Protein AF-F9VTR6-F1 (afdb_monomer_lite)

pLDDT: mean 77.13, std 30.63, range [21.41, 98.81]

Structure (mmCIF, N/CA/C/O backbone):
data_AF-F9VTR6-F1
#
_entry.id   AF-F9VTR6-F1
#
loop_
_atom_site.group_PDB
_atom_site.id
_atom_site.type_symbol
_atom_site.label_atom_id
_atom_site.label_alt_id
_atom_site.label_comp_id
_atom_site.label_asym_id
_atom_site.label_entity_id
_atom_site.label_seq_id
_atom_site.pdbx_PDB_ins_code
_atom_site.Cartn_x
_atom_site.Cartn_y
_atom_site.Cartn_z
_atom_site.occupancy
_atom_site.B_iso_or_equiv
_atom_site.auth_seq_id
_atom_site.auth_comp_id
_atom_site.auth_asym_id
_atom_site.auth_atom_id
_atom_site.pdbx_PDB_model_num
ATOM 1 N N . MET A 1 1 ? 15.840 15.483 -24.619 1.00 44.66 1 MET A N 1
ATOM 2 C CA . MET A 1 1 ? 15.747 14.446 -25.665 1.00 44.66 1 MET A CA 1
ATOM 3 C C . MET A 1 1 ? 16.142 13.136 -25.019 1.00 44.66 1 MET A C 1
ATOM 5 O O . MET A 1 1 ? 17.187 13.094 -24.384 1.00 44.66 1 MET A O 1
ATOM 9 N N . THR A 1 2 ? 15.277 12.130 -25.061 1.00 65.06 2 THR A N 1
ATOM 10 C CA . THR A 1 2 ? 15.568 10.789 -24.543 1.00 65.06 2 THR A CA 1
ATOM 11 C C . THR A 1 2 ? 16.469 10.079 -25.543 1.00 65.06 2 THR A C 1
ATOM 13 O O . THR A 1 2 ? 16.002 9.697 -26.607 1.00 65.06 2 THR A O 1
ATOM 16 N N . GLY A 1 3 ? 17.763 9.971 -25.236 1.00 84.00 3 GLY A N 1
ATOM 17 C CA . GLY A 1 3 ? 18.695 9.191 -26.052 1.00 84.00 3 GLY A CA 1
ATOM 18 C C . GLY A 1 3 ? 18.324 7.706 -26.079 1.00 84.00 3 GLY A C 1
ATOM 19 O O . GLY A 1 3 ? 17.547 7.220 -25.252 1.00 84.00 3 GLY A O 1
ATOM 20 N N . SER A 1 4 ? 18.889 6.989 -27.037 1.00 94.12 4 SER A N 1
ATOM 21 C CA . SER A 1 4 ? 18.810 5.537 -27.146 1.00 94.12 4 SER A CA 1
ATOM 22 C C . SER A 1 4 ? 19.753 4.853 -26.146 1.00 94.12 4 SER A C 1
ATOM 24 O O . SER A 1 4 ? 20.857 5.322 -25.864 1.00 94.12 4 SER A O 1
ATOM 26 N N . LEU A 1 5 ? 19.316 3.727 -25.590 1.00 96.31 5 LEU A N 1
ATOM 27 C CA . LEU A 1 5 ? 20.055 2.905 -24.634 1.00 96.31 5 LEU A CA 1
ATOM 28 C C . LEU A 1 5 ? 19.975 1.445 -25.074 1.00 96.31 5 LEU A C 1
ATOM 30 O O . LEU A 1 5 ? 18.896 0.963 -25.395 1.00 96.31 5 LEU A O 1
ATOM 34 N N . ILE A 1 6 ? 21.085 0.718 -25.014 1.00 96.00 6 ILE A N 1
ATOM 35 C CA . ILE A 1 6 ? 21.086 -0.742 -25.120 1.00 96.00 6 ILE A CA 1
ATOM 36 C C . ILE A 1 6 ? 21.640 -1.370 -23.840 1.00 96.00 6 ILE A C 1
ATOM 38 O O . ILE A 1 6 ? 22.679 -0.947 -23.334 1.00 96.00 6 ILE A O 1
ATOM 42 N N . ILE A 1 7 ? 20.942 -2.375 -23.313 1.00 96.56 7 ILE A N 1
ATOM 43 C CA . ILE A 1 7 ? 21.410 -3.232 -22.215 1.00 96.56 7 ILE A CA 1
ATOM 44 C C . ILE A 1 7 ? 21.846 -4.557 -22.841 1.00 96.56 7 ILE A C 1
ATOM 46 O O . ILE A 1 7 ? 21.014 -5.218 -23.458 1.00 96.56 7 ILE A O 1
ATOM 50 N N . ARG A 1 8 ? 23.126 -4.927 -22.728 1.00 94.94 8 ARG A N 1
ATOM 51 C CA . ARG A 1 8 ? 23.724 -6.046 -23.473 1.00 94.94 8 ARG A CA 1
ATOM 52 C C . ARG A 1 8 ? 24.098 -7.234 -22.602 1.00 94.94 8 ARG A C 1
ATOM 54 O O . ARG A 1 8 ? 24.549 -7.064 -21.478 1.00 94.94 8 ARG A O 1
ATOM 61 N N . GLY A 1 9 ? 23.973 -8.438 -23.152 1.00 91.81 9 GLY A N 1
ATOM 62 C CA . GLY A 1 9 ? 24.576 -9.659 -22.618 1.00 91.81 9 GLY A CA 1
ATOM 63 C C . GLY A 1 9 ? 23.884 -10.279 -21.401 1.00 91.81 9 GLY A C 1
ATOM 64 O O . GLY A 1 9 ? 24.345 -11.323 -20.936 1.00 91.81 9 GLY A O 1
ATOM 65 N N . GLY A 1 10 ? 22.792 -9.688 -20.908 1.00 94.81 10 GLY A N 1
ATOM 66 C CA . GLY A 1 10 ? 22.086 -10.141 -19.709 1.00 94.81 10 GLY A CA 1
ATOM 67 C C . GLY A 1 10 ? 21.026 -11.219 -19.943 1.00 94.81 10 GLY A C 1
ATOM 68 O O . GLY A 1 10 ? 20.695 -11.599 -21.069 1.00 94.81 10 GLY A O 1
ATOM 69 N N . HIS A 1 11 ? 20.473 -11.710 -18.834 1.00 96.81 11 HIS A N 1
ATOM 70 C CA . HIS A 1 11 ? 19.328 -12.617 -18.817 1.00 96.81 11 HIS A CA 1
ATOM 71 C C . HIS A 1 11 ? 18.039 -11.825 -18.611 1.00 96.81 11 HIS A C 1
ATOM 73 O O . HIS A 1 11 ? 17.754 -11.387 -17.498 1.00 96.81 11 HIS A O 1
ATOM 79 N N . VAL A 1 12 ? 17.250 -11.657 -19.668 1.00 97.25 12 VAL A N 1
ATOM 80 C CA . VAL A 1 12 ? 15.913 -11.071 -19.577 1.00 97.25 12 VAL A CA 1
ATOM 81 C C . VAL A 1 12 ? 15.002 -12.045 -18.842 1.00 97.25 12 VAL A C 1
ATOM 83 O O . VAL A 1 12 ? 14.866 -13.203 -19.241 1.00 97.25 12 VAL A O 1
ATOM 86 N N . VAL A 1 13 ? 14.385 -11.565 -17.765 1.00 96.50 13 VAL A N 1
ATOM 87 C CA . VAL A 1 13 ? 13.432 -12.313 -16.946 1.00 96.50 13 VAL A CA 1
ATOM 88 C C . VAL A 1 13 ? 12.055 -11.698 -17.126 1.00 96.50 13 VAL A C 1
ATOM 90 O O . VAL A 1 13 ? 11.857 -10.498 -16.950 1.00 96.50 13 VAL A O 1
ATOM 93 N N . THR A 1 14 ? 11.085 -12.533 -17.465 1.00 93.19 14 THR A N 1
ATOM 94 C CA . THR A 1 14 ? 9.671 -12.163 -17.541 1.00 93.19 14 THR A CA 1
ATOM 95 C C . THR A 1 14 ? 8.870 -13.002 -16.550 1.00 93.19 14 THR A C 1
ATOM 97 O O . THR A 1 14 ? 9.406 -13.892 -15.898 1.00 93.19 14 THR A O 1
ATOM 100 N N . ALA A 1 15 ? 7.563 -12.757 -16.451 1.00 88.50 15 ALA A N 1
ATOM 101 C CA . ALA A 1 15 ? 6.688 -13.597 -15.634 1.00 88.50 15 ALA A CA 1
ATOM 102 C C . ALA A 1 15 ? 6.580 -15.054 -16.138 1.00 88.50 15 ALA A C 1
ATOM 104 O O . ALA A 1 15 ? 6.101 -15.905 -15.397 1.00 88.50 15 ALA A O 1
ATOM 105 N N . ALA A 1 16 ? 6.971 -15.332 -17.388 1.00 91.50 16 ALA A N 1
ATOM 106 C CA . ALA A 1 16 ? 6.853 -16.656 -18.000 1.00 91.50 16 ALA A CA 1
ATOM 107 C C . ALA A 1 16 ? 8.210 -17.348 -18.172 1.00 91.50 16 ALA A C 1
ATOM 109 O O . ALA A 1 16 ? 8.346 -18.522 -17.845 1.00 91.50 16 ALA A O 1
ATOM 110 N N . ASP A 1 17 ? 9.208 -16.610 -18.663 1.00 93.69 17 ASP A N 1
ATOM 111 C CA . ASP A 1 17 ? 10.461 -17.177 -19.157 1.00 93.69 17 ASP A CA 1
ATOM 112 C C . ASP A 1 17 ? 11.684 -16.348 -18.752 1.00 93.69 17 ASP A C 1
ATOM 114 O O . ASP A 1 17 ? 11.595 -15.129 -18.558 1.00 93.69 17 ASP A O 1
ATOM 118 N N . THR A 1 18 ? 12.837 -17.021 -18.738 1.00 96.94 18 THR A N 1
ATOM 119 C CA . THR A 1 18 ? 14.172 -16.424 -18.614 1.00 96.94 18 THR A CA 1
ATOM 120 C C . THR A 1 18 ? 15.015 -16.808 -19.824 1.00 96.94 18 THR A C 1
ATOM 122 O O . THR A 1 18 ? 15.192 -17.994 -20.105 1.00 96.94 18 THR A O 1
ATOM 125 N N . PHE A 1 19 ? 15.576 -15.827 -20.528 1.00 95.31 19 PHE A N 1
ATOM 126 C CA . PHE A 1 19 ? 16.393 -16.058 -21.723 1.00 95.31 19 PHE A CA 1
ATOM 127 C C . PHE A 1 19 ? 17.468 -14.982 -21.891 1.00 95.31 19 PHE A C 1
ATOM 129 O O . PHE A 1 19 ? 17.364 -13.887 -21.345 1.00 95.31 19 PHE A O 1
ATOM 136 N N . ARG A 1 20 ? 18.536 -15.295 -22.631 1.00 95.88 20 ARG A N 1
ATOM 137 C CA . ARG A 1 20 ? 19.601 -14.329 -22.930 1.00 95.88 20 ARG A CA 1
ATOM 138 C C . ARG A 1 20 ? 19.177 -13.449 -24.104 1.00 95.88 20 ARG A C 1
ATOM 140 O O . ARG A 1 20 ? 18.812 -13.982 -25.149 1.00 95.88 20 ARG A O 1
ATOM 147 N N . ALA A 1 21 ? 19.223 -12.135 -23.925 1.00 95.38 21 ALA A N 1
ATOM 148 C CA . ALA A 1 21 ? 18.929 -11.159 -24.969 1.00 95.38 21 ALA A CA 1
ATOM 149 C C . ALA A 1 21 ? 19.460 -9.775 -24.580 1.00 95.38 21 ALA A C 1
ATOM 151 O O . ALA A 1 21 ? 19.538 -9.442 -23.396 1.00 95.38 21 ALA A O 1
ATOM 152 N N . ASP A 1 22 ? 19.745 -8.960 -25.587 1.00 95.62 22 ASP A N 1
ATOM 153 C CA . ASP A 1 22 ? 19.950 -7.528 -25.444 1.00 95.62 22 ASP A CA 1
ATOM 154 C C . ASP A 1 22 ? 18.596 -6.808 -25.484 1.00 95.62 22 ASP A C 1
ATOM 156 O O . ASP A 1 22 ? 17.640 -7.253 -26.132 1.00 95.62 22 ASP A O 1
ATOM 160 N N . VAL A 1 23 ? 18.517 -5.673 -24.791 1.00 96.50 23 VAL A N 1
ATOM 161 C CA . VAL A 1 23 ? 17.319 -4.830 -24.714 1.00 96.50 23 VAL A CA 1
ATOM 162 C C . VAL A 1 23 ? 17.635 -3.463 -25.296 1.00 96.50 23 VAL A C 1
ATOM 164 O O . VAL A 1 23 ? 18.374 -2.689 -24.686 1.00 96.50 23 VAL A O 1
ATOM 167 N N . LEU A 1 24 ? 17.064 -3.157 -26.463 1.00 96.31 24 LEU A N 1
ATOM 168 C CA . LEU A 1 24 ? 17.188 -1.845 -27.094 1.00 96.31 24 LEU A CA 1
ATOM 169 C C . LEU A 1 24 ? 16.021 -0.951 -26.677 1.00 96.31 24 LEU A C 1
ATOM 171 O O . LEU A 1 24 ? 14.849 -1.295 -26.855 1.00 96.31 24 LEU A O 1
ATOM 175 N N . ILE A 1 25 ? 16.359 0.219 -26.151 1.00 96.31 25 ILE A N 1
ATOM 176 C CA . ILE A 1 25 ? 15.439 1.233 -25.655 1.00 96.31 25 ILE A CA 1
ATOM 177 C C . ILE A 1 25 ? 15.644 2.509 -26.471 1.00 96.31 25 ILE A C 1
ATOM 179 O O . ILE A 1 25 ? 16.756 3.024 -26.566 1.00 96.31 25 ILE A O 1
ATOM 183 N N . ALA A 1 26 ? 14.566 3.049 -27.028 1.00 95.25 26 ALA A N 1
ATOM 184 C CA . ALA A 1 26 ? 14.554 4.342 -27.702 1.00 95.25 26 ALA A CA 1
ATOM 185 C C . ALA A 1 26 ? 13.300 5.115 -27.291 1.00 95.25 26 ALA A C 1
ATOM 187 O O . ALA A 1 26 ? 12.227 4.531 -27.132 1.00 95.25 26 ALA A O 1
ATOM 188 N N . ASP A 1 27 ? 13.446 6.421 -27.064 1.00 92.50 27 ASP A N 1
ATOM 189 C CA . ASP A 1 27 ? 12.350 7.305 -26.647 1.00 92.50 27 ASP A CA 1
ATOM 190 C C . ASP A 1 27 ? 11.535 6.779 -25.452 1.00 92.50 27 ASP A C 1
ATOM 192 O O . ASP A 1 27 ? 10.302 6.831 -25.426 1.00 92.50 27 ASP A O 1
ATOM 196 N N . GLY A 1 28 ? 12.244 6.226 -24.461 1.00 92.25 28 GLY A N 1
ATOM 197 C CA . GLY A 1 28 ? 11.652 5.674 -23.238 1.00 92.25 28 GLY A CA 1
ATOM 198 C C . GLY A 1 28 ? 10.877 4.366 -23.434 1.00 92.25 28 GLY A C 1
ATOM 199 O O . GLY A 1 28 ? 10.137 3.961 -22.542 1.00 92.25 28 GLY A O 1
ATOM 200 N N . LYS A 1 29 ? 11.011 3.697 -24.584 1.00 95.69 29 LYS A N 1
ATOM 201 C CA . LYS A 1 29 ? 10.317 2.442 -24.897 1.00 95.69 29 LYS A CA 1
ATOM 202 C C . LYS A 1 29 ? 11.301 1.356 -25.284 1.00 95.69 29 LYS A C 1
ATOM 204 O O . LYS A 1 29 ? 12.267 1.622 -25.989 1.00 95.69 29 LYS A O 1
ATOM 209 N N . ILE A 1 30 ? 11.006 0.120 -24.893 1.00 95.81 30 ILE A N 1
ATOM 210 C CA . ILE A 1 30 ? 11.684 -1.056 -25.443 1.00 95.81 30 ILE A CA 1
ATOM 211 C C . ILE A 1 30 ? 11.241 -1.198 -26.903 1.00 95.81 30 ILE A C 1
ATOM 213 O O . ILE A 1 30 ? 10.051 -1.382 -27.170 1.00 95.81 30 ILE A O 1
ATOM 217 N N . VAL A 1 31 ? 12.183 -1.080 -27.837 1.00 95.69 31 VAL A N 1
ATOM 218 C CA . VAL A 1 31 ? 11.926 -1.152 -29.286 1.00 95.69 31 VAL A CA 1
ATOM 219 C C . VAL A 1 31 ? 12.394 -2.464 -29.907 1.00 95.69 31 VAL A C 1
ATOM 221 O O . VAL A 1 31 ? 11.875 -2.844 -30.954 1.00 95.69 31 VAL A O 1
ATOM 224 N N . ALA A 1 32 ? 13.314 -3.184 -29.258 1.00 94.06 32 ALA A N 1
ATOM 225 C CA . ALA A 1 32 ? 13.722 -4.520 -29.678 1.00 94.06 32 ALA A CA 1
ATOM 226 C C . ALA A 1 32 ? 14.247 -5.367 -28.504 1.00 94.06 32 ALA A C 1
ATOM 228 O O . ALA A 1 32 ? 14.769 -4.838 -27.520 1.00 94.06 32 ALA A O 1
ATOM 229 N N . LEU A 1 33 ? 14.097 -6.687 -28.640 1.00 94.38 33 LEU A N 1
ATOM 230 C CA . LEU A 1 33 ? 14.650 -7.722 -27.764 1.00 94.38 33 LEU A CA 1
ATOM 231 C C . LEU A 1 33 ? 15.281 -8.801 -28.644 1.00 94.38 33 LEU A C 1
ATOM 233 O O . LEU A 1 33 ? 14.614 -9.310 -29.546 1.00 94.38 33 LEU A O 1
ATOM 237 N N . GLY A 1 34 ? 16.541 -9.147 -28.406 1.00 91.50 34 GLY A N 1
ATOM 238 C CA . GLY A 1 34 ? 17.239 -10.142 -29.221 1.00 91.50 34 GLY A CA 1
ATOM 239 C C . GLY A 1 34 ? 18.750 -10.077 -29.072 1.00 91.50 34 GLY A C 1
ATOM 240 O O . GLY A 1 34 ? 19.266 -9.294 -28.289 1.00 91.50 34 GLY A O 1
ATOM 241 N N . THR A 1 35 ? 19.459 -10.918 -29.811 1.00 81.81 35 THR A N 1
ATOM 242 C CA . THR A 1 35 ? 20.924 -10.905 -29.890 1.00 81.81 35 THR A CA 1
ATOM 243 C C . THR A 1 35 ? 21.305 -10.380 -31.270 1.00 81.81 35 THR A C 1
ATOM 245 O O . THR A 1 35 ? 21.290 -11.145 -32.235 1.00 81.81 35 THR A O 1
ATOM 248 N N . ASP A 1 36 ? 21.540 -9.075 -31.384 1.00 72.06 36 ASP A N 1
ATOM 249 C CA . ASP A 1 36 ? 21.895 -8.428 -32.650 1.00 72.06 36 ASP A CA 1
ATOM 250 C C . ASP A 1 36 ? 23.171 -7.598 -32.478 1.00 72.06 36 ASP A C 1
ATOM 252 O O . ASP A 1 36 ? 23.190 -6.568 -31.798 1.00 72.06 36 ASP A O 1
ATOM 256 N N . ASP A 1 37 ? 24.238 -8.044 -33.138 1.00 69.00 37 ASP A N 1
ATOM 257 C CA . ASP A 1 37 ? 25.553 -7.405 -33.101 1.00 69.00 37 ASP A CA 1
ATOM 258 C C . ASP A 1 37 ? 25.583 -6.049 -33.840 1.00 69.00 37 ASP A C 1
ATOM 260 O O . ASP A 1 37 ? 26.553 -5.296 -33.725 1.00 69.00 37 ASP A O 1
ATOM 264 N N . GLY A 1 38 ? 24.530 -5.716 -34.597 1.00 82.75 38 GLY A N 1
ATOM 265 C CA . GLY A 1 38 ? 24.399 -4.488 -35.379 1.00 82.75 38 GLY A CA 1
ATOM 266 C C . GLY A 1 38 ? 23.689 -3.332 -34.669 1.00 82.75 38 GLY A C 1
ATOM 267 O O . GLY A 1 38 ? 23.724 -2.208 -35.176 1.00 82.75 38 GLY A O 1
ATOM 268 N N . TRP A 1 39 ? 23.047 -3.551 -33.514 1.00 90.81 39 TRP A N 1
ATOM 269 C CA . TRP A 1 39 ? 22.343 -2.472 -32.808 1.00 90.81 39 TRP A CA 1
ATOM 270 C C . TRP A 1 39 ? 23.311 -1.471 -32.185 1.00 90.81 39 TRP A C 1
ATOM 272 O O . TRP A 1 39 ? 24.175 -1.826 -31.381 1.00 90.81 39 TRP A O 1
ATOM 282 N N . THR A 1 40 ? 23.108 -0.191 -32.484 1.00 88.12 40 THR A N 1
ATOM 283 C CA . THR A 1 40 ? 23.831 0.924 -31.869 1.00 88.12 40 THR A CA 1
ATOM 284 C C . THR A 1 40 ? 22.878 1.787 -31.048 1.00 88.12 40 THR A C 1
ATOM 286 O O . THR A 1 40 ? 21.681 1.863 -31.323 1.00 88.12 40 THR A O 1
ATOM 289 N N . ALA A 1 41 ? 23.411 2.405 -29.998 1.00 94.06 41 ALA A N 1
ATOM 290 C CA . ALA A 1 41 ? 22.675 3.299 -29.118 1.00 94.06 41 ALA A CA 1
ATOM 291 C C . ALA A 1 41 ? 23.625 4.357 -28.543 1.00 94.06 41 ALA A C 1
ATOM 293 O O . ALA A 1 41 ? 24.836 4.135 -28.485 1.00 94.06 41 ALA A O 1
ATOM 294 N N . ASP A 1 42 ? 23.076 5.476 -28.075 1.00 95.88 42 ASP A N 1
ATOM 295 C CA . ASP A 1 42 ? 23.846 6.570 -27.467 1.00 95.88 42 ASP A CA 1
ATOM 296 C C . ASP A 1 42 ? 24.544 6.124 -26.173 1.00 95.88 42 ASP A C 1
ATOM 298 O O . ASP A 1 42 ? 25.606 6.633 -25.810 1.00 95.88 42 ASP A O 1
ATOM 302 N N . ARG A 1 43 ? 23.947 5.155 -25.470 1.00 96.38 43 ARG A N 1
ATOM 303 C CA . ARG A 1 43 ? 24.495 4.548 -24.258 1.00 96.38 43 ARG A CA 1
ATOM 304 C C . ARG A 1 43 ? 24.408 3.028 -24.321 1.00 96.38 43 ARG A C 1
ATOM 306 O O . ARG A 1 43 ? 23.387 2.471 -24.715 1.00 96.38 43 ARG A O 1
ATOM 313 N N . VAL A 1 44 ? 25.457 2.365 -23.845 1.00 95.38 44 VAL A N 1
ATOM 314 C CA . VAL A 1 44 ? 25.513 0.909 -23.662 1.00 95.38 44 VAL A CA 1
ATOM 315 C C . VAL A 1 44 ? 25.666 0.609 -22.173 1.00 95.38 44 VAL A C 1
ATOM 317 O O . VAL A 1 44 ? 26.492 1.226 -21.499 1.00 95.38 44 VAL A O 1
ATOM 320 N N . ILE A 1 45 ? 24.866 -0.319 -21.656 1.00 96.50 45 ILE A N 1
ATOM 321 C CA . ILE A 1 45 ? 25.031 -0.923 -20.332 1.00 96.50 45 ILE A CA 1
ATOM 322 C C . ILE A 1 45 ? 25.398 -2.388 -20.546 1.00 96.50 45 ILE A C 1
ATOM 324 O O . ILE A 1 45 ? 24.656 -3.117 -21.199 1.00 96.50 45 ILE A O 1
ATOM 328 N N . ASP A 1 46 ? 26.528 -2.810 -19.992 1.00 96.00 46 ASP A N 1
ATOM 329 C CA . ASP A 1 46 ? 26.909 -4.218 -19.939 1.00 96.00 46 ASP A CA 1
ATOM 330 C C . ASP A 1 46 ? 26.187 -4.903 -18.770 1.00 96.00 46 ASP A C 1
ATOM 332 O O . ASP A 1 46 ? 26.299 -4.475 -17.620 1.00 96.00 46 ASP A O 1
ATOM 336 N N . ALA A 1 47 ? 25.403 -5.928 -19.085 1.00 96.62 47 ALA A N 1
ATOM 337 C CA . ALA A 1 47 ? 24.648 -6.746 -18.147 1.00 96.62 47 ALA A CA 1
ATOM 338 C C . ALA A 1 47 ? 25.091 -8.218 -18.193 1.00 96.62 47 ALA A C 1
ATOM 340 O O . ALA A 1 47 ? 24.344 -9.090 -17.744 1.00 96.62 47 ALA A O 1
ATOM 341 N N . GLU A 1 48 ? 26.288 -8.525 -18.707 1.00 96.12 48 GLU A N 1
ATOM 342 C CA . GLU A 1 48 ? 26.838 -9.879 -18.645 1.00 96.12 48 GLU A CA 1
ATOM 343 C C . GLU A 1 48 ? 26.833 -10.403 -17.197 1.00 96.12 48 GLU A C 1
ATOM 345 O O . GLU A 1 48 ? 27.204 -9.708 -16.249 1.00 96.12 48 GLU A O 1
ATOM 350 N N . GLY A 1 49 ? 26.324 -11.624 -17.006 1.00 95.19 49 GLY A N 1
ATOM 351 C CA . GLY A 1 49 ? 26.168 -12.237 -15.682 1.00 95.19 49 GLY A CA 1
ATOM 352 C C . GLY A 1 49 ? 25.051 -11.649 -14.805 1.00 95.19 49 GLY A C 1
ATOM 353 O O . GLY A 1 49 ? 24.881 -12.106 -13.674 1.00 95.19 49 GLY A O 1
ATOM 354 N N . HIS A 1 50 ? 24.273 -10.682 -15.302 1.00 96.88 50 HIS A N 1
ATOM 355 C CA . HIS A 1 50 ? 23.175 -10.044 -14.573 1.00 96.88 50 HIS A CA 1
ATOM 356 C C . HIS A 1 50 ? 21.798 -10.432 -15.134 1.00 96.88 50 HIS A C 1
ATOM 358 O O . HIS A 1 50 ? 21.650 -10.845 -16.289 1.00 96.88 50 HIS A O 1
ATOM 364 N N . TYR A 1 51 ? 20.767 -10.268 -14.301 1.00 97.19 51 TYR A N 1
ATOM 365 C CA . TYR A 1 51 ? 19.368 -10.357 -14.718 1.00 97.19 51 TYR A CA 1
ATOM 366 C C . TYR A 1 51 ? 18.837 -8.980 -15.114 1.00 97.19 51 TYR A C 1
ATOM 368 O O . TYR A 1 51 ? 19.094 -7.987 -14.435 1.00 97.19 51 TYR A O 1
ATOM 376 N N . ILE A 1 52 ? 18.058 -8.942 -16.192 1.00 97.12 52 ILE A N 1
ATOM 377 C CA . ILE A 1 52 ? 17.332 -7.769 -16.669 1.00 97.12 52 ILE A CA 1
ATOM 378 C C . ILE A 1 52 ? 15.854 -8.016 -16.390 1.00 97.12 52 ILE A C 1
ATOM 380 O O . ILE A 1 52 ? 15.243 -8.922 -16.956 1.00 97.12 52 ILE A O 1
ATOM 384 N N . LEU A 1 53 ? 15.290 -7.212 -15.500 1.00 96.62 53 LEU A N 1
ATOM 385 C CA . LEU A 1 53 ? 13.938 -7.379 -14.985 1.00 96.62 53 LEU A CA 1
ATOM 386 C C . LEU A 1 53 ? 13.082 -6.165 -15.342 1.00 96.62 53 LEU A C 1
ATOM 388 O O . LEU A 1 53 ? 13.613 -5.051 -15.405 1.00 96.62 53 LEU A O 1
ATOM 392 N N . PRO A 1 54 ? 11.761 -6.336 -15.526 1.00 96.12 54 PRO A N 1
ATOM 393 C CA . PRO A 1 54 ? 10.835 -5.225 -15.396 1.00 96.12 54 PRO A CA 1
ATOM 394 C C . PRO A 1 54 ? 11.060 -4.550 -14.043 1.00 96.12 54 PRO A C 1
ATOM 396 O O . PRO A 1 54 ? 11.233 -5.233 -13.032 1.00 96.12 54 PRO A O 1
ATOM 399 N N . GLY A 1 55 ? 11.060 -3.220 -14.024 1.00 96.50 55 GLY A N 1
ATOM 400 C CA . GLY A 1 55 ? 11.114 -2.498 -12.762 1.00 96.50 55 GLY A CA 1
ATOM 401 C C . GLY A 1 55 ? 9.912 -2.849 -11.884 1.00 96.50 55 GLY A C 1
ATOM 402 O O . GLY A 1 55 ? 8.815 -3.112 -12.387 1.00 96.50 55 GLY A O 1
ATOM 403 N N . GLY A 1 56 ? 10.137 -2.895 -10.572 1.00 95.81 56 GLY A N 1
ATOM 404 C CA . GLY A 1 56 ? 9.086 -3.202 -9.606 1.00 95.81 56 GLY A CA 1
ATOM 405 C C . GLY A 1 56 ? 7.935 -2.197 -9.680 1.00 95.81 56 GLY A C 1
ATOM 406 O O . GLY A 1 56 ? 8.152 -1.014 -9.962 1.00 95.81 56 GLY A O 1
ATOM 407 N N . ILE A 1 57 ? 6.721 -2.677 -9.412 1.00 97.56 57 ILE A N 1
ATOM 408 C CA . ILE A 1 57 ? 5.540 -1.840 -9.198 1.00 97.56 57 ILE A CA 1
ATOM 409 C C . ILE A 1 57 ? 5.125 -2.029 -7.747 1.00 97.56 57 ILE A C 1
ATOM 411 O O . ILE A 1 57 ? 4.670 -3.109 -7.377 1.00 97.56 57 ILE A O 1
ATOM 415 N N . ASP A 1 58 ? 5.293 -0.990 -6.941 1.00 97.69 58 ASP A N 1
ATOM 416 C CA . ASP A 1 58 ? 4.837 -0.985 -5.559 1.00 97.69 58 ASP A CA 1
ATOM 417 C C . ASP A 1 58 ? 3.397 -0.482 -5.496 1.00 97.69 58 ASP A C 1
ATOM 419 O O . ASP A 1 58 ? 3.122 0.692 -5.738 1.00 97.69 58 ASP A O 1
ATOM 423 N N . THR A 1 59 ? 2.457 -1.378 -5.217 1.00 96.69 59 THR A N 1
ATOM 424 C CA . THR A 1 59 ? 1.025 -1.062 -5.195 1.00 96.69 59 THR A CA 1
ATOM 425 C C . THR A 1 59 ? 0.564 -0.389 -3.906 1.00 96.69 59 THR A C 1
ATOM 427 O O . THR A 1 59 ? -0.629 -0.137 -3.768 1.00 96.69 59 THR A O 1
ATOM 430 N N . HIS A 1 60 ? 1.463 -0.116 -2.952 1.00 98.25 60 HIS A N 1
ATOM 431 C CA . HIS A 1 60 ? 1.053 0.384 -1.647 1.00 98.25 60 HIS A CA 1
ATOM 432 C C . HIS A 1 60 ? 2.096 1.309 -1.013 1.00 98.25 60 HIS A C 1
ATOM 434 O O . HIS A 1 60 ? 2.942 0.871 -0.236 1.00 98.25 60 HIS A O 1
ATOM 440 N N . THR A 1 61 ? 2.007 2.610 -1.293 1.00 98.19 61 THR A N 1
ATOM 441 C CA . THR A 1 61 ? 2.849 3.635 -0.649 1.00 98.19 61 THR A CA 1
ATOM 442 C C . THR A 1 61 ? 2.019 4.732 0.007 1.00 98.19 61 THR A C 1
ATOM 444 O O . THR A 1 61 ? 0.866 4.948 -0.362 1.00 98.19 61 THR A O 1
ATOM 447 N N . HIS A 1 62 ? 2.621 5.444 0.964 1.00 97.69 62 HIS A N 1
ATOM 448 C CA . HIS A 1 62 ? 2.042 6.610 1.634 1.00 97.69 62 HIS A CA 1
ATOM 449 C C . HIS A 1 62 ? 3.093 7.715 1.803 1.00 97.69 62 HIS A C 1
ATOM 451 O O . HIS A 1 62 ? 3.535 8.017 2.914 1.00 97.69 62 HIS A O 1
ATOM 457 N N . PHE A 1 63 ? 3.518 8.344 0.711 1.00 97.50 63 PHE A N 1
ATOM 458 C CA . PHE A 1 63 ? 4.455 9.474 0.764 1.00 97.50 63 PHE A CA 1
ATOM 459 C C . PHE A 1 63 ? 3.756 10.754 1.212 1.00 97.50 63 PHE A C 1
ATOM 461 O O . PHE A 1 63 ? 2.653 11.035 0.741 1.00 97.50 63 PHE A O 1
ATOM 468 N N . GLU A 1 64 ? 4.391 11.526 2.102 1.00 95.19 64 GLU A N 1
ATOM 469 C CA . GLU A 1 64 ? 3.887 12.761 2.734 1.00 95.19 64 GLU A CA 1
ATOM 470 C C . GLU A 1 64 ? 2.414 12.665 3.199 1.00 95.19 64 GLU A C 1
ATOM 472 O O . GLU A 1 64 ? 1.657 13.640 3.200 1.00 95.19 64 GLU A O 1
ATOM 477 N N . HIS A 1 65 ? 1.978 11.464 3.585 1.00 94.75 65 HIS A N 1
ATOM 478 C CA . HIS A 1 65 ? 0.590 11.156 3.895 1.00 94.75 65 HIS A CA 1
ATOM 479 C C . HIS A 1 65 ? 0.274 11.572 5.329 1.00 94.75 65 HIS A C 1
ATOM 481 O O . HIS A 1 65 ? 0.909 11.127 6.285 1.00 94.75 65 HIS A O 1
ATOM 487 N N . HIS A 1 66 ? -0.722 12.438 5.491 1.00 93.19 66 HIS A N 1
ATOM 488 C CA . HIS A 1 66 ? -1.119 12.940 6.803 1.00 93.19 66 HIS A CA 1
ATOM 489 C C . HIS A 1 66 ? -1.911 11.894 7.600 1.00 93.19 66 HIS A C 1
ATOM 491 O O . HIS A 1 66 ? -2.608 11.061 7.028 1.00 93.19 66 HIS A O 1
ATOM 497 N N . ASN A 1 67 ? -1.898 11.971 8.933 1.00 89.12 67 ASN A N 1
ATOM 498 C CA . ASN A 1 67 ? -2.857 11.225 9.759 1.00 89.12 67 ASN A CA 1
ATOM 499 C C . ASN A 1 67 ? -4.261 11.861 9.689 1.00 89.12 67 ASN A C 1
ATOM 501 O O . ASN A 1 67 ? -4.440 12.942 9.129 1.00 89.12 67 ASN A O 1
ATOM 505 N N . LEU A 1 68 ? -5.295 11.209 10.242 1.00 82.88 68 LEU A N 1
ATOM 506 C CA . LEU A 1 68 ? -6.692 11.693 10.169 1.00 82.88 68 LEU A CA 1
ATOM 507 C C . LEU A 1 68 ? -6.876 13.135 10.667 1.00 82.88 68 LEU A C 1
ATOM 509 O O . LEU A 1 68 ? -7.637 13.898 10.084 1.00 82.88 68 LEU A O 1
ATOM 513 N N . LYS A 1 69 ? -6.154 13.517 11.722 1.00 83.62 69 LYS A N 1
ATOM 514 C CA . LYS A 1 69 ? -6.250 14.853 12.322 1.00 83.62 69 LYS A CA 1
ATOM 515 C C . LYS A 1 69 ? -5.400 15.908 11.601 1.00 83.62 69 LYS A C 1
ATOM 517 O O . LYS A 1 69 ? -5.456 17.072 11.977 1.00 83.62 69 LYS A O 1
ATOM 522 N N . GLY A 1 70 ? -4.580 15.516 10.624 1.00 84.31 70 GLY A N 1
ATOM 523 C CA . GLY A 1 70 ? -3.602 16.393 9.975 1.00 84.31 70 GLY A CA 1
ATOM 524 C C . GLY A 1 70 ? -2.441 16.827 10.879 1.00 84.31 70 GLY A C 1
ATOM 525 O O . GLY A 1 70 ? -1.664 17.690 10.488 1.00 84.31 70 GLY A O 1
ATOM 526 N N . THR A 1 71 ? -2.306 16.246 12.075 1.00 89.00 71 THR A N 1
ATOM 527 C CA . THR A 1 71 ? -1.323 16.655 13.093 1.00 89.00 71 THR A CA 1
ATOM 528 C C . THR A 1 71 ? 0.061 16.062 12.869 1.00 89.00 71 THR A C 1
ATOM 530 O O . THR A 1 71 ? 1.028 16.558 13.431 1.00 89.00 71 THR A O 1
ATOM 533 N N . THR A 1 72 ? 0.162 14.991 12.085 1.00 94.00 72 THR A N 1
ATOM 534 C CA . THR A 1 72 ? 1.431 14.413 11.629 1.00 94.00 72 THR A CA 1
ATOM 535 C C . THR A 1 72 ? 1.305 13.949 10.181 1.00 94.00 72 THR A C 1
ATOM 537 O O . THR A 1 72 ? 0.191 13.868 9.653 1.00 94.00 72 THR A O 1
ATOM 540 N N . ARG A 1 73 ? 2.440 13.642 9.553 1.00 95.50 73 ARG A N 1
ATOM 541 C CA . ARG A 1 73 ? 2.550 12.995 8.245 1.00 95.50 73 ARG A CA 1
ATOM 542 C C . ARG A 1 73 ? 3.732 12.032 8.215 1.00 95.50 73 ARG A C 1
ATOM 544 O O . ARG A 1 73 ? 4.646 12.172 9.031 1.00 95.50 73 ARG A O 1
ATOM 551 N N . THR A 1 74 ? 3.717 11.117 7.252 1.00 97.12 74 THR A N 1
ATOM 552 C CA . THR A 1 74 ? 4.885 10.288 6.943 1.00 97.12 74 THR A CA 1
ATOM 553 C C . THR A 1 74 ? 6.084 11.161 6.570 1.00 97.12 74 THR A C 1
ATOM 555 O O . THR A 1 74 ? 5.920 12.245 6.003 1.00 97.12 74 THR A O 1
ATOM 558 N N . ALA A 1 75 ? 7.280 10.723 6.955 1.00 97.12 75 ALA A N 1
ATOM 559 C CA . ALA A 1 75 ? 8.525 11.468 6.849 1.00 97.12 75 ALA A CA 1
ATOM 560 C C . ALA A 1 75 ? 8.986 11.600 5.394 1.00 97.12 75 ALA A C 1
ATOM 562 O O . ALA A 1 75 ? 9.276 12.717 4.959 1.00 97.12 75 ALA A O 1
ATOM 563 N N . ASP A 1 76 ? 8.990 10.493 4.643 1.00 97.06 76 ASP A N 1
ATOM 564 C CA . ASP A 1 76 ? 9.332 10.513 3.223 1.00 97.06 76 ASP A CA 1
ATOM 565 C C . ASP A 1 76 ? 8.272 11.244 2.404 1.00 97.06 76 ASP A C 1
ATOM 567 O O . ASP A 1 76 ? 7.081 10.941 2.485 1.00 97.06 76 ASP A O 1
ATOM 571 N N . ASP A 1 77 ? 8.723 12.196 1.591 1.00 96.81 77 ASP A N 1
ATOM 572 C CA . ASP A 1 77 ? 7.900 12.873 0.596 1.00 96.81 77 ASP A CA 1
ATOM 573 C C . ASP A 1 77 ? 7.978 12.152 -0.760 1.00 96.81 77 ASP A C 1
ATOM 575 O O . ASP A 1 77 ? 8.652 11.128 -0.920 1.00 96.81 77 ASP A O 1
ATOM 579 N N . PHE A 1 78 ? 7.287 12.681 -1.772 1.00 98.06 78 PHE A N 1
ATOM 580 C CA . PHE A 1 78 ? 7.327 12.088 -3.108 1.00 98.06 78 PHE A CA 1
ATOM 581 C C . PHE A 1 78 ? 8.728 12.045 -3.715 1.00 98.06 78 PHE A C 1
ATOM 583 O O . PHE A 1 78 ? 8.985 11.178 -4.543 1.00 98.06 78 PHE A O 1
ATOM 590 N N . LYS A 1 79 ? 9.645 12.936 -3.333 1.00 97.69 79 LYS A N 1
ATOM 591 C CA . LYS A 1 79 ? 11.014 12.958 -3.849 1.00 97.69 79 LYS A CA 1
ATOM 592 C C . LYS A 1 79 ? 11.883 11.918 -3.157 1.00 97.69 79 LYS A C 1
ATOM 594 O O . LYS A 1 79 ? 12.545 11.137 -3.841 1.00 97.69 79 LYS A O 1
ATOM 599 N N . THR A 1 80 ? 11.911 11.896 -1.828 1.00 96.88 80 THR A N 1
ATOM 600 C CA . THR A 1 80 ? 12.761 10.965 -1.073 1.00 96.88 80 THR A CA 1
ATOM 601 C C . THR A 1 80 ? 12.241 9.534 -1.174 1.00 96.88 80 THR A C 1
ATOM 603 O O . THR A 1 80 ? 13.030 8.623 -1.440 1.00 96.88 80 THR A O 1
ATOM 606 N N . GLY A 1 81 ? 10.922 9.340 -1.089 1.00 96.75 81 GLY A N 1
ATOM 607 C CA . GLY A 1 81 ? 10.271 8.036 -1.202 1.00 96.75 81 GLY A CA 1
ATOM 608 C C . GLY A 1 81 ? 10.426 7.399 -2.587 1.00 96.75 81 GLY A C 1
ATOM 609 O O . GLY A 1 81 ? 10.816 6.232 -2.707 1.00 96.75 81 GLY A O 1
ATOM 610 N N . SER A 1 82 ? 10.217 8.172 -3.658 1.00 97.62 82 SER A N 1
ATOM 611 C CA . SER A 1 82 ? 10.418 7.682 -5.031 1.00 97.62 82 SER A CA 1
ATOM 612 C C . SER A 1 82 ? 11.893 7.414 -5.352 1.00 97.62 82 SER A C 1
ATOM 614 O O . SER A 1 82 ? 12.205 6.421 -6.009 1.00 97.62 82 SER A O 1
ATOM 616 N N . ALA A 1 83 ? 12.821 8.233 -4.845 1.00 96.81 83 ALA A N 1
ATOM 617 C CA . ALA A 1 83 ? 14.255 7.987 -4.987 1.00 96.81 83 ALA A CA 1
ATOM 618 C C . ALA A 1 83 ? 14.692 6.708 -4.254 1.00 96.81 83 ALA A C 1
ATOM 620 O O . ALA A 1 83 ? 15.501 5.938 -4.778 1.00 96.81 83 ALA A O 1
ATOM 621 N N . ALA A 1 84 ? 14.147 6.454 -3.059 1.00 95.44 84 ALA A N 1
ATOM 622 C CA . ALA A 1 84 ? 14.366 5.211 -2.325 1.00 95.44 84 ALA A CA 1
ATOM 623 C C . ALA A 1 84 ? 13.834 3.996 -3.102 1.00 95.44 84 ALA A C 1
ATOM 625 O O . ALA A 1 84 ? 14.548 2.998 -3.210 1.00 95.44 84 ALA A O 1
ATOM 626 N N . SER A 1 85 ? 12.644 4.123 -3.696 1.00 95.56 85 SER A N 1
ATOM 627 C CA . SER A 1 85 ? 12.017 3.103 -4.549 1.00 95.56 85 SER A CA 1
ATOM 628 C C . SER A 1 85 ? 12.871 2.784 -5.779 1.00 95.56 85 SER A C 1
ATOM 630 O O . SER A 1 85 ? 13.202 1.624 -6.022 1.00 95.56 85 SER A O 1
ATOM 632 N N . ALA A 1 86 ? 13.338 3.811 -6.494 1.00 95.81 86 ALA A N 1
ATOM 633 C CA . ALA A 1 86 ? 14.218 3.661 -7.654 1.00 95.81 86 ALA A CA 1
ATOM 634 C C . ALA A 1 86 ? 15.549 2.986 -7.298 1.00 95.81 86 ALA A C 1
ATOM 636 O O . ALA A 1 86 ? 16.018 2.101 -8.014 1.00 95.81 86 ALA A O 1
ATOM 637 N N . ALA A 1 87 ? 16.154 3.373 -6.169 1.00 95.62 87 ALA A N 1
ATOM 638 C CA . ALA A 1 87 ? 17.377 2.744 -5.671 1.00 95.62 87 ALA A CA 1
ATOM 639 C C . ALA A 1 87 ? 17.157 1.271 -5.289 1.00 95.62 87 ALA A C 1
ATOM 641 O O . ALA A 1 87 ? 18.087 0.470 -5.370 1.00 95.62 87 ALA A O 1
ATOM 642 N N . GLY A 1 88 ? 15.931 0.928 -4.894 1.00 92.00 88 GLY A N 1
ATOM 643 C CA . GLY A 1 88 ? 15.449 -0.430 -4.705 1.00 92.00 88 GLY A CA 1
ATOM 644 C C . GLY A 1 88 ? 14.904 -1.074 -5.979 1.00 92.00 88 GLY A C 1
ATOM 645 O O . GLY A 1 88 ? 14.176 -2.034 -5.860 1.00 92.00 88 GLY A O 1
ATOM 646 N N . GLY A 1 89 ? 15.173 -0.593 -7.196 1.00 94.69 89 GLY A N 1
ATOM 647 C CA . GLY A 1 89 ? 14.719 -1.263 -8.427 1.00 94.69 89 GLY A CA 1
ATOM 648 C C . GLY A 1 89 ? 13.204 -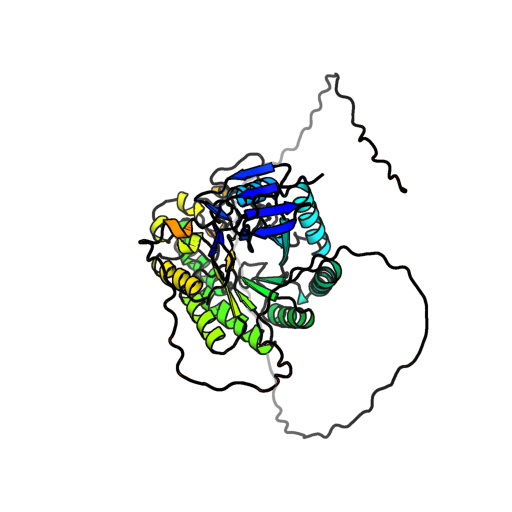1.230 -8.693 1.00 94.69 89 GLY A C 1
ATOM 649 O O . GLY A 1 89 ? 12.740 -1.861 -9.645 1.00 94.69 89 GLY A O 1
ATOM 650 N N . THR A 1 90 ? 12.436 -0.482 -7.900 1.00 96.94 90 THR A N 1
ATOM 651 C CA . THR A 1 90 ? 11.025 -0.170 -8.156 1.00 96.94 90 THR A CA 1
ATOM 652 C C . THR A 1 90 ? 10.935 1.069 -9.044 1.00 96.94 90 THR A C 1
ATOM 654 O O . THR A 1 90 ? 11.537 2.099 -8.752 1.00 96.94 90 THR A O 1
ATOM 657 N N . THR A 1 91 ? 10.192 0.980 -10.146 1.00 97.69 91 THR A N 1
ATOM 658 C CA . THR A 1 91 ? 10.077 2.051 -11.157 1.00 97.69 91 THR A CA 1
ATOM 659 C C . THR A 1 91 ? 8.677 2.639 -11.252 1.00 97.69 91 THR A C 1
ATOM 661 O O . THR A 1 91 ? 8.444 3.552 -12.043 1.00 97.69 91 THR A O 1
ATOM 664 N N . THR A 1 92 ? 7.728 2.113 -10.484 1.00 98.44 92 THR A N 1
ATOM 665 C CA . THR A 1 92 ? 6.389 2.683 -10.373 1.00 98.44 92 THR A CA 1
ATOM 666 C C . THR A 1 92 ? 5.855 2.467 -8.969 1.00 98.44 92 THR A C 1
ATOM 668 O O . THR A 1 92 ? 6.034 1.385 -8.415 1.00 98.44 92 THR A O 1
ATOM 671 N N . PHE A 1 93 ? 5.173 3.462 -8.412 1.00 97.88 93 PHE A N 1
ATOM 672 C CA . PHE A 1 93 ? 4.398 3.283 -7.185 1.00 97.88 93 PHE A CA 1
ATOM 673 C C . PHE A 1 93 ? 2.929 3.665 -7.380 1.00 97.88 93 PHE A C 1
ATOM 675 O O . PHE A 1 93 ? 2.582 4.432 -8.280 1.00 97.88 93 PHE A O 1
ATOM 682 N N . VAL A 1 94 ? 2.055 3.147 -6.525 1.00 98.12 94 VAL A N 1
ATOM 683 C CA . VAL A 1 94 ? 0.662 3.579 -6.425 1.00 98.12 94 VAL A CA 1
ATOM 684 C C . VAL A 1 94 ? 0.396 4.011 -4.990 1.00 98.12 94 VAL A C 1
ATOM 686 O O . VAL A 1 94 ? 0.541 3.230 -4.052 1.00 98.12 94 VAL A O 1
ATOM 689 N N . ASP A 1 95 ? 0.036 5.281 -4.830 1.00 98.19 95 ASP A N 1
ATOM 690 C CA . ASP A 1 95 ? -0.166 5.900 -3.520 1.00 98.19 95 ASP A CA 1
ATOM 691 C C . ASP A 1 95 ? -1.660 6.149 -3.246 1.00 98.19 95 ASP A C 1
ATOM 693 O O . ASP A 1 95 ? -2.501 5.999 -4.131 1.00 98.19 95 ASP A O 1
ATOM 697 N N . PHE A 1 96 ? -2.034 6.553 -2.036 1.00 97.94 96 PHE A N 1
ATOM 698 C CA . PHE A 1 96 ? -3.422 6.774 -1.639 1.00 97.94 96 PHE A CA 1
ATOM 699 C C . PHE A 1 96 ? -3.767 8.262 -1.536 1.00 97.94 96 PHE A C 1
ATOM 701 O O . PHE A 1 96 ? -3.087 9.068 -0.892 1.00 97.94 96 PHE A O 1
ATOM 708 N N . VAL A 1 97 ? -4.894 8.629 -2.145 1.00 97.31 97 VAL A N 1
ATOM 709 C CA . VAL A 1 97 ? -5.507 9.953 -2.028 1.00 97.31 97 VAL A CA 1
ATOM 710 C C . VAL A 1 97 ? -6.545 9.923 -0.925 1.00 97.31 97 VAL A C 1
ATOM 712 O O . VAL A 1 97 ? -7.460 9.102 -0.936 1.00 97.31 97 VAL A O 1
ATOM 715 N N . ARG A 1 98 ? -6.421 10.874 -0.002 1.00 92.25 98 ARG A N 1
ATOM 716 C CA . ARG A 1 98 ? -7.339 11.067 1.113 1.00 92.25 98 ARG A CA 1
ATOM 717 C C . ARG A 1 98 ? -7.615 12.551 1.298 1.00 92.25 98 ARG A C 1
ATOM 719 O O . ARG A 1 98 ? -6.667 13.341 1.322 1.00 92.25 98 ARG A O 1
ATOM 726 N N . GLY A 1 99 ? -8.889 12.896 1.470 1.00 90.81 99 GLY A N 1
ATOM 727 C CA . GLY A 1 99 ? -9.297 14.241 1.866 1.00 90.81 99 GLY A CA 1
ATOM 728 C C . GLY A 1 99 ? -8.825 14.571 3.279 1.00 90.81 99 GLY A C 1
ATOM 729 O O . GLY A 1 99 ? -8.962 13.760 4.199 1.00 90.81 99 GLY A O 1
ATOM 730 N N . LEU A 1 100 ? -8.240 15.752 3.453 1.00 88.56 100 LEU A N 1
ATOM 731 C CA . LEU A 1 100 ? -8.028 16.346 4.770 1.00 88.56 100 LEU A CA 1
ATOM 732 C C . LEU A 1 100 ? -9.355 16.886 5.338 1.00 88.56 100 LEU A C 1
ATOM 734 O O . LEU A 1 100 ? -10.321 17.057 4.593 1.00 88.56 100 LEU A O 1
ATOM 738 N N . PRO A 1 101 ? -9.444 17.174 6.652 1.00 85.31 101 PRO A N 1
ATOM 739 C CA . PRO A 1 101 ? -10.645 17.774 7.227 1.00 85.31 101 PRO A CA 1
ATOM 740 C C . PRO A 1 101 ? -11.086 19.041 6.473 1.00 85.31 101 PRO A C 1
ATOM 742 O O . PRO A 1 101 ? -10.345 20.019 6.410 1.00 85.31 101 PRO A O 1
ATOM 745 N N . GLY A 1 102 ? -12.301 19.015 5.915 1.00 87.44 102 GLY A N 1
ATOM 746 C CA . GLY A 1 102 ? -12.879 20.119 5.136 1.00 87.44 102 GLY A CA 1
ATOM 747 C C . GLY A 1 102 ? -12.442 20.195 3.666 1.00 87.44 102 GLY A C 1
ATOM 748 O O . GLY A 1 102 ? -12.861 21.116 2.972 1.00 87.44 102 GLY A O 1
ATOM 749 N N . GLU A 1 103 ? -11.626 19.256 3.188 1.00 93.00 103 GLU A N 1
ATOM 750 C CA . GLU A 1 103 ? -11.162 19.174 1.800 1.00 93.00 103 GLU A CA 1
ATOM 751 C C . GLU A 1 103 ? -12.037 18.205 0.989 1.00 93.00 103 GLU A C 1
ATOM 753 O O . GLU A 1 103 ? -12.379 17.121 1.466 1.00 93.00 103 GLU A O 1
ATOM 758 N N . SER A 1 104 ? -12.375 18.570 -0.251 1.00 95.88 104 SER A N 1
ATOM 759 C CA . SER A 1 104 ? -13.050 17.656 -1.180 1.00 95.88 104 SER A CA 1
ATOM 760 C C . SER A 1 104 ? -12.088 16.563 -1.679 1.00 95.88 104 SER A C 1
ATOM 762 O O . SER A 1 104 ? -10.868 16.743 -1.697 1.00 95.88 104 SER A O 1
ATOM 764 N N . LEU A 1 105 ? -12.606 15.417 -2.131 1.00 96.81 105 LEU A N 1
ATOM 765 C CA . LEU A 1 105 ? -11.778 14.362 -2.729 1.00 96.81 105 LEU A CA 1
ATOM 766 C C . LEU A 1 105 ? -11.127 14.818 -4.041 1.00 96.81 105 LEU A C 1
ATOM 768 O O . LEU A 1 105 ? -10.013 14.394 -4.348 1.00 96.81 105 LEU A O 1
ATOM 772 N N . ILE A 1 106 ? -11.796 15.694 -4.798 1.00 97.44 106 ILE A N 1
ATOM 773 C CA . ILE A 1 106 ? -11.257 16.275 -6.035 1.00 97.44 106 ILE A CA 1
ATOM 774 C C . ILE A 1 106 ? -10.050 17.168 -5.729 1.00 97.44 106 ILE A C 1
ATOM 776 O O . ILE A 1 106 ? -8.994 17.006 -6.346 1.00 97.44 106 ILE A O 1
ATOM 780 N N . ASP A 1 107 ? -10.172 18.061 -4.744 1.00 97.75 107 ASP A N 1
ATOM 781 C CA . ASP A 1 107 ? -9.065 18.931 -4.332 1.00 97.75 107 ASP A CA 1
ATOM 782 C C . ASP A 1 107 ? -7.899 18.105 -3.782 1.00 97.75 107 ASP A C 1
ATOM 784 O O . ASP A 1 107 ? -6.746 18.322 -4.166 1.00 97.75 107 ASP A O 1
ATOM 788 N N . ALA A 1 108 ? -8.198 17.085 -2.970 1.00 96.94 108 ALA A N 1
ATOM 789 C CA . ALA A 1 108 ? -7.195 16.165 -2.451 1.00 96.94 108 ALA A CA 1
ATOM 790 C C . ALA A 1 108 ? -6.448 15.428 -3.574 1.00 96.94 108 ALA A C 1
ATOM 792 O O . ALA A 1 108 ? -5.220 15.315 -3.526 1.00 96.94 108 ALA A O 1
ATOM 793 N N . PHE A 1 109 ? -7.158 14.956 -4.605 1.00 97.94 109 PHE A N 1
ATOM 794 C CA . PHE A 1 109 ? -6.551 14.324 -5.777 1.00 97.94 109 PHE A CA 1
ATOM 795 C C . PHE A 1 109 ? -5.615 15.288 -6.510 1.00 97.94 109 PHE A C 1
ATOM 797 O O . PHE A 1 109 ? -4.468 14.934 -6.787 1.00 97.94 109 PHE A O 1
ATOM 804 N N . HIS A 1 110 ? -6.061 16.518 -6.780 1.00 97.94 110 HIS A N 1
ATOM 805 C CA . HIS A 1 110 ? -5.235 17.518 -7.455 1.00 97.94 110 HIS A CA 1
ATOM 806 C C . HIS A 1 110 ? -4.003 17.908 -6.642 1.00 97.94 110 HIS A C 1
ATOM 808 O O . HIS A 1 110 ? -2.910 17.967 -7.206 1.00 97.94 110 HIS A O 1
ATOM 814 N N . ARG A 1 111 ? -4.144 18.102 -5.326 1.00 96.88 111 ARG A N 1
ATOM 815 C CA . ARG A 1 111 ? -3.025 18.393 -4.421 1.00 96.88 111 ARG A CA 1
ATOM 816 C C . ARG A 1 111 ? -1.983 17.278 -4.448 1.00 96.88 111 ARG A C 1
ATOM 818 O O . ARG A 1 111 ? -0.804 17.547 -4.668 1.00 96.88 111 ARG A O 1
ATOM 825 N N . ARG A 1 112 ? -2.414 16.026 -4.259 1.00 97.44 112 ARG A N 1
ATOM 826 C CA . ARG A 1 112 ? -1.529 14.847 -4.267 1.00 97.44 112 ARG A CA 1
ATOM 827 C C . ARG A 1 112 ? -0.840 14.677 -5.616 1.00 97.44 112 ARG A C 1
ATOM 829 O O . ARG A 1 112 ? 0.372 14.491 -5.669 1.00 97.44 112 ARG A O 1
ATOM 836 N N . ARG A 1 113 ? -1.597 14.794 -6.709 1.00 97.50 113 ARG A N 1
ATOM 837 C CA . ARG A 1 113 ? -1.065 14.704 -8.068 1.00 97.50 113 ARG A CA 1
ATOM 838 C C . ARG A 1 113 ? -0.036 15.791 -8.347 1.00 97.50 113 ARG A C 1
ATOM 840 O O . ARG A 1 113 ? 1.028 15.472 -8.861 1.00 97.50 113 ARG A O 1
ATOM 847 N N . GLN A 1 114 ? -0.321 17.041 -7.995 1.00 98.12 114 GLN A N 1
ATOM 848 C CA . GLN A 1 114 ? 0.609 18.148 -8.198 1.00 98.12 114 GLN A CA 1
ATOM 849 C C . GLN A 1 114 ? 1.917 17.934 -7.422 1.00 98.12 114 GLN A C 1
ATOM 851 O O . GLN A 1 114 ? 2.991 18.155 -7.977 1.00 98.12 114 GLN A O 1
ATOM 856 N N . ALA A 1 115 ? 1.840 17.482 -6.168 1.00 97.88 115 ALA A N 1
ATOM 857 C CA . ALA A 1 115 ? 3.022 17.183 -5.363 1.00 97.88 115 ALA A CA 1
ATOM 858 C C . ALA A 1 115 ? 3.852 16.031 -5.965 1.00 97.88 115 ALA A C 1
ATOM 860 O O . ALA A 1 115 ? 5.071 16.154 -6.095 1.00 97.88 115 ALA A O 1
ATOM 861 N N . ALA A 1 116 ? 3.204 14.961 -6.437 1.00 98.06 116 ALA A N 1
ATOM 862 C CA . ALA A 1 116 ? 3.881 13.858 -7.121 1.00 98.06 116 ALA A CA 1
ATOM 863 C C . ALA A 1 116 ? 4.509 14.279 -8.462 1.00 98.06 116 ALA A C 1
ATOM 865 O O . ALA A 1 116 ? 5.659 13.937 -8.722 1.00 98.06 116 ALA A O 1
ATOM 866 N N . GLU A 1 117 ? 3.808 15.067 -9.287 1.00 98.31 117 GLU A N 1
ATOM 867 C CA . GLU A 1 117 ? 4.334 15.607 -10.555 1.00 98.31 117 GLU A CA 1
ATOM 868 C C . GLU A 1 117 ? 5.562 16.511 -10.340 1.00 98.31 117 GLU A C 1
ATOM 870 O O . GLU A 1 117 ? 6.418 16.607 -11.219 1.00 98.31 117 GLU A O 1
ATOM 875 N N . GLN A 1 118 ? 5.663 17.173 -9.182 1.00 97.94 118 GLN A N 1
ATOM 876 C CA . GLN A 1 118 ? 6.793 18.039 -8.830 1.00 97.94 118 GLN A CA 1
ATOM 877 C C . GLN A 1 118 ? 7.963 17.287 -8.185 1.00 97.94 118 GLN A C 1
ATOM 879 O O . GLN A 1 118 ? 9.114 17.687 -8.369 1.00 97.94 118 GLN A O 1
ATOM 884 N N . GLY A 1 119 ? 7.675 16.253 -7.392 1.00 97.62 119 GLY A N 1
ATOM 885 C CA . GLY A 1 119 ? 8.667 15.584 -6.552 1.00 97.62 119 GLY A CA 1
ATOM 886 C C . GLY A 1 119 ? 9.154 14.231 -7.068 1.00 97.62 119 GLY A C 1
ATOM 887 O O . GLY A 1 119 ? 10.312 13.889 -6.833 1.00 97.62 119 GLY A O 1
ATOM 888 N N . SER A 1 120 ? 8.301 13.459 -7.746 1.00 98.25 120 SER A N 1
ATOM 889 C CA . SER A 1 120 ? 8.579 12.052 -8.049 1.00 98.25 120 SER A CA 1
ATOM 890 C C . SER A 1 120 ? 9.716 11.864 -9.055 1.00 98.25 120 SER A C 1
ATOM 892 O O . SER A 1 120 ? 9.789 12.535 -10.083 1.00 98.25 120 SER A O 1
ATOM 894 N N . MET A 1 121 ? 10.573 10.882 -8.776 1.00 97.31 121 MET A N 1
ATOM 895 C CA . MET A 1 121 ? 11.675 10.441 -9.636 1.00 97.31 121 MET A CA 1
ATOM 896 C C . MET A 1 121 ? 11.297 9.260 -10.544 1.00 97.31 121 MET A C 1
ATOM 898 O O . MET A 1 121 ? 12.070 8.912 -11.436 1.00 97.31 121 MET A O 1
ATOM 902 N N . ILE A 1 122 ? 10.144 8.628 -10.305 1.00 97.81 122 ILE A N 1
ATOM 903 C CA . ILE A 1 122 ? 9.630 7.474 -11.061 1.00 97.81 122 ILE A CA 1
ATOM 904 C C . ILE A 1 122 ? 8.140 7.648 -11.389 1.00 97.81 122 ILE A C 1
ATOM 906 O O . ILE A 1 122 ? 7.492 8.571 -10.888 1.00 97.81 122 ILE A O 1
ATOM 910 N N . ASP A 1 123 ? 7.594 6.775 -12.236 1.00 98.38 123 ASP A N 1
ATOM 911 C CA . ASP A 1 123 ? 6.174 6.811 -12.600 1.00 98.38 123 ASP A CA 1
ATOM 912 C C . ASP A 1 123 ? 5.274 6.531 -11.383 1.00 98.38 123 ASP A C 1
ATOM 914 O O . ASP A 1 123 ? 5.676 5.855 -10.433 1.00 98.38 123 ASP A O 1
ATOM 918 N N . PHE A 1 124 ? 4.038 7.036 -11.403 1.00 98.06 124 PHE A N 1
ATOM 919 C CA . PHE A 1 124 ? 3.116 6.873 -10.280 1.00 98.06 124 PHE A CA 1
ATOM 920 C C . PHE A 1 124 ? 1.642 6.787 -10.686 1.00 98.06 124 PHE A C 1
ATOM 922 O O . PHE A 1 124 ? 1.243 7.213 -11.773 1.00 98.06 124 PHE A O 1
ATOM 929 N N . GLY A 1 125 ? 0.825 6.261 -9.774 1.00 97.62 125 GLY A N 1
ATOM 930 C CA . GLY A 1 125 ? -0.636 6.274 -9.827 1.00 97.62 125 GLY A CA 1
ATOM 931 C C . GLY A 1 125 ? -1.256 6.538 -8.453 1.00 97.62 125 GLY A C 1
ATOM 932 O O . GLY A 1 125 ? -0.542 6.661 -7.458 1.00 97.62 125 GLY A O 1
ATOM 933 N N . PHE A 1 126 ? -2.591 6.601 -8.396 1.00 98.12 126 PHE A N 1
ATOM 934 C CA . PHE A 1 126 ? -3.321 6.818 -7.146 1.00 98.12 126 PHE A CA 1
ATOM 935 C C . PHE A 1 126 ? -4.532 5.895 -6.971 1.00 98.12 126 PHE A C 1
ATOM 937 O O . PHE A 1 126 ? -5.361 5.751 -7.872 1.00 98.12 126 PHE A O 1
ATOM 944 N N . HIS A 1 127 ? -4.669 5.352 -5.765 1.00 98.44 127 HIS A N 1
ATOM 945 C CA . HIS A 1 127 ? -5.894 4.784 -5.215 1.00 98.44 127 HIS A CA 1
ATOM 946 C C . HIS A 1 127 ? -6.712 5.890 -4.526 1.00 98.44 127 HIS A C 1
ATOM 948 O O . HIS A 1 127 ? -6.141 6.782 -3.897 1.00 98.44 127 HIS A O 1
ATOM 954 N N . LEU A 1 128 ? -8.045 5.836 -4.593 1.00 98.31 128 LEU A N 1
ATOM 955 C CA . LEU A 1 128 ? -8.908 6.826 -3.929 1.00 98.31 128 LEU A CA 1
ATOM 956 C C . LEU A 1 128 ? -9.484 6.253 -2.633 1.00 98.31 128 LEU A C 1
ATOM 958 O O . LEU A 1 128 ? -10.146 5.218 -2.665 1.00 98.31 128 LEU A O 1
ATOM 962 N N . MET A 1 129 ? -9.246 6.897 -1.491 1.00 97.88 129 MET A N 1
ATOM 963 C CA . MET A 1 129 ? -9.842 6.476 -0.222 1.00 97.88 129 MET A CA 1
ATOM 964 C C . MET A 1 129 ? -11.297 6.926 -0.118 1.00 97.88 129 MET A C 1
ATOM 966 O O . MET A 1 129 ? -11.613 8.090 -0.361 1.00 97.88 129 MET A O 1
ATOM 970 N N . VAL A 1 130 ? -12.167 6.008 0.294 1.00 97.94 130 VAL A N 1
ATOM 971 C CA . VAL A 1 130 ? -13.591 6.262 0.521 1.00 97.94 130 VAL A CA 1
ATOM 972 C C . VAL A 1 130 ? -13.786 6.765 1.955 1.00 97.94 130 VAL A C 1
ATOM 974 O O . VAL A 1 130 ? -13.456 6.033 2.892 1.00 97.94 130 VAL A O 1
ATOM 977 N N . PRO A 1 131 ? -14.306 7.988 2.163 1.00 95.81 131 PRO A N 1
ATOM 978 C CA . PRO A 1 131 ? -14.557 8.511 3.503 1.00 95.81 131 PRO A CA 1
ATOM 979 C C . PRO A 1 131 ? -15.648 7.732 4.246 1.00 95.81 131 PRO A C 1
ATOM 981 O O . PRO A 1 131 ? -16.623 7.279 3.647 1.00 95.81 131 PRO A O 1
ATOM 984 N N . ALA A 1 132 ? -15.554 7.672 5.578 1.00 94.56 132 ALA A N 1
ATOM 985 C CA . ALA A 1 132 ? -16.610 7.115 6.435 1.00 94.56 132 ALA A CA 1
ATOM 986 C C . ALA A 1 132 ? -17.967 7.829 6.267 1.00 94.56 132 ALA A C 1
ATOM 988 O O . ALA A 1 132 ? -19.017 7.247 6.531 1.00 94.56 132 ALA A O 1
ATOM 989 N N . THR A 1 133 ? -17.953 9.081 5.800 1.00 94.38 133 THR A N 1
ATOM 990 C CA . THR A 1 133 ? -19.139 9.908 5.556 1.00 94.38 133 THR A CA 1
ATOM 991 C C . THR A 1 133 ? -19.732 9.749 4.161 1.00 94.38 133 THR A C 1
ATOM 993 O O . THR A 1 133 ? -20.725 10.408 3.884 1.00 94.38 133 THR A O 1
ATOM 996 N N . ALA A 1 134 ? -19.202 8.869 3.302 1.00 95.50 134 ALA A N 1
ATOM 997 C CA . ALA A 1 134 ? -19.537 8.851 1.875 1.00 95.50 134 ALA A CA 1
ATOM 998 C C . ALA A 1 134 ? -21.032 8.644 1.545 1.00 95.50 134 ALA A C 1
ATOM 1000 O O . ALA A 1 134 ? -21.481 9.009 0.462 1.00 95.50 134 ALA A O 1
ATOM 1001 N N . ASN A 1 135 ? -21.827 8.077 2.463 1.00 95.94 135 ASN A N 1
ATOM 1002 C CA . ASN A 1 135 ? -23.287 7.977 2.311 1.00 95.94 135 ASN A CA 1
ATOM 1003 C C . ASN A 1 135 ? -24.053 9.267 2.647 1.00 95.94 135 ASN A C 1
ATOM 1005 O O . ASN A 1 135 ? -25.221 9.390 2.280 1.00 95.94 135 ASN A O 1
ATOM 1009 N N . SER A 1 136 ? -23.412 10.206 3.333 1.00 94.19 136 SER A N 1
ATOM 1010 C CA . SER A 1 136 ? -24.006 11.416 3.908 1.00 94.19 136 SER A CA 1
ATOM 1011 C C . SER A 1 136 ? -23.570 12.701 3.195 1.00 94.19 136 SER A C 1
ATOM 1013 O O . SER A 1 136 ? -24.004 13.784 3.585 1.00 94.19 136 SER A O 1
ATOM 1015 N N . ASP A 1 137 ? -22.719 12.595 2.176 1.00 94.12 137 ASP A N 1
ATOM 1016 C CA . ASP A 1 137 ? -22.196 13.702 1.376 1.00 94.12 137 ASP A CA 1
ATOM 1017 C C . ASP A 1 137 ? -22.084 13.304 -0.114 1.00 94.12 137 ASP A C 1
ATOM 1019 O O . ASP A 1 137 ? -22.635 12.288 -0.549 1.00 94.12 137 ASP A O 1
ATOM 1023 N N . ASP A 1 138 ? -21.420 14.131 -0.919 1.00 95.94 138 ASP A N 1
ATOM 1024 C CA . ASP A 1 138 ? -21.222 13.934 -2.356 1.00 95.94 138 ASP A CA 1
ATOM 1025 C C . ASP A 1 138 ? -19.958 13.115 -2.695 1.00 95.94 138 ASP A C 1
ATOM 1027 O O . ASP A 1 138 ? -19.558 13.054 -3.860 1.00 95.94 138 ASP A O 1
ATOM 1031 N N . SER A 1 139 ? -19.330 12.437 -1.722 1.00 97.06 139 SER A N 1
ATOM 1032 C CA . SER A 1 139 ? -18.077 11.694 -1.939 1.00 97.06 139 SER A CA 1
ATOM 1033 C C . SER A 1 139 ? -18.181 10.669 -3.066 1.00 97.06 139 SER A C 1
ATOM 1035 O O . SER A 1 139 ? -17.265 10.566 -3.876 1.00 97.06 139 SER A O 1
ATOM 1037 N N . PHE A 1 140 ? -19.284 9.918 -3.163 1.00 97.94 140 PHE A N 1
ATOM 1038 C CA . PHE A 1 140 ? -19.463 8.949 -4.252 1.00 97.94 140 PHE A CA 1
ATOM 1039 C C . PHE A 1 140 ? -19.586 9.610 -5.630 1.00 97.94 140 PHE A C 1
ATOM 1041 O O . PHE A 1 140 ? -19.090 9.066 -6.617 1.00 97.94 140 PHE A O 1
ATOM 1048 N N . ASP A 1 141 ? -20.170 10.806 -5.708 1.00 98.12 141 ASP A N 1
ATOM 1049 C CA . ASP A 1 141 ? -20.234 11.560 -6.961 1.00 98.12 141 ASP A CA 1
ATOM 1050 C C . ASP A 1 141 ? -18.845 12.068 -7.366 1.00 98.12 141 ASP A C 1
ATOM 1052 O O . ASP A 1 141 ? -18.455 11.950 -8.530 1.00 98.12 141 ASP A O 1
ATOM 1056 N N . GLN A 1 142 ? -18.054 12.538 -6.398 1.00 98.00 142 GLN A N 1
ATOM 1057 C CA . GLN A 1 142 ? -16.660 12.925 -6.620 1.00 98.00 142 GLN A CA 1
ATOM 1058 C C . GLN A 1 142 ? -15.784 11.728 -7.027 1.00 98.00 142 GLN A C 1
ATOM 1060 O O . GLN A 1 142 ? -15.000 11.832 -7.969 1.00 98.00 142 GLN A O 1
ATOM 1065 N N . LEU A 1 143 ? -15.938 10.570 -6.377 1.00 98.00 143 LEU A N 1
ATOM 1066 C CA . LEU A 1 143 ? -15.227 9.333 -6.724 1.00 98.00 143 LEU A CA 1
ATOM 1067 C C . LEU A 1 143 ? -15.555 8.866 -8.147 1.00 98.00 143 LEU A C 1
ATOM 1069 O O . LEU A 1 143 ? -14.654 8.454 -8.884 1.00 98.00 143 LEU A O 1
ATOM 1073 N N . ARG A 1 144 ? -16.827 8.961 -8.555 1.00 98.12 144 ARG A N 1
ATOM 1074 C CA . ARG A 1 144 ? -17.261 8.670 -9.927 1.00 98.12 144 ARG A CA 1
ATOM 1075 C C . ARG A 1 144 ? -16.606 9.615 -10.925 1.00 98.12 144 ARG A C 1
ATOM 1077 O O . ARG A 1 144 ? -16.001 9.145 -11.884 1.00 98.12 144 ARG A O 1
ATOM 1084 N N . HIS A 1 145 ? -16.640 10.919 -10.653 1.00 97.88 145 HIS A N 1
ATOM 1085 C CA . HIS A 1 145 ? -15.982 11.916 -11.495 1.00 97.88 145 HIS A CA 1
ATOM 1086 C C . HIS A 1 145 ? -14.480 11.633 -11.650 1.00 97.88 145 HIS A C 1
ATOM 1088 O O . HIS A 1 145 ? -13.971 11.600 -12.768 1.00 97.88 145 HIS A O 1
ATOM 1094 N N . LEU A 1 146 ? -13.777 11.359 -10.547 1.00 97.62 146 LEU A N 1
ATOM 1095 C CA . LEU A 1 146 ? -12.344 11.057 -10.571 1.00 97.62 146 LEU A CA 1
ATOM 1096 C C . LEU A 1 146 ? -12.021 9.766 -11.340 1.00 97.62 146 LEU A C 1
ATOM 1098 O O . LEU A 1 146 ? -11.005 9.682 -12.031 1.00 97.62 146 LEU A O 1
ATOM 1102 N N . THR A 1 147 ? -12.896 8.768 -11.248 1.00 96.38 147 THR A N 1
ATOM 1103 C CA . THR A 1 147 ? -12.787 7.510 -11.996 1.00 96.38 147 THR A CA 1
ATOM 1104 C C . THR A 1 147 ? -12.940 7.744 -13.499 1.00 96.38 147 THR A C 1
ATOM 1106 O O . THR A 1 147 ? -12.097 7.302 -14.279 1.00 96.38 147 THR A O 1
ATOM 1109 N N . GLU A 1 148 ? -13.986 8.459 -13.912 1.00 96.62 148 GLU A N 1
ATOM 1110 C CA . GLU A 1 148 ? -14.322 8.676 -15.322 1.00 96.62 148 GLU A CA 1
ATOM 1111 C C . GLU A 1 148 ? -13.354 9.642 -16.021 1.00 96.62 148 GLU A C 1
ATOM 1113 O O . GLU A 1 148 ? -12.929 9.374 -17.145 1.00 96.62 148 GLU A O 1
ATOM 1118 N N . GLU A 1 149 ? -12.979 10.738 -15.356 1.00 97.06 149 GLU A N 1
ATOM 1119 C CA . GLU A 1 149 ? -12.154 11.797 -15.951 1.00 97.06 149 GLU A CA 1
ATOM 1120 C C . GLU A 1 149 ? -10.652 11.499 -15.853 1.00 97.06 149 GLU A C 1
ATOM 1122 O O . GLU A 1 149 ? -9.901 11.734 -16.801 1.00 97.06 149 GLU A O 1
ATOM 1127 N N . PHE A 1 150 ? -10.194 10.957 -14.719 1.00 94.88 150 PHE A N 1
ATOM 1128 C CA . PHE A 1 150 ? -8.764 10.767 -14.448 1.00 94.88 150 PHE A CA 1
ATOM 1129 C C . PHE A 1 150 ? -8.316 9.302 -14.465 1.00 94.88 150 PHE A C 1
ATOM 1131 O O . PHE A 1 150 ? -7.117 9.035 -14.370 1.00 94.88 150 PHE A O 1
ATOM 1138 N N . GLY A 1 151 ? -9.240 8.353 -14.640 1.00 92.69 151 GLY A N 1
ATOM 1139 C CA . GLY A 1 151 ? -8.917 6.938 -14.808 1.00 92.69 151 GLY A CA 1
ATOM 1140 C C . GLY A 1 151 ? -8.491 6.234 -13.521 1.00 92.69 151 GLY A C 1
ATOM 1141 O O . GLY A 1 151 ? -7.713 5.283 -13.589 1.00 92.69 151 GLY A O 1
ATOM 1142 N N . ALA A 1 152 ? -8.963 6.684 -12.354 1.00 91.81 152 ALA A N 1
ATOM 1143 C CA . ALA A 1 152 ? -8.747 5.962 -11.102 1.00 91.81 152 ALA A CA 1
ATOM 1144 C C . ALA A 1 152 ? -9.421 4.579 -11.163 1.00 91.81 152 ALA A C 1
ATOM 1146 O O . ALA A 1 152 ? -10.622 4.480 -11.379 1.00 91.81 152 ALA A O 1
ATOM 1147 N N . THR A 1 153 ? -8.664 3.497 -10.970 1.00 95.38 153 THR A N 1
ATOM 1148 C CA . THR A 1 153 ? -9.162 2.120 -11.180 1.00 95.38 153 THR A CA 1
ATOM 1149 C C . THR A 1 153 ? -9.468 1.360 -9.894 1.00 95.38 153 THR A C 1
ATOM 1151 O O . THR A 1 153 ? -9.742 0.161 -9.935 1.00 95.38 153 THR A O 1
ATOM 1154 N N . SER A 1 154 ? -9.383 2.014 -8.739 1.00 98.31 154 SER A N 1
ATOM 1155 C CA . SER A 1 154 ? -9.487 1.334 -7.443 1.00 98.31 154 SER A CA 1
ATOM 1156 C C . SER A 1 154 ? -9.848 2.279 -6.306 1.00 98.31 154 SER A C 1
ATOM 1158 O O . SER A 1 154 ? -9.287 3.378 -6.223 1.00 98.31 154 SER A O 1
ATOM 1160 N N . TRP A 1 155 ? -10.715 1.816 -5.407 1.00 98.62 155 TRP A N 1
ATOM 1161 C CA . TRP A 1 155 ? -11.179 2.564 -4.237 1.00 98.62 155 TRP A CA 1
ATOM 1162 C C . TRP A 1 155 ? -10.842 1.818 -2.946 1.00 98.62 155 TRP A C 1
ATOM 1164 O O . TRP A 1 155 ? -11.108 0.624 -2.839 1.00 98.62 155 TRP A O 1
ATOM 1174 N N . LYS A 1 156 ? -10.269 2.514 -1.962 1.00 98.69 156 LYS A N 1
ATOM 1175 C CA . LYS A 1 156 ? -9.803 1.949 -0.690 1.00 98.69 156 LYS A CA 1
ATOM 1176 C C . LYS A 1 156 ? -10.789 2.242 0.437 1.00 98.69 156 LYS A C 1
ATOM 1178 O O . LYS A 1 156 ? -11.085 3.399 0.719 1.00 98.69 156 LYS A O 1
ATOM 1183 N N . PHE A 1 157 ? -11.228 1.191 1.114 1.00 98.75 157 PHE A N 1
ATOM 1184 C CA . PHE A 1 157 ? -12.110 1.229 2.275 1.00 98.75 157 PHE A CA 1
ATOM 1185 C C . PHE A 1 157 ? -11.345 0.785 3.528 1.00 98.75 157 PHE A C 1
ATOM 1187 O O . PHE A 1 157 ? -10.457 -0.070 3.458 1.00 98.75 157 PHE A O 1
ATOM 1194 N N . PHE A 1 158 ? -11.709 1.344 4.680 1.00 98.56 158 PHE A N 1
ATOM 1195 C CA . PHE A 1 158 ? -11.159 0.966 5.981 1.00 98.56 158 PHE A CA 1
ATOM 1196 C C . PHE A 1 158 ? -12.249 0.345 6.845 1.00 98.56 158 PHE A C 1
ATOM 1198 O O . PHE A 1 158 ? -13.292 0.954 7.045 1.00 98.56 158 PHE A O 1
ATOM 1205 N N . MET A 1 159 ? -12.001 -0.847 7.385 1.00 98.69 159 MET A N 1
ATOM 1206 C CA . MET A 1 159 ? -12.898 -1.498 8.355 1.00 98.69 159 MET A CA 1
ATOM 1207 C C . MET A 1 159 ? -12.453 -1.287 9.810 1.00 98.69 159 MET A C 1
ATOM 1209 O O . MET A 1 159 ? -13.108 -1.765 10.737 1.00 98.69 159 MET A O 1
ATOM 1213 N N . ALA A 1 160 ? -11.370 -0.528 9.996 1.00 96.44 160 ALA A N 1
ATOM 1214 C CA . ALA A 1 160 ? -10.813 -0.122 11.277 1.00 96.44 160 ALA A CA 1
ATOM 1215 C C . ALA A 1 160 ? -10.459 1.374 11.284 1.00 96.44 160 ALA A C 1
ATOM 1217 O O . ALA A 1 160 ? -10.740 2.099 10.328 1.00 96.44 160 ALA A O 1
ATOM 1218 N N . TYR A 1 161 ? -9.848 1.814 12.386 1.00 90.94 161 TYR A N 1
ATOM 1219 C CA . TYR A 1 161 ? -9.541 3.201 12.739 1.00 90.94 161 TYR A CA 1
ATOM 1220 C C . TYR A 1 161 ? -10.775 4.087 12.922 1.00 90.94 161 TYR A C 1
ATOM 1222 O O . TYR A 1 161 ? -11.471 4.457 11.974 1.00 90.94 161 TYR A O 1
ATOM 1230 N N . THR A 1 162 ? -11.006 4.521 14.158 1.00 86.62 162 THR A N 1
ATOM 1231 C CA . THR A 1 162 ? -12.057 5.493 14.477 1.00 86.62 162 THR A CA 1
ATOM 1232 C C . THR A 1 162 ? -11.937 6.740 13.592 1.00 86.62 162 THR A C 1
ATOM 1234 O O . THR A 1 162 ? -10.911 7.418 13.586 1.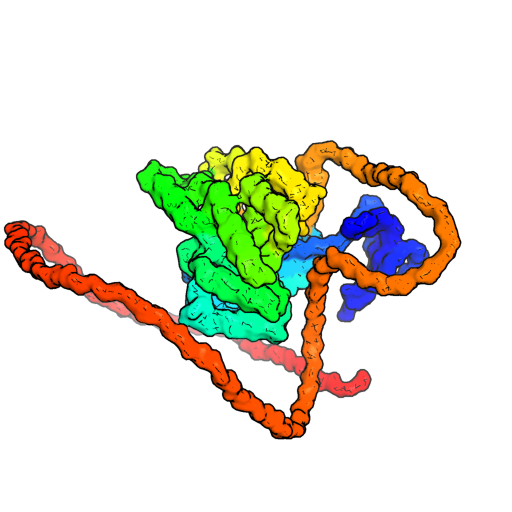00 86.62 162 THR A O 1
ATOM 1237 N N . GLY A 1 163 ? -12.999 7.037 12.837 1.00 89.31 163 GLY A N 1
ATOM 1238 C CA . GLY A 1 163 ? -13.086 8.169 11.906 1.00 89.31 163 GLY A CA 1
ATOM 1239 C C . GLY A 1 163 ? -12.706 7.866 10.449 1.00 89.31 163 GLY A C 1
ATOM 1240 O O . GLY A 1 163 ? -13.085 8.640 9.575 1.00 89.31 163 GLY A O 1
ATOM 1241 N N . LEU A 1 164 ? -12.029 6.746 10.168 1.00 92.69 164 LEU A N 1
ATOM 1242 C CA . LEU A 1 164 ? -11.862 6.210 8.804 1.00 92.69 164 LEU A CA 1
ATOM 1243 C C . LEU A 1 164 ? -12.745 4.986 8.552 1.00 92.69 164 LEU A C 1
ATOM 1245 O O . LEU A 1 164 ? -13.111 4.735 7.408 1.00 92.69 164 LEU A O 1
ATOM 1249 N N . MET A 1 165 ? -13.076 4.247 9.615 1.00 96.88 165 MET A N 1
ATOM 1250 C CA . MET A 1 165 ? -13.897 3.046 9.567 1.00 96.88 165 MET A CA 1
ATOM 1251 C C . MET A 1 165 ? -15.237 3.333 8.893 1.00 96.88 165 MET A C 1
ATOM 1253 O O . MET A 1 165 ? -16.074 4.058 9.436 1.00 96.88 165 MET A O 1
ATOM 1257 N N . VAL A 1 166 ? -15.433 2.750 7.714 1.00 98.00 166 VAL A N 1
ATOM 1258 C CA . VAL A 1 166 ? -16.698 2.831 6.996 1.00 98.00 166 VAL A CA 1
ATOM 1259 C C . VAL A 1 166 ? -17.696 1.841 7.612 1.00 98.00 166 VAL A C 1
ATOM 1261 O O . VAL A 1 166 ? -17.312 0.720 7.960 1.00 98.00 166 VAL A O 1
ATOM 1264 N N . PRO A 1 167 ? -18.975 2.215 7.763 1.00 97.81 167 PRO A N 1
ATOM 1265 C CA . PRO A 1 167 ? -20.018 1.259 8.112 1.00 97.81 167 PRO A CA 1
ATOM 1266 C C . PRO A 1 167 ? -20.342 0.332 6.926 1.00 97.81 167 PRO A C 1
ATOM 1268 O O . PRO A 1 167 ? -20.045 0.638 5.767 1.00 97.81 167 PRO A O 1
ATOM 1271 N N . ASP A 1 168 ? -20.968 -0.815 7.203 1.00 98.56 168 ASP A N 1
ATOM 1272 C CA . ASP A 1 168 ? -21.253 -1.828 6.177 1.00 98.56 168 ASP A CA 1
ATOM 1273 C C . ASP A 1 168 ? -22.165 -1.304 5.051 1.00 98.56 168 ASP A C 1
ATOM 1275 O O . ASP A 1 168 ? -22.040 -1.740 3.910 1.00 98.56 168 ASP A O 1
ATOM 1279 N N . ASP A 1 169 ? -23.047 -0.337 5.313 1.00 98.31 169 ASP A N 1
ATOM 1280 C CA . ASP A 1 169 ? -23.879 0.294 4.280 1.00 98.31 169 ASP A CA 1
ATOM 1281 C C . ASP A 1 169 ? -23.059 1.152 3.298 1.00 98.31 169 ASP A C 1
ATOM 1283 O O . ASP A 1 169 ? -23.409 1.239 2.117 1.00 98.31 169 ASP A O 1
ATOM 1287 N N . VAL A 1 170 ? -21.939 1.737 3.741 1.00 98.56 170 VAL A N 1
ATOM 1288 C CA . VAL A 1 170 ? -20.967 2.405 2.857 1.00 98.56 170 VAL A CA 1
ATOM 1289 C C . VAL A 1 170 ? -20.170 1.373 2.054 1.00 98.56 170 VAL A C 1
ATOM 1291 O O . VAL A 1 170 ? -19.956 1.597 0.862 1.00 98.56 170 VAL A O 1
ATOM 1294 N N . LEU A 1 171 ? -19.790 0.226 2.640 1.00 98.62 171 LEU A N 1
ATOM 1295 C CA . LEU A 1 171 ? -19.180 -0.885 1.884 1.00 98.62 171 LEU A CA 1
ATOM 1296 C C . LEU A 1 171 ? -20.127 -1.391 0.792 1.00 98.62 171 LEU A C 1
ATOM 1298 O O . LEU A 1 171 ? -19.736 -1.489 -0.367 1.00 98.62 171 LEU A O 1
ATOM 1302 N N . ILE A 1 172 ? -21.388 -1.655 1.141 1.00 98.75 172 ILE A N 1
ATOM 1303 C CA . ILE A 1 172 ? -22.419 -2.144 0.220 1.00 98.75 172 ILE A CA 1
ATOM 1304 C C . ILE A 1 172 ? -22.599 -1.186 -0.962 1.00 98.75 172 ILE A C 1
ATOM 1306 O O . ILE A 1 172 ? -22.524 -1.609 -2.123 1.00 98.75 172 ILE A O 1
ATOM 1310 N N . ARG A 1 173 ? -22.813 0.109 -0.692 1.00 98.56 173 ARG A N 1
ATOM 1311 C CA . ARG A 1 173 ? -22.976 1.101 -1.761 1.00 98.56 173 ARG A CA 1
ATOM 1312 C C . ARG A 1 173 ? -21.695 1.253 -2.571 1.00 98.56 173 ARG A C 1
ATOM 1314 O O . ARG A 1 173 ? -21.746 1.193 -3.796 1.00 98.56 173 ARG A O 1
ATOM 1321 N N . GLY A 1 174 ? -20.553 1.395 -1.905 1.00 98.56 174 GLY A N 1
ATOM 1322 C CA . GLY A 1 174 ? -19.275 1.602 -2.570 1.00 98.56 174 GLY A CA 1
ATOM 1323 C C . GLY A 1 174 ? -18.874 0.439 -3.467 1.00 98.56 174 GLY A C 1
ATOM 1324 O O . GLY A 1 174 ? -18.414 0.667 -4.580 1.00 98.56 174 GLY A O 1
ATOM 1325 N N . PHE A 1 175 ? -19.117 -0.802 -3.049 1.00 98.81 175 PHE A N 1
ATOM 1326 C CA . PHE A 1 175 ? -18.877 -1.986 -3.876 1.00 98.81 175 PHE A CA 1
ATOM 1327 C C . PHE A 1 175 ? -19.836 -2.041 -5.067 1.00 98.81 175 PHE A C 1
ATOM 1329 O O . PHE A 1 175 ? -19.430 -2.428 -6.163 1.00 98.81 175 PHE A O 1
ATOM 1336 N N . THR A 1 176 ? -21.095 -1.633 -4.873 1.00 98.69 176 THR A N 1
ATOM 1337 C CA . THR A 1 176 ? -22.101 -1.572 -5.946 1.00 98.69 176 THR A CA 1
ATOM 1338 C C . THR A 1 176 ? -21.701 -0.557 -7.015 1.00 98.69 176 THR A C 1
ATOM 1340 O O . THR A 1 176 ? -21.752 -0.859 -8.209 1.00 98.69 176 THR A O 1
ATOM 1343 N N . GLU A 1 177 ? -21.251 0.628 -6.601 1.00 98.31 177 GLU A N 1
ATOM 1344 C CA . GLU A 1 177 ? -20.750 1.657 -7.515 1.00 98.31 177 GLU A CA 1
ATOM 1345 C C . GLU A 1 177 ? -19.432 1.232 -8.179 1.00 98.31 177 GLU A C 1
ATOM 1347 O O . GLU A 1 177 ? -19.294 1.361 -9.396 1.00 98.31 177 GLU A O 1
ATOM 1352 N N . ALA A 1 178 ? -18.506 0.630 -7.425 1.00 97.62 178 ALA A N 1
ATOM 1353 C CA . ALA A 1 178 ? -17.252 0.113 -7.966 1.00 97.62 178 ALA A CA 1
ATOM 1354 C C . ALA A 1 178 ? -17.498 -0.937 -9.064 1.00 97.62 178 ALA A C 1
ATOM 1356 O O . ALA A 1 178 ? -16.897 -0.863 -10.136 1.00 97.62 178 ALA A O 1
ATOM 1357 N N . ARG A 1 179 ? -18.458 -1.850 -8.858 1.00 98.06 179 ARG A N 1
ATOM 1358 C CA . ARG A 1 179 ? -18.895 -2.816 -9.878 1.00 98.06 179 ARG A CA 1
ATOM 1359 C C . ARG A 1 179 ? -19.419 -2.128 -11.134 1.00 98.06 179 ARG A C 1
ATOM 1361 O O . ARG A 1 179 ? -19.036 -2.509 -12.237 1.00 98.06 179 ARG A O 1
ATOM 1368 N N . ALA A 1 180 ? -20.293 -1.133 -10.976 1.00 97.81 180 ALA A N 1
ATOM 1369 C CA . ALA A 1 180 ? -20.882 -0.409 -12.101 1.00 97.81 180 ALA A CA 1
ATOM 1370 C C . ALA A 1 180 ? -19.825 0.336 -12.938 1.00 97.81 180 ALA A C 1
ATOM 1372 O O . ALA A 1 180 ? -19.967 0.432 -14.156 1.00 97.81 180 ALA A O 1
ATOM 1373 N N . LEU A 1 181 ? -18.762 0.820 -12.291 1.00 97.38 181 LEU A N 1
ATOM 1374 C CA . LEU A 1 181 ? -17.674 1.568 -12.925 1.00 97.38 181 LEU A CA 1
ATOM 1375 C C . LEU A 1 181 ? -16.503 0.688 -13.396 1.00 97.38 181 LEU A C 1
ATOM 1377 O O . LEU A 1 181 ? -15.619 1.176 -14.096 1.00 97.38 181 LEU A O 1
ATOM 1381 N N . GLY A 1 182 ? -16.470 -0.598 -13.029 1.00 96.81 182 GLY A N 1
ATOM 1382 C CA . GLY A 1 182 ? -15.328 -1.479 -13.301 1.00 96.81 182 GLY A CA 1
ATOM 1383 C C . GLY A 1 182 ? -14.083 -1.145 -12.467 1.00 96.81 182 GLY A C 1
ATOM 1384 O O . GLY A 1 182 ? -12.959 -1.383 -12.908 1.00 96.81 182 GLY A O 1
ATOM 1385 N N . VAL A 1 183 ? -14.287 -0.578 -11.279 1.00 97.31 183 VAL A N 1
ATOM 1386 C CA . VAL A 1 183 ? -13.261 -0.198 -10.302 1.00 97.31 183 VAL A CA 1
ATOM 1387 C C . VAL A 1 183 ? -13.056 -1.335 -9.299 1.00 97.31 183 VAL A C 1
ATOM 1389 O O . VAL A 1 183 ? -14.012 -1.994 -8.895 1.00 97.31 183 VAL A O 1
ATOM 1392 N N . LEU A 1 184 ? -11.814 -1.560 -8.866 1.00 98.25 184 LEU A N 1
ATOM 1393 C CA . LEU A 1 184 ? -11.473 -2.580 -7.873 1.00 98.25 184 LEU A CA 1
ATOM 1394 C C . LEU A 1 184 ? -11.632 -2.038 -6.438 1.00 98.25 184 LEU A C 1
ATOM 1396 O O . LEU A 1 184 ? -10.861 -1.156 -6.044 1.00 98.25 184 LEU A O 1
ATOM 1400 N N . PRO A 1 185 ? -12.577 -2.543 -5.625 1.00 98.69 185 PRO A N 1
ATOM 1401 C CA . PRO A 1 185 ? -12.611 -2.217 -4.208 1.00 98.69 185 PRO A CA 1
ATOM 1402 C C . PRO A 1 185 ? -11.452 -2.903 -3.473 1.00 98.69 185 PRO A C 1
ATOM 1404 O O . PRO A 1 185 ? -11.211 -4.104 -3.611 1.00 98.69 185 PRO A O 1
ATOM 1407 N N . MET A 1 186 ? -10.744 -2.115 -2.672 1.00 98.75 186 MET A N 1
ATOM 1408 C CA . MET A 1 186 ? -9.617 -2.522 -1.842 1.00 98.75 186 MET A CA 1
ATOM 1409 C C . MET A 1 186 ? -9.968 -2.301 -0.376 1.00 98.75 186 MET A C 1
ATOM 1411 O O . MET A 1 186 ? -10.549 -1.270 -0.042 1.00 98.75 186 MET A O 1
ATOM 1415 N N . VAL A 1 187 ? -9.595 -3.211 0.519 1.00 98.75 187 VAL A N 1
ATOM 1416 C CA . VAL A 1 187 ? -10.022 -3.130 1.922 1.00 98.75 187 VAL A CA 1
ATOM 1417 C C . VAL A 1 187 ? -8.850 -3.319 2.871 1.00 98.75 187 VAL A C 1
ATOM 1419 O O . VAL A 1 187 ? -8.156 -4.330 2.807 1.00 98.75 187 VAL A O 1
ATOM 1422 N N . HIS A 1 188 ? -8.653 -2.347 3.769 1.00 98.75 188 HIS A N 1
ATOM 1423 C CA . HIS A 1 188 ? -7.930 -2.580 5.018 1.00 98.75 188 HIS A CA 1
ATOM 1424 C C . HIS A 1 188 ? -8.880 -3.347 5.941 1.00 98.75 188 HIS A C 1
ATOM 1426 O O . HIS A 1 188 ? -9.863 -2.784 6.438 1.00 98.75 188 HIS A O 1
ATOM 1432 N N . ALA A 1 189 ? -8.626 -4.644 6.079 1.00 98.62 189 ALA A N 1
ATOM 1433 C CA . ALA A 1 189 ? -9.532 -5.585 6.711 1.00 98.62 189 ALA A CA 1
ATOM 1434 C C . ALA A 1 189 ? -9.054 -5.918 8.126 1.00 98.62 189 ALA A C 1
ATOM 1436 O O . ALA A 1 189 ? -8.409 -6.932 8.334 1.00 98.62 189 ALA A O 1
ATOM 1437 N N . GLU A 1 190 ? -9.406 -5.077 9.094 1.00 98.69 190 GLU A N 1
ATOM 1438 C CA . GLU A 1 190 ? -9.406 -5.408 10.522 1.00 98.69 190 GLU A CA 1
ATOM 1439 C C . GLU A 1 190 ? -10.770 -5.019 11.094 1.00 98.69 190 GLU A C 1
ATOM 1441 O O . GLU A 1 190 ? -11.351 -4.017 10.682 1.00 98.69 190 GLU A O 1
ATOM 1446 N N . ASN A 1 191 ? -11.313 -5.790 12.034 1.00 98.75 191 ASN A N 1
ATOM 1447 C CA . ASN A 1 191 ? -12.513 -5.384 12.752 1.00 98.75 191 ASN A CA 1
ATOM 1448 C C . ASN A 1 191 ? -12.162 -4.270 13.747 1.00 98.75 191 ASN A C 1
ATOM 1450 O O . ASN A 1 191 ? -11.632 -4.540 14.827 1.00 98.75 191 ASN A O 1
ATOM 1454 N N . GLY A 1 192 ? -12.488 -3.021 13.405 1.00 98.31 192 GLY A N 1
ATOM 1455 C CA . GLY A 1 192 ? -12.163 -1.862 14.237 1.00 98.31 192 GLY A CA 1
ATOM 1456 C C . GLY A 1 192 ? -12.743 -1.906 15.650 1.00 98.31 192 GLY A C 1
ATOM 1457 O O . GLY A 1 192 ? -12.125 -1.388 16.574 1.00 98.31 192 GLY A O 1
ATOM 1458 N N . HIS A 1 193 ? -13.891 -2.557 15.857 1.00 98.44 193 HIS A N 1
ATOM 1459 C CA . HIS A 1 193 ? -14.473 -2.701 17.193 1.00 98.44 193 HIS A CA 1
ATOM 1460 C C . HIS A 1 193 ? -13.690 -3.694 18.057 1.00 98.44 193 HIS A C 1
ATOM 1462 O O . HIS A 1 193 ? -13.461 -3.421 19.232 1.00 98.44 193 HIS A O 1
ATOM 1468 N N . MET A 1 194 ? -13.247 -4.815 17.481 1.00 98.56 194 MET A N 1
ATOM 1469 C CA . MET A 1 194 ? -12.391 -5.779 18.180 1.00 98.56 194 MET A CA 1
ATOM 1470 C C . MET A 1 194 ? -11.027 -5.175 18.516 1.00 98.56 194 MET A C 1
ATOM 1472 O O . MET A 1 194 ? -10.543 -5.370 19.627 1.00 98.56 194 MET A O 1
ATOM 1476 N N . VAL A 1 195 ? -10.442 -4.419 17.579 1.00 98.50 195 VAL A N 1
ATOM 1477 C CA . VAL A 1 195 ? -9.188 -3.684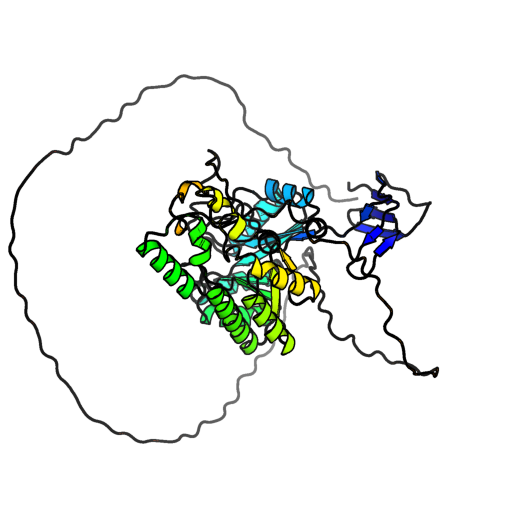 17.797 1.00 98.50 195 VAL A CA 1
ATOM 1478 C C . VAL A 1 195 ? -9.352 -2.682 18.939 1.00 98.50 195 VAL A C 1
ATOM 1480 O O . VAL A 1 195 ? -8.599 -2.732 19.905 1.00 98.50 195 VAL A O 1
ATOM 1483 N N . ASN A 1 196 ? -10.374 -1.821 18.889 1.00 98.25 196 ASN A N 1
ATOM 1484 C CA . ASN A 1 196 ? -10.610 -0.828 19.939 1.00 98.25 196 ASN A CA 1
ATOM 1485 C C . ASN A 1 196 ? -10.778 -1.486 21.317 1.00 98.25 196 ASN A C 1
ATOM 1487 O O . ASN A 1 196 ? -10.123 -1.069 22.267 1.00 98.25 196 ASN A O 1
ATOM 1491 N N . ALA A 1 197 ? -11.581 -2.550 21.415 1.00 98.50 197 ALA A N 1
ATOM 1492 C CA . ALA A 1 197 ? -11.788 -3.264 22.673 1.00 98.50 197 ALA A CA 1
ATOM 1493 C C . ALA A 1 197 ? -10.496 -3.909 23.212 1.00 98.50 197 ALA A C 1
ATOM 1495 O O . ALA A 1 197 ? -10.247 -3.882 24.416 1.00 98.50 197 ALA A O 1
ATOM 1496 N N . ALA A 1 198 ? -9.658 -4.479 22.338 1.00 98.50 198 ALA A N 1
ATOM 1497 C CA . ALA A 1 198 ? -8.382 -5.071 22.736 1.00 98.50 198 ALA A CA 1
ATOM 1498 C C . ALA A 1 198 ? -7.370 -4.005 23.187 1.00 98.50 198 ALA A C 1
ATOM 1500 O O . ALA A 1 198 ? -6.709 -4.179 24.210 1.00 98.50 198 ALA A O 1
ATOM 1501 N N . VAL A 1 199 ? -7.283 -2.881 22.469 1.00 98.38 199 VAL A N 1
ATOM 1502 C CA . VAL A 1 199 ? -6.438 -1.739 22.847 1.00 98.38 199 VAL A CA 1
ATOM 1503 C C . VAL A 1 199 ? -6.878 -1.147 24.188 1.00 98.38 199 VAL A C 1
ATOM 1505 O O . VAL A 1 199 ? -6.036 -0.943 25.060 1.00 98.38 199 VAL A O 1
ATOM 1508 N N . GLU A 1 200 ? -8.179 -0.915 24.385 1.00 98.38 200 GLU A N 1
ATOM 1509 C CA . GLU A 1 200 ? -8.735 -0.419 25.652 1.00 98.38 200 GLU A CA 1
ATOM 1510 C C . GLU A 1 200 ? -8.382 -1.355 26.815 1.00 98.38 200 GLU A C 1
ATOM 1512 O O . GLU A 1 200 ? -7.837 -0.902 27.821 1.00 98.38 200 GLU A O 1
ATOM 1517 N N . ALA A 1 201 ? -8.578 -2.666 26.646 1.00 98.62 201 ALA A N 1
ATOM 1518 C CA . ALA A 1 201 ? -8.259 -3.651 27.676 1.00 98.62 201 ALA A CA 1
ATOM 1519 C C . ALA A 1 201 ? -6.763 -3.688 28.041 1.00 98.62 201 ALA A C 1
ATOM 1521 O O . ALA A 1 201 ? -6.428 -3.869 29.214 1.00 98.62 201 ALA A O 1
ATOM 1522 N N . LEU A 1 202 ? -5.855 -3.525 27.070 1.00 98.62 202 LEU A N 1
ATOM 1523 C CA . LEU A 1 202 ? -4.410 -3.445 27.326 1.00 98.62 202 LEU A CA 1
ATOM 1524 C C . LEU A 1 202 ? -4.052 -2.174 28.103 1.00 98.62 202 LEU A C 1
ATOM 1526 O O . LEU A 1 202 ? -3.315 -2.234 29.089 1.00 98.62 202 LEU A O 1
ATOM 1530 N N . VAL A 1 203 ? -4.616 -1.033 27.704 1.00 98.44 203 VAL A N 1
ATOM 1531 C CA . VAL A 1 203 ? -4.397 0.254 28.376 1.00 98.44 203 VAL A CA 1
ATOM 1532 C C . VAL A 1 203 ? -4.907 0.221 29.819 1.00 98.44 203 VAL A C 1
ATOM 1534 O O . VAL A 1 203 ? -4.201 0.675 30.718 1.00 98.44 203 VAL A O 1
ATOM 1537 N N . GLU A 1 204 ? -6.087 -0.351 30.069 1.00 98.56 204 GLU A N 1
ATOM 1538 C CA . GLU A 1 204 ? -6.648 -0.510 31.421 1.00 98.56 204 GLU A CA 1
ATOM 1539 C C . GLU A 1 204 ? -5.771 -1.383 32.333 1.00 98.56 204 GLU A C 1
ATOM 1541 O O . GLU A 1 204 ? -5.724 -1.167 33.544 1.00 98.56 204 GLU A O 1
ATOM 1546 N N . GLN A 1 205 ? -5.037 -2.336 31.753 1.00 98.44 205 GLN A N 1
ATOM 1547 C CA . GLN A 1 205 ? -4.074 -3.187 32.458 1.00 98.44 205 GLN A CA 1
ATOM 1548 C C . GLN A 1 205 ? -2.696 -2.528 32.645 1.00 98.44 205 GLN A C 1
ATOM 1550 O O . GLN A 1 205 ? -1.819 -3.122 33.270 1.00 98.44 205 GLN A O 1
ATOM 1555 N N . GLY A 1 206 ? -2.484 -1.317 32.119 1.00 98.31 206 GLY A N 1
ATOM 1556 C CA . GLY A 1 206 ? -1.188 -0.634 32.141 1.00 98.31 206 GLY A CA 1
ATOM 1557 C C . GLY A 1 206 ? -0.173 -1.179 31.129 1.00 98.31 206 GLY A C 1
ATOM 1558 O O . GLY A 1 206 ? 1.006 -0.850 31.218 1.00 98.31 206 GLY A O 1
ATOM 1559 N N . LEU A 1 207 ? -0.612 -1.989 30.162 1.00 98.31 207 LEU A N 1
ATOM 1560 C CA . LEU A 1 207 ? 0.222 -2.581 29.114 1.00 98.31 207 LEU A CA 1
ATOM 1561 C C . LEU A 1 207 ? 0.315 -1.625 27.916 1.00 98.31 207 LEU A C 1
ATOM 1563 O O . LEU A 1 207 ? -0.326 -1.831 26.886 1.00 98.31 207 LEU A O 1
ATOM 1567 N N . THR A 1 208 ? 1.067 -0.532 28.074 1.00 97.88 208 THR A N 1
ATOM 1568 C CA . THR A 1 208 ? 1.104 0.583 27.103 1.00 97.88 208 THR A CA 1
ATOM 1569 C C . THR A 1 208 ? 2.400 0.694 26.300 1.00 97.88 208 THR A C 1
ATOM 1571 O O . THR A 1 208 ? 2.484 1.527 25.396 1.00 97.88 208 THR A O 1
ATOM 1574 N N . GLU A 1 209 ? 3.395 -0.139 26.600 1.00 97.75 209 GLU A N 1
ATOM 1575 C CA . GLU A 1 209 ? 4.668 -0.207 25.873 1.00 97.75 209 GLU A CA 1
ATOM 1576 C C . GLU A 1 209 ? 4.466 -0.577 24.393 1.00 97.75 209 GLU A C 1
ATOM 1578 O O . GLU A 1 209 ? 3.495 -1.231 24.011 1.00 97.75 209 GLU A O 1
ATOM 1583 N N . GLU A 1 210 ? 5.393 -0.159 23.533 1.00 98.00 210 GLU A N 1
ATOM 1584 C CA . GLU A 1 210 ? 5.250 -0.173 22.072 1.00 98.00 210 GLU A CA 1
ATOM 1585 C C . GLU A 1 210 ? 4.979 -1.562 21.491 1.00 98.00 210 GLU A C 1
ATOM 1587 O O . GLU A 1 210 ? 4.170 -1.718 20.574 1.00 98.00 210 GLU A O 1
ATOM 1592 N N . HIS A 1 211 ? 5.611 -2.593 22.051 1.00 97.38 211 HIS A N 1
ATOM 1593 C CA . HIS A 1 211 ? 5.422 -3.966 21.597 1.00 97.38 211 HIS A CA 1
ATOM 1594 C C . HIS A 1 211 ? 4.001 -4.506 21.871 1.00 97.38 211 HIS A C 1
ATOM 1596 O O . HIS A 1 211 ? 3.594 -5.484 21.239 1.00 97.38 211 HIS A O 1
ATOM 1602 N N . HIS A 1 212 ? 3.207 -3.878 22.750 1.00 98.19 212 HIS A N 1
ATOM 1603 C CA . HIS A 1 212 ? 1.817 -4.281 22.989 1.00 98.19 212 HIS A CA 1
ATOM 1604 C C . HIS A 1 212 ? 0.865 -3.942 21.838 1.00 98.19 212 HIS A C 1
ATOM 1606 O O . HIS A 1 212 ? -0.213 -4.533 21.765 1.00 98.19 212 HIS A O 1
ATOM 1612 N N . HIS A 1 213 ? 1.285 -3.101 20.885 1.00 98.06 213 HIS A N 1
ATOM 1613 C CA . HIS A 1 213 ? 0.504 -2.792 19.682 1.00 98.06 213 HIS A CA 1
ATOM 1614 C C . HIS A 1 213 ? 0.039 -4.048 18.932 1.00 98.06 213 HIS A C 1
ATOM 1616 O O . HIS A 1 213 ? -1.114 -4.127 18.516 1.00 98.06 213 HIS A O 1
ATOM 1622 N N . MET A 1 214 ? 0.900 -5.069 18.826 1.00 97.81 214 MET A N 1
ATOM 1623 C CA . MET A 1 214 ? 0.553 -6.333 18.163 1.00 97.81 214 MET A CA 1
ATOM 1624 C C . MET A 1 214 ? -0.647 -7.023 18.830 1.00 97.81 214 MET A C 1
ATOM 1626 O O . MET A 1 214 ? -1.577 -7.452 18.147 1.00 97.81 214 MET A O 1
ATOM 1630 N N . HIS A 1 215 ? -0.669 -7.055 20.166 1.00 98.00 215 HIS A N 1
ATOM 1631 C CA . HIS A 1 215 ? -1.736 -7.687 20.951 1.00 98.00 215 HIS A CA 1
ATOM 1632 C C . HIS A 1 215 ? -3.058 -6.911 20.888 1.00 98.00 215 HIS A C 1
ATOM 1634 O O . HIS A 1 215 ? -4.124 -7.512 21.000 1.00 98.00 215 HIS A O 1
ATOM 1640 N N . GLY A 1 216 ? -3.001 -5.592 20.672 1.00 97.62 216 GLY A N 1
ATOM 1641 C CA . GLY A 1 216 ? -4.184 -4.745 20.477 1.00 97.62 216 GLY A CA 1
ATOM 1642 C C . GLY A 1 216 ? -4.896 -4.983 19.142 1.00 97.62 216 GLY A C 1
ATOM 1643 O O . GLY A 1 216 ? -6.035 -4.569 18.959 1.00 97.62 216 GLY A O 1
ATOM 1644 N N . HIS A 1 217 ? -4.246 -5.682 18.216 1.00 98.06 217 HIS A N 1
ATOM 1645 C CA . HIS A 1 217 ? -4.740 -5.939 16.871 1.00 98.06 217 HIS A CA 1
ATOM 1646 C C . HIS A 1 217 ? -4.774 -7.447 16.594 1.00 98.06 217 HIS A C 1
ATOM 1648 O O . HIS A 1 217 ? -3.998 -7.922 15.779 1.00 98.06 217 HIS A O 1
ATOM 1654 N N . PRO A 1 218 ? -5.616 -8.264 17.248 1.00 97.38 218 PRO A N 1
ATOM 1655 C CA . PRO A 1 218 ? -5.552 -9.723 17.118 1.00 97.38 218 PRO A CA 1
ATOM 1656 C C . PRO A 1 218 ? -5.817 -10.209 15.681 1.00 97.38 218 PRO A C 1
ATOM 1658 O O . PRO A 1 218 ? -6.676 -9.669 14.988 1.00 97.38 218 PRO A O 1
ATOM 1661 N N . ALA A 1 219 ? -5.161 -11.294 15.244 1.00 98.00 219 ALA A N 1
ATOM 1662 C CA . ALA A 1 219 ? -5.366 -11.883 13.906 1.00 98.00 219 ALA A CA 1
ATOM 1663 C C . ALA A 1 219 ? -6.837 -12.259 13.622 1.00 98.00 219 ALA A C 1
ATOM 1665 O O . ALA A 1 219 ? -7.304 -12.187 12.487 1.00 98.00 219 ALA A O 1
ATOM 1666 N N . ALA A 1 220 ? -7.610 -12.570 14.668 1.00 98.38 220 ALA A N 1
ATOM 1667 C CA . ALA A 1 220 ? -9.047 -12.799 14.558 1.00 98.38 220 ALA A CA 1
ATOM 1668 C C . ALA A 1 220 ? -9.827 -11.568 14.051 1.00 98.38 220 ALA A C 1
ATOM 1670 O O . ALA A 1 220 ? -10.829 -11.741 13.359 1.00 98.38 220 ALA A O 1
ATOM 1671 N N . ALA A 1 221 ? -9.379 -10.346 14.368 1.00 98.69 221 ALA A N 1
ATOM 1672 C CA . ALA A 1 221 ? -9.990 -9.118 13.860 1.00 98.69 221 ALA A CA 1
ATOM 1673 C C . ALA A 1 221 ? -9.742 -8.958 12.355 1.00 98.69 221 ALA A C 1
ATOM 1675 O O . ALA A 1 221 ? -10.649 -8.553 11.631 1.00 98.69 221 ALA A O 1
ATOM 1676 N N . GLU A 1 222 ? -8.545 -9.312 11.880 1.00 98.81 222 GLU A N 1
ATOM 1677 C CA . GLU A 1 222 ? -8.219 -9.330 10.450 1.00 98.81 222 GLU A CA 1
ATOM 1678 C C . GLU A 1 222 ? -9.076 -10.361 9.707 1.00 98.81 222 GLU A C 1
ATOM 1680 O O . GLU A 1 222 ? -9.781 -10.044 8.747 1.00 98.81 222 GLU A O 1
ATOM 1685 N N . ARG A 1 223 ? -9.096 -11.593 10.224 1.00 98.69 223 ARG A N 1
ATOM 1686 C CA . ARG A 1 223 ? -9.886 -12.700 9.682 1.00 98.69 223 ARG A CA 1
ATOM 1687 C C . ARG A 1 223 ? -11.375 -12.355 9.556 1.00 98.69 223 ARG A C 1
ATOM 1689 O O . ARG A 1 223 ? -11.961 -12.580 8.499 1.00 98.69 223 ARG A O 1
ATOM 1696 N N . GLU A 1 224 ? -11.996 -11.825 10.614 1.00 98.75 224 GLU A N 1
ATOM 1697 C CA . GLU A 1 224 ? -13.420 -11.453 10.596 1.00 98.75 224 GLU A CA 1
ATOM 1698 C C . GLU A 1 224 ? -13.717 -10.436 9.494 1.00 98.75 224 GLU A C 1
ATOM 1700 O O . GLU A 1 224 ? -14.644 -10.633 8.707 1.00 98.75 224 GLU A O 1
ATOM 1705 N N . ALA A 1 225 ? -12.902 -9.385 9.404 1.00 98.81 225 ALA A N 1
ATOM 1706 C CA . ALA A 1 225 ? -13.106 -8.318 8.440 1.00 98.81 225 ALA A CA 1
ATOM 1707 C C . ALA A 1 225 ? -12.918 -8.801 6.994 1.00 98.81 225 ALA A C 1
ATOM 1709 O O . ALA A 1 225 ? -13.696 -8.409 6.122 1.00 98.81 225 ALA A O 1
ATOM 1710 N N . ILE A 1 226 ? -11.961 -9.703 6.738 1.00 98.81 226 ILE A N 1
ATOM 1711 C CA . ILE A 1 226 ? -11.793 -10.346 5.424 1.00 98.81 226 ILE A CA 1
ATOM 1712 C C . ILE A 1 226 ? -13.071 -11.089 5.031 1.00 98.81 226 ILE A C 1
ATOM 1714 O O . ILE A 1 226 ? -13.597 -10.877 3.937 1.00 98.81 226 ILE A O 1
ATOM 1718 N N . VAL A 1 227 ? -13.604 -11.926 5.926 1.00 98.50 227 VAL A N 1
ATOM 1719 C CA . VAL A 1 227 ? -14.816 -12.713 5.654 1.00 98.50 227 VAL A CA 1
ATOM 1720 C C . VAL A 1 227 ? -16.027 -11.804 5.444 1.00 98.50 227 VAL A C 1
ATOM 1722 O O . VAL A 1 227 ? -16.799 -12.020 4.505 1.00 98.50 227 VAL A O 1
ATOM 1725 N N . ARG A 1 228 ? -16.193 -10.762 6.266 1.00 98.81 228 ARG A N 1
ATOM 1726 C CA . ARG A 1 228 ? -17.303 -9.809 6.139 1.00 98.81 228 ARG A CA 1
ATOM 1727 C C . ARG A 1 228 ? -17.234 -9.020 4.832 1.00 98.81 228 ARG A C 1
ATOM 1729 O O . ARG A 1 228 ? -18.217 -9.009 4.092 1.00 98.81 228 ARG A O 1
ATOM 1736 N N . ALA A 1 229 ? -16.081 -8.443 4.488 1.00 98.81 229 ALA A N 1
ATOM 1737 C CA . ALA A 1 229 ? -15.903 -7.740 3.217 1.00 98.81 229 ALA A CA 1
ATOM 1738 C C . ALA A 1 229 ? -16.128 -8.667 2.015 1.00 98.81 229 ALA A C 1
ATOM 1740 O O . ALA A 1 229 ? -16.829 -8.294 1.075 1.00 98.81 229 ALA A O 1
ATOM 1741 N N . ALA A 1 230 ? -15.594 -9.891 2.058 1.00 98.56 230 ALA A N 1
ATOM 1742 C CA . ALA A 1 230 ? -15.785 -10.875 0.998 1.00 98.56 230 ALA A CA 1
ATOM 1743 C C . ALA A 1 230 ? -17.252 -11.284 0.834 1.00 98.56 230 ALA A C 1
ATOM 1745 O O . ALA A 1 230 ? -17.718 -11.426 -0.292 1.00 98.56 230 ALA A O 1
ATOM 1746 N N . THR A 1 231 ? -17.995 -11.413 1.936 1.00 98.56 231 THR A N 1
ATOM 1747 C CA . THR A 1 231 ? -19.433 -11.717 1.912 1.00 98.56 231 THR A CA 1
ATOM 1748 C C . THR A 1 231 ? -20.227 -10.589 1.250 1.00 98.56 231 THR A C 1
ATOM 1750 O O . THR A 1 231 ? -21.094 -10.847 0.415 1.00 98.56 231 THR A O 1
ATOM 1753 N N . ILE A 1 232 ? -19.907 -9.329 1.564 1.00 98.75 232 ILE A N 1
ATOM 1754 C CA . ILE A 1 232 ? -20.543 -8.166 0.926 1.00 98.75 232 ILE A CA 1
ATOM 1755 C C . ILE A 1 232 ? -20.183 -8.112 -0.565 1.00 98.75 232 ILE A C 1
ATOM 1757 O O . ILE A 1 232 ? -21.067 -7.949 -1.404 1.00 98.75 232 ILE A O 1
ATOM 1761 N N . ALA A 1 233 ? -18.907 -8.297 -0.916 1.00 98.62 233 ALA A N 1
ATOM 1762 C CA . ALA A 1 233 ? -18.460 -8.331 -2.309 1.00 98.62 233 ALA A CA 1
ATOM 1763 C C . ALA A 1 233 ? -19.116 -9.475 -3.099 1.00 98.62 233 ALA A C 1
ATOM 1765 O O . ALA A 1 233 ? -19.444 -9.314 -4.275 1.00 98.62 233 ALA A O 1
ATOM 1766 N N . GLU A 1 234 ? -19.360 -10.612 -2.444 1.00 97.69 234 GLU A N 1
ATOM 1767 C CA . GLU A 1 234 ? -20.103 -11.731 -3.007 1.00 97.69 234 GLU A CA 1
ATOM 1768 C C . GLU A 1 234 ? -21.558 -11.384 -3.301 1.00 97.69 234 GLU A C 1
ATOM 1770 O O . GLU A 1 234 ? -22.023 -11.653 -4.409 1.00 97.69 234 GLU A O 1
ATOM 1775 N N . TRP A 1 235 ? -22.244 -10.741 -2.357 1.00 97.88 235 TRP A N 1
ATOM 1776 C CA . TRP A 1 235 ? -23.621 -10.290 -2.540 1.00 97.88 235 TRP A CA 1
ATOM 1777 C C . TRP A 1 235 ? -23.756 -9.245 -3.660 1.00 97.88 235 TRP A C 1
ATOM 1779 O O . TRP A 1 235 ? -24.702 -9.305 -4.444 1.00 97.88 235 TRP A O 1
ATOM 1789 N N . VAL A 1 236 ? -22.796 -8.317 -3.766 1.00 98.25 236 VAL A N 1
ATOM 1790 C CA . VAL A 1 236 ? -22.758 -7.292 -4.825 1.00 98.25 236 VAL A CA 1
ATOM 1791 C C . VAL A 1 236 ? -22.335 -7.859 -6.186 1.00 98.25 236 VAL A C 1
ATOM 1793 O O . VAL A 1 236 ? -22.655 -7.261 -7.214 1.00 98.25 236 VAL A O 1
ATOM 1796 N N . ASP A 1 237 ? -21.636 -8.997 -6.206 1.00 97.44 237 ASP A N 1
ATOM 1797 C CA . ASP A 1 237 ? -20.996 -9.578 -7.392 1.00 97.44 237 ASP A CA 1
ATOM 1798 C C . ASP A 1 237 ? -19.873 -8.688 -7.967 1.00 97.44 237 ASP A C 1
ATOM 1800 O O . ASP A 1 237 ? -19.872 -8.306 -9.138 1.00 97.44 237 ASP A O 1
ATOM 1804 N N . THR A 1 238 ? -18.906 -8.327 -7.116 1.00 98.38 238 THR A N 1
ATOM 1805 C CA . THR A 1 238 ? -17.715 -7.539 -7.486 1.00 98.38 238 THR A CA 1
ATOM 1806 C C . THR A 1 238 ? -16.419 -8.239 -7.042 1.00 98.38 238 THR A C 1
ATOM 1808 O O . THR A 1 238 ? -16.441 -8.959 -6.037 1.00 98.38 238 THR A O 1
ATOM 1811 N N . PRO A 1 239 ? -15.284 -8.087 -7.759 1.00 98.38 239 PRO A N 1
ATOM 1812 C CA . PRO A 1 239 ? -13.981 -8.508 -7.244 1.00 98.38 239 PRO A CA 1
ATOM 1813 C C . PRO A 1 239 ? -13.601 -7.738 -5.982 1.00 98.38 239 PRO A C 1
ATOM 1815 O O . PRO A 1 239 ? -14.073 -6.629 -5.762 1.00 98.38 239 PRO A O 1
ATOM 1818 N N . LEU A 1 240 ? -12.713 -8.311 -5.174 1.00 98.75 240 LEU A N 1
ATOM 1819 C CA . LEU A 1 240 ? -12.245 -7.699 -3.932 1.00 98.75 240 LEU A CA 1
ATOM 1820 C C . LEU A 1 240 ? -10.733 -7.843 -3.801 1.00 98.75 240 LEU A C 1
ATOM 1822 O O . LEU A 1 240 ? -10.188 -8.907 -4.087 1.00 98.75 240 LEU A O 1
ATOM 1826 N N . PHE A 1 241 ? -10.062 -6.795 -3.333 1.00 98.81 241 PHE A N 1
ATOM 1827 C CA . PHE A 1 241 ? -8.634 -6.817 -3.041 1.00 98.81 241 PHE A CA 1
ATOM 1828 C C . PHE A 1 241 ? -8.383 -6.564 -1.551 1.00 98.81 241 PHE A C 1
ATOM 1830 O O . PHE A 1 241 ? -8.680 -5.488 -1.030 1.00 98.81 241 PHE A O 1
ATOM 1837 N N . ILE A 1 242 ? -7.825 -7.548 -0.856 1.00 98.81 242 ILE A N 1
ATOM 1838 C CA . ILE A 1 242 ? -7.407 -7.413 0.539 1.00 98.81 242 ILE A CA 1
ATOM 1839 C C . ILE A 1 242 ? -5.961 -6.916 0.549 1.00 98.81 242 ILE A C 1
ATOM 1841 O O . ILE A 1 242 ? -5.058 -7.614 0.088 1.00 98.81 242 ILE A O 1
ATOM 1845 N N . VAL A 1 243 ? -5.744 -5.695 1.035 1.00 98.50 243 VAL A N 1
ATOM 1846 C CA . VAL A 1 243 ? -4.388 -5.135 1.164 1.00 98.50 243 VAL A CA 1
ATOM 1847 C C . VAL A 1 243 ? -3.660 -5.717 2.377 1.00 98.50 243 VAL A C 1
ATOM 1849 O O . VAL A 1 243 ? -4.325 -6.181 3.304 1.00 98.50 243 VAL A O 1
ATOM 1852 N N . HIS A 1 244 ? -2.322 -5.639 2.374 1.00 98.12 244 HIS A N 1
ATOM 1853 C CA . HIS A 1 244 ? -1.428 -5.879 3.525 1.00 98.12 244 HIS A CA 1
ATOM 1854 C C . HIS A 1 244 ? -1.865 -7.032 4.469 1.00 98.12 244 HIS A C 1
ATOM 1856 O O . HIS A 1 244 ? -1.949 -6.868 5.685 1.00 98.12 244 HIS A O 1
ATOM 1862 N N . VAL A 1 245 ? -2.183 -8.202 3.908 1.00 98.81 245 VAL A N 1
ATOM 1863 C CA . VAL A 1 245 ? -2.508 -9.437 4.638 1.00 98.81 245 VAL A CA 1
ATOM 1864 C C . VAL A 1 245 ? -1.294 -9.843 5.464 1.00 98.81 245 VAL A C 1
ATOM 1866 O O . VAL A 1 245 ? -0.217 -10.086 4.906 1.00 98.81 245 VAL A O 1
ATOM 1869 N N . SER A 1 246 ? -1.463 -9.927 6.782 1.00 98.56 246 SER A N 1
ATOM 1870 C CA . SER A 1 246 ? -0.359 -10.162 7.718 1.00 98.56 246 SER A CA 1
ATOM 1871 C C . SER A 1 246 ? -0.431 -11.514 8.417 1.00 98.56 246 SER A C 1
ATOM 1873 O O . SER A 1 246 ? 0.562 -11.956 8.996 1.00 98.56 246 SER A O 1
ATOM 1875 N N . SER A 1 247 ? -1.573 -12.206 8.356 1.00 98.44 247 SER A N 1
ATOM 1876 C CA . SER A 1 247 ? -1.775 -13.470 9.062 1.00 98.44 247 SER A CA 1
ATOM 1877 C C . SER 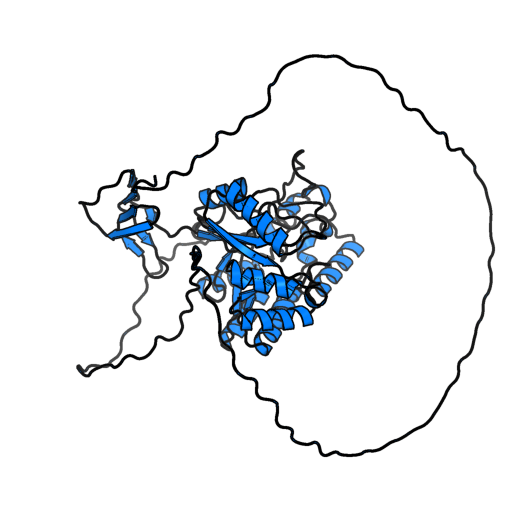A 1 247 ? -2.098 -14.658 8.152 1.00 98.44 247 SER A C 1
ATOM 1879 O O . SER A 1 247 ? -2.844 -14.580 7.178 1.00 98.44 247 SER A O 1
ATOM 1881 N N . ALA A 1 248 ? -1.576 -15.819 8.549 1.00 98.50 248 ALA A N 1
ATOM 1882 C CA . ALA A 1 248 ? -2.001 -17.141 8.079 1.00 98.50 248 ALA A CA 1
ATOM 1883 C C . ALA A 1 248 ? -3.532 -17.333 8.082 1.00 98.50 248 ALA A C 1
ATOM 1885 O O . ALA A 1 248 ? -4.073 -17.953 7.170 1.00 98.50 248 ALA A O 1
ATOM 1886 N N . ASP A 1 249 ? -4.235 -16.782 9.075 1.00 98.19 249 ASP A N 1
ATOM 1887 C CA . ASP A 1 249 ? -5.696 -16.856 9.156 1.00 98.19 249 ASP A CA 1
ATOM 1888 C C . ASP A 1 249 ? -6.345 -16.117 7.978 1.00 98.19 249 ASP A C 1
ATOM 1890 O O . ASP A 1 249 ? -7.220 -16.672 7.315 1.00 98.19 249 ASP A O 1
ATOM 1894 N N . GLY A 1 250 ? -5.869 -14.907 7.661 1.00 98.50 250 GLY A N 1
ATOM 1895 C CA . GLY A 1 250 ? -6.312 -14.157 6.486 1.00 98.50 250 GLY A CA 1
ATOM 1896 C C . GLY A 1 250 ? -6.005 -14.872 5.167 1.00 98.50 250 GLY A C 1
ATOM 1897 O O . GLY A 1 250 ? -6.874 -14.961 4.299 1.00 98.50 250 GLY A O 1
ATOM 1898 N N . VAL A 1 251 ? -4.808 -15.460 5.039 1.00 98.69 251 VAL A N 1
ATOM 1899 C CA . VAL A 1 251 ? -4.425 -16.292 3.880 1.00 98.69 251 VAL A CA 1
ATOM 1900 C C . VAL A 1 251 ? -5.401 -17.451 3.677 1.00 98.69 251 VAL A C 1
ATOM 1902 O O . VAL A 1 251 ? -5.868 -17.670 2.558 1.00 98.69 251 VAL A O 1
ATOM 1905 N N . ASN A 1 252 ? -5.733 -18.177 4.747 1.00 98.56 252 ASN A N 1
ATOM 1906 C CA . ASN A 1 252 ? -6.633 -19.326 4.681 1.00 98.56 252 ASN A CA 1
ATOM 1907 C C . ASN A 1 252 ? -8.036 -18.923 4.204 1.00 98.56 252 ASN A C 1
ATOM 1909 O O . ASN A 1 252 ? -8.628 -19.625 3.382 1.00 98.56 252 ASN A O 1
ATOM 1913 N N . GLU A 1 253 ? -8.559 -17.785 4.670 1.00 98.50 253 GLU A N 1
ATOM 1914 C CA . GLU A 1 253 ? -9.870 -17.290 4.232 1.00 98.50 253 GLU A CA 1
ATOM 1915 C C . GLU A 1 253 ? -9.853 -16.865 2.755 1.00 98.50 253 GLU A C 1
ATOM 1917 O O . GLU A 1 253 ? -10.751 -17.242 1.996 1.00 98.50 253 GLU A O 1
ATOM 1922 N N . ILE A 1 254 ? -8.809 -16.155 2.306 1.00 98.69 254 ILE A N 1
ATOM 1923 C CA . ILE A 1 254 ? -8.643 -15.779 0.890 1.00 98.69 254 ILE A CA 1
ATOM 1924 C C . ILE A 1 254 ? -8.572 -17.031 0.010 1.00 98.69 254 ILE A C 1
ATOM 1926 O O . ILE A 1 254 ? -9.299 -17.128 -0.982 1.00 98.69 254 ILE A O 1
ATOM 1930 N N . GLN A 1 255 ? -7.769 -18.025 0.395 1.00 98.62 255 GLN A N 1
ATOM 1931 C CA . GLN A 1 255 ? -7.664 -19.284 -0.340 1.00 98.62 255 GLN A CA 1
ATOM 1932 C C . GLN A 1 255 ? -9.010 -20.024 -0.394 1.00 98.62 255 GLN A C 1
ATOM 1934 O O . GLN A 1 255 ? -9.415 -20.511 -1.450 1.00 98.62 255 GLN A O 1
ATOM 1939 N N . ALA A 1 256 ? -9.748 -20.083 0.718 1.00 98.25 256 ALA A N 1
ATOM 1940 C CA . ALA A 1 256 ? -11.062 -20.721 0.766 1.00 98.25 256 ALA A CA 1
ATOM 1941 C C . ALA A 1 256 ? -12.103 -20.012 -0.121 1.00 98.25 256 ALA A C 1
ATOM 1943 O O . ALA A 1 256 ? -13.004 -20.663 -0.657 1.00 98.25 256 ALA A O 1
ATOM 1944 N N . LEU A 1 257 ? -12.010 -18.690 -0.273 1.00 96.94 257 LEU A N 1
ATOM 1945 C CA . LEU A 1 257 ? -12.852 -17.904 -1.180 1.00 96.94 257 LEU A CA 1
ATOM 1946 C C . LEU A 1 257 ? -12.476 -18.155 -2.647 1.00 96.94 257 LEU A C 1
ATOM 1948 O O . LEU A 1 257 ? -13.357 -18.419 -3.467 1.00 96.94 257 LEU A O 1
ATOM 1952 N N . GLN A 1 258 ? -11.183 -18.164 -2.972 1.00 97.88 258 GLN A N 1
ATOM 1953 C CA . GLN A 1 258 ? -10.690 -18.477 -4.319 1.00 97.88 258 GLN A CA 1
ATOM 1954 C C . GLN A 1 258 ? -11.055 -19.903 -4.753 1.00 97.88 258 GLN A C 1
ATOM 1956 O O . GLN A 1 258 ? -11.512 -20.105 -5.876 1.00 97.88 258 GLN A O 1
ATOM 1961 N N . ASN A 1 259 ? -10.966 -20.885 -3.850 1.00 97.81 259 ASN A N 1
ATOM 1962 C CA . ASN A 1 259 ? -11.388 -22.268 -4.106 1.00 97.81 259 ASN A CA 1
ATOM 1963 C C . ASN A 1 259 ? -12.892 -22.391 -4.407 1.00 97.81 259 ASN A C 1
ATOM 1965 O O . ASN A 1 259 ? -13.315 -23.327 -5.083 1.00 97.81 259 ASN A O 1
ATOM 1969 N N . ARG A 1 260 ? -13.706 -21.436 -3.939 1.00 96.44 260 ARG A N 1
ATOM 1970 C CA . ARG A 1 260 ? -15.132 -21.303 -4.286 1.00 96.44 260 ARG A CA 1
ATOM 1971 C C . ARG A 1 260 ? -15.364 -20.529 -5.593 1.00 96.44 260 ARG A C 1
ATOM 1973 O O . ARG A 1 260 ? -16.506 -20.242 -5.935 1.00 96.44 260 ARG A O 1
ATOM 1980 N N . GLY A 1 261 ? -14.302 -20.179 -6.319 1.00 96.25 261 GLY A N 1
ATOM 1981 C CA . GLY A 1 261 ? -14.355 -19.405 -7.559 1.00 96.25 261 GLY A CA 1
ATOM 1982 C C . GLY A 1 261 ? -14.594 -17.908 -7.352 1.00 96.25 261 GLY A C 1
ATOM 1983 O O . GLY A 1 261 ? -14.914 -17.212 -8.316 1.00 96.25 261 GLY A O 1
ATOM 1984 N N . ARG A 1 262 ? -14.469 -17.389 -6.120 1.00 96.44 262 ARG A N 1
ATOM 1985 C CA . ARG A 1 262 ? -14.657 -15.957 -5.852 1.00 96.44 262 ARG A CA 1
ATOM 1986 C C . ARG A 1 262 ? -13.424 -15.159 -6.303 1.00 96.44 262 ARG A C 1
ATOM 1988 O O . ARG A 1 262 ? -12.307 -15.544 -5.957 1.00 96.44 262 ARG A O 1
ATOM 1995 N N . PRO A 1 263 ? -13.598 -14.020 -7.002 1.00 96.88 263 PRO A N 1
ATOM 1996 C CA . PRO A 1 263 ? -12.494 -13.163 -7.439 1.00 96.88 263 PRO A CA 1
ATOM 1997 C C . PRO A 1 263 ? -11.970 -12.283 -6.290 1.00 96.88 263 PRO A C 1
ATOM 1999 O O . PRO A 1 263 ? -12.126 -11.061 -6.297 1.00 96.88 263 PRO A O 1
ATOM 2002 N N . VAL A 1 264 ? -11.377 -12.922 -5.280 1.00 98.00 264 VAL A N 1
ATOM 2003 C CA . VAL A 1 264 ? -10.739 -12.258 -4.137 1.00 98.00 264 VAL A CA 1
ATOM 2004 C C . VAL A 1 264 ? -9.228 -12.350 -4.299 1.00 98.00 264 VAL A C 1
ATOM 2006 O O . VAL A 1 264 ? -8.676 -13.437 -4.455 1.00 98.00 264 VAL A O 1
ATOM 2009 N N . PHE A 1 265 ? -8.564 -11.204 -4.263 1.00 98.12 265 PHE A N 1
ATOM 2010 C CA . PHE A 1 265 ? -7.119 -11.059 -4.389 1.00 98.12 265 PHE A CA 1
ATOM 2011 C C . PHE A 1 265 ? -6.532 -10.582 -3.065 1.00 98.12 265 PHE A C 1
ATOM 2013 O O . PHE A 1 265 ? -7.213 -9.907 -2.292 1.00 98.12 265 PHE A O 1
ATOM 2020 N N . GLY A 1 266 ? -5.265 -10.905 -2.822 1.00 98.12 266 GLY A N 1
ATOM 2021 C CA . GLY A 1 266 ? -4.549 -10.456 -1.636 1.00 98.12 266 GLY A CA 1
ATOM 2022 C C . GLY A 1 266 ? -3.164 -9.911 -1.959 1.00 98.12 266 GLY A C 1
ATOM 2023 O O . GLY A 1 266 ? -2.485 -10.392 -2.872 1.00 98.12 266 GLY A O 1
ATOM 2024 N N . GLU A 1 267 ? -2.758 -8.924 -1.174 1.00 98.62 267 GLU A N 1
ATOM 2025 C CA . GLU A 1 267 ? -1.410 -8.367 -1.102 1.00 98.62 267 GLU A CA 1
ATOM 2026 C C . GLU A 1 267 ? -0.834 -8.634 0.285 1.00 98.62 267 GLU A C 1
ATOM 2028 O O . GLU A 1 267 ? -1.555 -8.516 1.266 1.00 98.62 267 GLU A O 1
ATOM 2033 N N . THR A 1 268 ? 0.456 -8.942 0.383 1.00 98.56 268 THR A N 1
ATOM 2034 C CA . THR A 1 268 ? 1.201 -8.866 1.654 1.00 98.56 268 THR A CA 1
ATOM 2035 C C . THR A 1 268 ? 2.374 -7.901 1.512 1.00 98.56 268 THR A C 1
ATOM 2037 O O . THR A 1 268 ? 2.602 -7.355 0.432 1.00 98.56 268 THR A O 1
ATOM 2040 N N . CYS A 1 269 ? 3.124 -7.689 2.590 1.00 97.88 269 CYS A N 1
ATOM 2041 C CA . CYS A 1 269 ? 4.207 -6.719 2.640 1.00 97.88 269 CYS A CA 1
ATOM 2042 C C . CYS A 1 269 ? 5.527 -7.354 3.096 1.00 97.88 269 CYS A C 1
ATOM 2044 O O . CYS A 1 269 ? 5.510 -8.297 3.890 1.00 97.88 269 CYS A O 1
ATOM 2046 N N . PRO A 1 270 ? 6.694 -6.840 2.648 1.00 96.06 270 PRO A N 1
ATOM 2047 C CA . PRO A 1 270 ? 7.995 -7.416 2.984 1.00 96.06 270 PRO A CA 1
ATOM 2048 C C . PRO A 1 270 ? 8.230 -7.592 4.485 1.00 96.06 270 PRO A C 1
ATOM 2050 O O . PRO A 1 270 ? 8.779 -8.608 4.898 1.00 96.06 270 PRO A O 1
ATOM 2053 N N . HIS A 1 271 ? 7.783 -6.641 5.307 1.00 96.38 271 HIS A N 1
ATOM 2054 C CA . HIS A 1 271 ? 7.967 -6.682 6.757 1.00 96.38 271 HIS A CA 1
ATOM 2055 C C . HIS A 1 271 ? 7.204 -7.838 7.432 1.00 96.38 271 HIS A C 1
ATOM 2057 O O . HIS A 1 271 ? 7.673 -8.345 8.443 1.00 96.38 271 HIS A O 1
ATOM 2063 N N . TYR A 1 272 ? 6.107 -8.337 6.848 1.00 98.25 272 TYR A N 1
ATOM 2064 C CA . TYR A 1 272 ? 5.430 -9.550 7.333 1.00 98.25 272 TYR A CA 1
ATOM 2065 C C . TYR A 1 272 ? 6.130 -10.846 6.913 1.00 98.25 272 TYR A C 1
ATOM 2067 O O . TYR A 1 272 ? 5.868 -11.900 7.482 1.00 98.25 272 TYR A O 1
ATOM 2075 N N . LEU A 1 273 ? 7.002 -10.787 5.904 1.00 97.50 273 LEU A N 1
ATOM 2076 C CA . LEU A 1 273 ? 7.684 -11.954 5.345 1.00 97.50 273 LEU A CA 1
ATOM 2077 C C . LEU A 1 273 ? 9.035 -12.242 6.009 1.00 97.50 273 LEU A C 1
ATOM 2079 O O . LEU A 1 273 ? 9.534 -13.362 5.893 1.00 97.50 273 LEU A O 1
ATOM 2083 N N . VAL A 1 274 ? 9.652 -11.230 6.630 1.00 96.19 274 VAL A N 1
ATOM 2084 C CA . VAL A 1 274 ? 11.043 -11.305 7.122 1.00 96.19 274 VAL A CA 1
ATOM 2085 C C . VAL A 1 274 ? 11.230 -10.851 8.566 1.00 96.19 274 VAL A C 1
ATOM 2087 O O . VAL A 1 274 ? 12.341 -10.950 9.077 1.00 96.19 274 VAL A O 1
ATOM 2090 N N . THR A 1 275 ? 10.186 -10.338 9.215 1.00 96.44 275 THR A N 1
ATOM 2091 C CA . THR A 1 275 ? 10.231 -9.903 10.614 1.00 96.44 275 THR A CA 1
ATOM 2092 C C . THR A 1 275 ? 9.079 -10.540 11.371 1.00 96.44 275 THR A C 1
ATOM 2094 O O . THR A 1 275 ? 7.974 -10.670 10.841 1.00 96.44 275 THR A O 1
ATOM 2097 N N . GLY A 1 276 ? 9.356 -11.014 12.578 1.00 97.62 276 GLY A N 1
ATOM 2098 C CA . GLY A 1 276 ? 8.374 -11.563 13.499 1.00 97.62 276 GLY A CA 1
ATOM 2099 C C . GLY A 1 276 ? 8.279 -10.732 14.771 1.00 97.62 276 GLY A C 1
ATOM 2100 O O . GLY A 1 276 ? 9.176 -9.959 15.101 1.00 97.62 276 GLY A O 1
ATOM 2101 N N . TYR A 1 277 ? 7.192 -10.912 15.517 1.00 98.19 277 TYR A N 1
ATOM 2102 C CA . TYR A 1 277 ? 7.006 -10.299 16.832 1.00 98.19 277 TYR A CA 1
ATOM 2103 C C . TYR A 1 277 ? 8.193 -10.557 17.772 1.00 98.19 277 TYR A C 1
ATOM 2105 O O . TYR A 1 277 ? 8.609 -9.674 18.522 1.00 98.19 277 TYR A O 1
ATOM 2113 N N . GLU A 1 278 ? 8.769 -11.756 17.691 1.00 97.94 278 GLU A N 1
ATOM 2114 C CA . GLU A 1 278 ? 9.912 -12.186 18.492 1.00 97.94 278 GLU A CA 1
ATOM 2115 C C . GLU A 1 278 ? 11.170 -11.330 18.262 1.00 97.94 278 GLU A C 1
ATOM 2117 O O . GLU A 1 278 ? 12.015 -11.248 19.152 1.00 97.94 278 GLU A O 1
ATOM 2122 N N . ASP A 1 279 ? 11.288 -10.654 17.112 1.00 96.69 279 ASP A N 1
ATOM 2123 C CA . ASP A 1 279 ? 12.441 -9.805 16.786 1.00 96.69 279 ASP A CA 1
ATOM 2124 C C . ASP A 1 279 ? 12.429 -8.465 17.540 1.00 96.69 279 ASP A C 1
ATOM 2126 O O . ASP A 1 279 ? 13.469 -7.812 17.659 1.00 96.69 279 ASP A O 1
ATOM 2130 N N . TYR A 1 280 ? 11.267 -8.029 18.042 1.00 96.88 280 TYR A N 1
ATOM 2131 C CA . TYR A 1 280 ? 11.112 -6.711 18.666 1.00 96.88 280 TYR A CA 1
ATOM 2132 C C . TYR A 1 280 ? 10.355 -6.707 19.998 1.00 96.88 280 TYR A C 1
ATOM 2134 O O . TYR A 1 280 ? 10.254 -5.656 20.633 1.00 96.88 280 TYR A O 1
ATOM 2142 N N . SER A 1 281 ? 9.865 -7.856 20.474 1.00 97.00 281 SER A N 1
ATOM 2143 C CA . SER A 1 281 ? 9.082 -7.961 21.716 1.00 97.00 281 SER A CA 1
ATOM 2144 C C . SER A 1 281 ? 9.832 -7.544 22.986 1.00 97.00 281 SER A C 1
ATOM 2146 O O . SER A 1 281 ? 9.200 -7.316 24.011 1.00 97.00 281 SER A O 1
ATOM 2148 N N . HIS A 1 282 ? 11.162 -7.454 22.925 1.00 95.25 282 HIS A N 1
ATOM 2149 C CA . HIS A 1 282 ? 12.041 -7.060 24.034 1.00 95.25 282 HIS A CA 1
ATOM 2150 C C . HIS A 1 282 ? 12.928 -5.860 23.681 1.00 95.25 282 HIS A C 1
ATOM 2152 O O . HIS A 1 282 ? 13.993 -5.678 24.264 1.00 95.25 282 HIS A O 1
ATOM 2158 N N . ALA A 1 283 ? 12.525 -5.071 22.683 1.00 93.88 283 ALA A N 1
ATOM 2159 C CA . ALA A 1 283 ? 13.322 -3.963 22.168 1.00 93.88 283 ALA A CA 1
ATOM 2160 C C . ALA A 1 283 ? 13.032 -2.620 22.873 1.00 93.88 283 ALA A C 1
ATOM 2162 O O . ALA A 1 283 ? 13.459 -1.573 22.388 1.00 93.88 283 ALA A O 1
ATOM 2163 N N . ASP A 1 284 ? 12.306 -2.621 23.995 1.00 93.88 284 ASP A N 1
ATOM 2164 C CA . ASP A 1 284 ? 11.818 -1.412 24.669 1.00 93.88 284 ASP A CA 1
ATOM 2165 C C . ASP A 1 284 ? 11.185 -0.432 23.652 1.00 93.88 284 ASP A C 1
ATOM 2167 O O . ASP A 1 284 ? 10.440 -0.834 22.755 1.00 93.88 284 ASP A O 1
ATOM 2171 N N . TYR A 1 285 ? 11.546 0.855 23.716 1.00 95.69 285 TYR A N 1
ATOM 2172 C CA . TYR A 1 285 ? 11.079 1.879 22.778 1.00 95.69 285 TYR A CA 1
ATOM 2173 C C . TYR A 1 285 ? 11.449 1.592 21.310 1.00 95.69 285 TYR A C 1
ATOM 2175 O O . TYR A 1 285 ? 10.764 2.059 20.401 1.00 95.69 285 TYR A O 1
ATOM 2183 N N . GLU A 1 286 ? 12.494 0.806 21.030 1.00 97.00 286 GLU A N 1
ATOM 2184 C CA . GLU A 1 286 ? 12.867 0.463 19.651 1.00 97.00 286 GLU A CA 1
ATOM 2185 C C . GLU A 1 286 ? 11.796 -0.395 18.959 1.00 97.00 286 GLU A C 1
ATOM 2187 O O . GLU A 1 286 ? 11.723 -0.396 17.728 1.00 97.00 286 GLU A O 1
ATOM 2192 N N . ALA A 1 287 ? 10.897 -1.035 19.721 1.00 97.69 287 ALA A N 1
ATOM 2193 C CA . ALA A 1 287 ? 9.704 -1.683 19.182 1.00 97.69 287 ALA A CA 1
ATOM 2194 C C . ALA A 1 287 ? 8.808 -0.708 18.388 1.00 97.69 287 ALA A C 1
ATOM 2196 O O . ALA A 1 287 ? 8.108 -1.134 17.467 1.00 97.69 287 ALA A O 1
ATOM 2197 N N . ALA A 1 288 ? 8.890 0.609 18.642 1.00 97.56 288 ALA A N 1
ATOM 2198 C CA . ALA A 1 288 ? 8.175 1.630 17.871 1.00 97.56 288 ALA A CA 1
ATOM 2199 C C . ALA A 1 288 ? 8.466 1.547 16.362 1.00 97.56 288 ALA A C 1
ATOM 2201 O O . ALA A 1 288 ? 7.587 1.854 15.550 1.00 97.56 288 ALA A O 1
ATOM 2202 N N . LYS A 1 289 ? 9.675 1.109 15.971 1.00 96.62 289 LYS A N 1
ATOM 2203 C CA . LYS A 1 289 ? 10.094 0.938 14.567 1.00 96.62 289 LYS A CA 1
ATOM 2204 C C . LYS A 1 289 ? 9.224 -0.047 13.791 1.00 96.62 289 LYS A C 1
ATOM 2206 O O . LYS A 1 289 ? 9.189 0.042 12.570 1.00 96.62 289 LYS A O 1
ATOM 2211 N N . TYR A 1 290 ? 8.542 -0.949 14.493 1.00 97.31 290 TYR A N 1
ATOM 2212 C CA . TYR A 1 290 ? 7.777 -2.061 13.930 1.00 97.31 290 TYR A CA 1
ATOM 2213 C C . TYR A 1 290 ? 6.258 -1.847 14.015 1.00 97.31 290 TYR A C 1
ATOM 2215 O O . TYR A 1 290 ? 5.490 -2.647 13.481 1.00 97.31 290 TYR A O 1
ATOM 2223 N N . ILE A 1 291 ? 5.807 -0.762 14.658 1.00 97.56 291 ILE A N 1
ATOM 2224 C CA . ILE A 1 291 ? 4.382 -0.425 14.762 1.00 97.56 291 ILE A CA 1
ATOM 2225 C C . ILE A 1 291 ? 3.837 -0.076 13.373 1.00 97.56 291 ILE A C 1
ATOM 2227 O O . ILE A 1 291 ? 4.206 0.945 12.794 1.00 97.56 291 ILE A O 1
ATOM 2231 N N . CYS A 1 292 ? 2.933 -0.921 12.884 1.00 97.19 292 CYS A N 1
ATOM 2232 C CA . CYS A 1 292 ? 2.092 -0.789 11.691 1.00 97.19 292 CYS A CA 1
ATOM 2233 C C . CYS A 1 292 ? 0.767 -1.536 11.939 1.00 97.19 292 CYS A C 1
ATOM 2235 O O . CYS A 1 292 ? 0.621 -2.205 12.964 1.00 97.19 292 CYS A O 1
ATOM 2237 N N . SER A 1 293 ? -0.211 -1.394 11.046 1.00 96.81 293 SER A N 1
ATOM 2238 C CA . SER A 1 293 ? -1.556 -1.949 11.236 1.00 96.81 293 SER A CA 1
ATOM 2239 C C . SER A 1 293 ? -2.130 -2.432 9.892 1.00 96.81 293 SER A C 1
ATOM 2241 O O . SER A 1 293 ? -2.364 -1.593 9.017 1.00 96.81 293 SER A O 1
ATOM 2243 N N . PRO A 1 294 ? -2.372 -3.748 9.711 1.00 98.00 294 PRO A N 1
ATOM 2244 C CA . PRO A 1 294 ? -2.207 -4.827 10.692 1.00 98.00 294 PRO A CA 1
ATOM 2245 C C . PRO A 1 294 ? -0.766 -4.948 11.224 1.00 98.00 294 PRO A C 1
ATOM 2247 O O . PRO A 1 294 ? 0.181 -4.609 10.513 1.00 98.00 294 PRO A O 1
ATOM 2250 N N . PRO A 1 295 ? -0.558 -5.397 12.472 1.00 98.12 295 PRO A N 1
ATOM 2251 C CA . PRO A 1 295 ? 0.780 -5.468 13.045 1.00 98.12 295 PRO A CA 1
ATOM 2252 C C . PRO A 1 295 ? 1.599 -6.585 12.402 1.00 98.12 295 PRO A C 1
ATOM 2254 O O . PRO A 1 295 ? 1.052 -7.582 11.917 1.00 98.12 295 PRO A O 1
ATOM 2257 N N . ILE A 1 296 ? 2.925 -6.453 12.478 1.00 98.38 296 ILE A N 1
ATOM 2258 C CA . ILE A 1 296 ? 3.830 -7.587 12.281 1.00 98.38 296 ILE A CA 1
ATOM 2259 C C . ILE A 1 296 ? 3.469 -8.663 13.312 1.00 98.38 296 ILE A C 1
ATOM 2261 O O . ILE A 1 296 ? 3.342 -8.388 14.506 1.00 98.38 296 ILE A O 1
ATOM 2265 N N . ARG A 1 297 ? 3.232 -9.880 12.824 1.00 98.12 297 ARG A N 1
ATOM 2266 C CA . ARG A 1 297 ? 2.771 -11.019 13.624 1.00 98.12 297 ARG A CA 1
ATOM 2267 C C . ARG A 1 297 ? 3.941 -11.836 14.156 1.00 98.12 297 ARG A C 1
ATOM 2269 O O . ARG A 1 297 ? 5.090 -11.620 13.790 1.00 98.12 297 ARG A O 1
ATOM 2276 N N . GLU A 1 298 ? 3.642 -12.829 14.977 1.00 98.44 298 GLU A N 1
ATOM 2277 C CA . GLU A 1 298 ? 4.589 -13.876 15.357 1.00 98.44 298 GLU A CA 1
ATOM 2278 C C . GLU A 1 298 ? 5.139 -14.610 14.123 1.00 98.44 298 GLU A C 1
ATOM 2280 O O . GLU A 1 298 ? 4.427 -14.839 13.137 1.00 98.44 298 GLU A O 1
ATOM 2285 N N . SER A 1 299 ? 6.393 -15.056 14.203 1.00 98.12 299 SER A N 1
ATOM 2286 C CA . SER A 1 299 ? 7.141 -15.656 13.084 1.00 98.12 299 SER A CA 1
ATOM 2287 C C . SER A 1 299 ? 6.436 -16.858 12.439 1.00 98.12 299 SER A C 1
ATOM 2289 O O . SER A 1 299 ? 6.608 -17.126 11.250 1.00 98.12 299 SER A O 1
ATOM 2291 N N . ARG A 1 300 ? 5.563 -17.554 13.183 1.00 97.88 300 ARG A N 1
ATOM 2292 C CA . ARG A 1 300 ? 4.727 -18.661 12.674 1.00 97.88 300 ARG A CA 1
ATOM 2293 C C . ARG A 1 300 ? 3.819 -18.277 11.495 1.00 97.88 300 ARG A C 1
ATOM 2295 O O . ARG A 1 300 ? 3.335 -19.164 10.800 1.00 97.88 300 ARG A O 1
ATOM 2302 N N . HIS A 1 301 ? 3.557 -16.988 11.273 1.00 98.38 301 HIS A N 1
ATOM 2303 C CA . HIS A 1 301 ? 2.752 -16.515 10.145 1.00 98.38 301 HIS A CA 1
ATOM 2304 C C . HIS A 1 301 ? 3.555 -16.340 8.842 1.00 98.38 301 HIS A C 1
ATOM 2306 O O . HIS A 1 301 ? 2.949 -16.304 7.772 1.00 98.38 301 HIS A O 1
ATOM 2312 N N . GLN A 1 302 ? 4.891 -16.302 8.898 1.00 98.44 302 GLN A N 1
ATOM 2313 C CA . GLN A 1 302 ? 5.744 -16.030 7.734 1.00 98.44 302 GLN A CA 1
ATOM 2314 C C . GLN A 1 302 ? 5.700 -17.146 6.684 1.00 98.44 302 GLN A C 1
ATOM 2316 O O . GLN A 1 302 ? 5.522 -16.872 5.500 1.00 98.44 302 GLN A O 1
ATOM 2321 N N . GLU A 1 303 ? 5.848 -18.410 7.091 1.00 98.31 303 GLU A N 1
ATOM 2322 C CA . GLU A 1 303 ? 5.831 -19.544 6.156 1.00 98.31 303 GLU A CA 1
ATOM 2323 C C . GLU A 1 303 ? 4.495 -19.649 5.388 1.00 98.31 303 GLU A C 1
ATOM 2325 O O . GLU A 1 303 ? 4.530 -19.770 4.161 1.00 98.31 303 GLU A O 1
ATOM 2330 N N . PRO A 1 304 ? 3.316 -19.522 6.033 1.00 98.56 304 PRO A N 1
ATOM 2331 C CA . PRO A 1 304 ? 2.043 -19.403 5.323 1.00 98.56 304 PRO A CA 1
ATOM 2332 C C . PRO A 1 304 ? 1.998 -18.267 4.292 1.00 98.56 304 PRO A C 1
ATOM 2334 O O . PRO A 1 304 ? 1.519 -18.492 3.182 1.00 98.56 304 PRO A O 1
ATOM 2337 N N . LEU A 1 305 ? 2.520 -17.077 4.611 1.00 98.62 305 LEU A N 1
ATOM 2338 C CA . LEU A 1 305 ? 2.563 -15.944 3.674 1.00 98.62 305 LEU A CA 1
ATOM 2339 C C . LEU A 1 305 ? 3.485 -16.225 2.476 1.00 98.62 305 LEU A C 1
ATOM 2341 O O . LEU A 1 305 ? 3.098 -15.994 1.329 1.00 98.62 305 LEU A O 1
ATOM 2345 N N . TRP A 1 306 ? 4.671 -16.791 2.720 1.00 98.50 306 TRP A N 1
ATOM 2346 C CA . TRP A 1 306 ? 5.593 -17.224 1.664 1.00 98.50 306 TRP A CA 1
ATOM 2347 C C . TRP A 1 306 ? 4.960 -18.261 0.738 1.00 98.50 306 TRP A C 1
ATOM 2349 O O . TRP A 1 306 ? 5.022 -18.130 -0.487 1.00 98.50 306 TRP A O 1
ATOM 2359 N N . ASN A 1 307 ? 4.307 -19.269 1.314 1.00 98.50 307 ASN A N 1
ATOM 2360 C CA . ASN A 1 307 ? 3.611 -20.300 0.553 1.00 98.50 307 ASN A CA 1
ATOM 2361 C C . ASN A 1 307 ? 2.443 -19.715 -0.249 1.00 98.50 307 ASN A C 1
ATOM 2363 O O . ASN A 1 307 ? 2.217 -20.122 -1.389 1.00 98.50 307 ASN A O 1
ATOM 2367 N N . ALA A 1 308 ? 1.727 -18.734 0.300 1.00 98.56 308 ALA A N 1
ATOM 2368 C CA . ALA A 1 308 ? 0.629 -18.068 -0.387 1.00 98.56 308 ALA A CA 1
ATOM 2369 C C . ALA A 1 308 ? 1.096 -17.273 -1.615 1.00 98.56 308 ALA A C 1
ATOM 2371 O O . ALA A 1 308 ? 0.423 -17.305 -2.644 1.00 98.56 308 ALA A O 1
ATOM 2372 N N . LEU A 1 309 ? 2.265 -16.626 -1.548 1.00 97.75 309 LEU A N 1
ATOM 2373 C CA . LEU A 1 309 ? 2.897 -15.994 -2.712 1.00 97.75 309 LEU A CA 1
ATOM 2374 C C . LEU A 1 309 ? 3.341 -17.035 -3.746 1.00 97.75 309 LEU A C 1
ATOM 2376 O O . LEU A 1 309 ? 3.053 -16.899 -4.932 1.00 97.75 309 LEU A O 1
ATOM 2380 N N . ALA A 1 310 ? 4.002 -18.107 -3.300 1.00 97.12 310 ALA A N 1
ATOM 2381 C CA . ALA A 1 310 ? 4.498 -19.159 -4.187 1.00 97.12 310 ALA A CA 1
ATOM 2382 C C . ALA A 1 310 ? 3.373 -19.908 -4.925 1.00 97.12 310 ALA A C 1
ATOM 2384 O O . ALA A 1 310 ? 3.570 -20.390 -6.039 1.00 97.12 310 ALA A O 1
ATOM 2385 N N . THR A 1 311 ? 2.196 -20.011 -4.305 1.00 96.50 311 THR A N 1
ATOM 2386 C CA . THR A 1 311 ? 1.018 -20.699 -4.859 1.00 96.50 311 THR A CA 1
ATOM 2387 C C . THR A 1 311 ? 0.026 -19.759 -5.544 1.00 96.50 311 THR A C 1
ATOM 2389 O O . THR A 1 311 ? -0.957 -20.229 -6.113 1.00 96.50 311 THR A O 1
ATOM 2392 N N . GLY A 1 312 ? 0.276 -18.445 -5.526 1.00 95.75 312 GLY A N 1
ATOM 2393 C CA . GLY A 1 312 ? -0.582 -17.438 -6.152 1.00 95.75 312 GLY A CA 1
ATOM 2394 C C . GLY A 1 312 ? -1.873 -17.117 -5.391 1.00 95.75 312 GLY A C 1
ATOM 2395 O O . GLY A 1 312 ? -2.725 -16.418 -5.935 1.00 95.75 312 GLY A O 1
ATOM 2396 N N . VAL A 1 313 ? -2.026 -17.590 -4.147 1.00 98.25 313 VAL A N 1
ATOM 2397 C CA . VAL A 1 313 ? -3.129 -17.177 -3.256 1.00 98.25 313 VAL A CA 1
ATOM 2398 C C . VAL A 1 313 ? -3.042 -15.678 -2.978 1.00 98.25 313 VAL A C 1
ATOM 2400 O O . VAL A 1 313 ? -4.037 -14.958 -3.076 1.00 98.25 313 VAL A O 1
ATOM 2403 N N . LEU A 1 314 ? -1.831 -15.205 -2.677 1.00 98.25 314 LEU A N 1
ATOM 2404 C CA . LEU A 1 314 ? -1.493 -13.788 -2.665 1.00 98.25 314 LEU A CA 1
ATOM 2405 C C . LEU A 1 314 ? -0.814 -13.444 -3.991 1.00 98.25 314 LEU A C 1
ATOM 2407 O O . LEU A 1 314 ? 0.131 -14.113 -4.406 1.00 98.25 314 LEU A O 1
ATOM 2411 N N . GLY A 1 315 ? -1.320 -12.411 -4.662 1.00 94.56 315 GLY A N 1
ATOM 2412 C CA . GLY A 1 315 ? -0.913 -12.049 -6.022 1.00 94.56 315 GLY A CA 1
ATOM 2413 C C . GLY A 1 315 ? -0.042 -10.799 -6.112 1.00 94.56 315 GLY A C 1
ATOM 2414 O O . GLY A 1 315 ? 0.446 -10.489 -7.196 1.00 94.56 315 GLY A O 1
ATOM 2415 N N . SER A 1 316 ? 0.138 -10.070 -5.006 1.00 95.38 316 SER A N 1
ATOM 2416 C CA . SER A 1 316 ? 0.933 -8.840 -4.960 1.00 95.38 316 SER A CA 1
ATOM 2417 C C . SER A 1 316 ? 1.789 -8.761 -3.696 1.00 95.38 316 SER A C 1
ATOM 2419 O O . SER A 1 316 ? 1.421 -9.290 -2.644 1.00 95.38 316 SER A O 1
ATOM 2421 N N . VAL A 1 317 ? 2.915 -8.056 -3.810 1.00 97.12 317 VAL A N 1
ATOM 2422 C CA . VAL A 1 317 ? 3.729 -7.601 -2.681 1.00 97.12 317 VAL A CA 1
ATOM 2423 C C . VAL A 1 317 ? 3.873 -6.084 -2.797 1.00 97.12 317 VAL A C 1
ATOM 2425 O O . VAL A 1 317 ? 4.663 -5.607 -3.610 1.00 97.12 317 VAL A O 1
ATOM 2428 N N . GLY A 1 318 ? 3.101 -5.345 -2.003 1.00 96.12 318 GLY A N 1
ATOM 2429 C CA . GLY A 1 318 ? 3.249 -3.897 -1.814 1.00 96.12 318 GLY A CA 1
ATOM 2430 C C . GLY A 1 318 ? 4.073 -3.616 -0.561 1.00 96.12 318 GLY A C 1
ATOM 2431 O O . GLY A 1 318 ? 4.247 -4.504 0.273 1.00 96.12 318 GLY A O 1
ATOM 2432 N N . THR A 1 319 ? 4.614 -2.415 -0.390 1.00 96.44 319 THR A N 1
ATOM 2433 C CA . THR A 1 319 ? 5.444 -2.138 0.797 1.00 96.44 319 THR A CA 1
ATOM 2434 C C . THR A 1 319 ? 4.666 -1.646 2.006 1.00 96.44 319 THR A C 1
ATOM 2436 O O . THR A 1 319 ? 5.157 -1.810 3.125 1.00 96.44 319 THR A O 1
ATOM 2439 N N . ASP A 1 320 ? 3.500 -1.042 1.773 1.00 97.31 320 ASP A N 1
ATOM 2440 C CA . ASP A 1 320 ? 2.814 -0.173 2.731 1.00 97.31 320 ASP A CA 1
ATOM 2441 C C . ASP A 1 320 ? 3.783 0.877 3.306 1.00 97.31 320 ASP A C 1
ATOM 2443 O O . ASP A 1 320 ? 3.884 1.092 4.514 1.00 97.31 320 ASP A O 1
ATOM 2447 N N . HIS A 1 321 ? 4.595 1.479 2.421 1.00 97.38 321 HIS A N 1
ATOM 2448 C CA . HIS A 1 321 ? 5.644 2.412 2.821 1.00 97.38 321 HIS A CA 1
ATOM 2449 C C . HIS A 1 321 ? 5.041 3.645 3.491 1.00 97.38 321 HIS A C 1
ATOM 2451 O O . HIS A 1 321 ? 4.567 4.559 2.816 1.00 97.38 321 HIS A O 1
ATOM 2457 N N . ALA A 1 322 ? 5.145 3.700 4.814 1.00 96.75 322 ALA A N 1
ATOM 2458 C CA . ALA A 1 322 ? 4.689 4.810 5.634 1.00 96.75 322 ALA A CA 1
ATOM 2459 C C . ALA A 1 322 ? 5.747 5.101 6.702 1.00 96.75 322 ALA A C 1
ATOM 2461 O O . ALA A 1 322 ? 5.755 4.509 7.777 1.00 96.75 322 ALA A O 1
ATOM 2462 N N . THR A 1 323 ? 6.704 5.977 6.401 1.00 95.69 323 THR A N 1
ATOM 2463 C CA . THR A 1 323 ? 7.847 6.204 7.294 1.00 95.69 323 THR A CA 1
ATOM 2464 C C . THR A 1 323 ? 7.551 7.235 8.366 1.00 95.69 323 THR A C 1
ATOM 2466 O O . THR A 1 323 ? 6.935 8.257 8.102 1.00 95.69 323 THR A O 1
ATOM 2469 N N . TYR A 1 324 ? 8.041 6.989 9.577 1.00 96.88 324 TYR A N 1
ATOM 2470 C CA . TYR A 1 324 ? 8.088 7.967 10.660 1.00 96.88 324 TYR A CA 1
ATOM 2471 C C . TYR A 1 324 ? 9.452 7.867 11.336 1.00 96.88 324 TYR A C 1
ATOM 2473 O O . TYR A 1 324 ? 9.966 6.760 11.525 1.00 96.88 324 TYR A O 1
ATOM 2481 N N . THR A 1 325 ? 10.050 9.001 11.690 1.00 96.75 325 THR A N 1
ATOM 2482 C CA . THR A 1 325 ? 11.388 9.016 12.297 1.00 96.75 325 THR A CA 1
ATOM 2483 C C . THR A 1 325 ? 11.344 8.584 13.766 1.00 96.75 325 THR A C 1
ATOM 2485 O O . THR A 1 325 ? 10.330 8.741 14.452 1.00 96.75 325 THR A O 1
ATOM 2488 N N . MET A 1 326 ? 12.449 8.004 14.245 1.00 96.00 326 MET A N 1
ATOM 2489 C CA . MET A 1 326 ? 12.616 7.589 15.649 1.00 96.00 326 MET A CA 1
ATOM 2490 C C . MET A 1 326 ? 13.094 8.728 16.550 1.00 96.00 326 MET A C 1
ATOM 2492 O O . MET A 1 326 ? 12.919 8.663 17.765 1.00 96.00 326 MET A O 1
ATOM 2496 N N . ASP A 1 327 ? 13.682 9.756 15.952 1.00 95.50 327 ASP A N 1
ATOM 2497 C CA . ASP A 1 327 ? 13.960 11.073 16.506 1.00 95.50 327 ASP A CA 1
ATOM 2498 C C . ASP A 1 327 ? 12.891 12.084 16.055 1.00 95.50 327 ASP A C 1
ATOM 2500 O O . ASP A 1 327 ? 11.988 11.748 15.287 1.00 95.50 327 ASP A O 1
ATOM 2504 N N . GLN A 1 328 ? 12.964 13.319 16.557 1.00 96.31 328 GLN A N 1
ATOM 2505 C CA . GLN A 1 328 ? 12.072 14.409 16.154 1.00 96.31 328 GLN A CA 1
ATOM 2506 C C . GLN A 1 328 ? 12.868 15.493 15.412 1.00 96.31 328 GLN A C 1
ATOM 2508 O O . GLN A 1 328 ? 13.454 16.357 16.067 1.00 96.31 328 GLN A O 1
ATOM 2513 N N . PRO A 1 329 ? 12.878 15.474 14.068 1.00 95.00 329 PRO A N 1
ATOM 2514 C CA . PRO A 1 329 ? 13.432 16.561 13.268 1.00 95.00 329 PRO A CA 1
ATOM 2515 C C . PRO A 1 329 ? 12.656 17.870 13.457 1.00 95.00 329 PRO A C 1
ATOM 2517 O O . PRO A 1 329 ? 11.455 17.855 13.743 1.00 95.00 329 PRO A O 1
ATOM 2520 N N . GLU A 1 330 ? 13.339 19.002 13.274 1.00 94.19 330 GLU A N 1
ATOM 2521 C CA . GLU A 1 330 ? 12.750 20.346 13.400 1.00 94.19 330 GLU A CA 1
ATOM 2522 C C . GLU A 1 330 ? 11.777 20.685 12.259 1.00 94.19 330 GLU A C 1
ATOM 2524 O O . GLU A 1 330 ? 10.854 21.478 12.438 1.00 94.19 330 GLU A O 1
ATOM 2529 N N . ASP A 1 331 ? 11.976 20.090 11.083 1.00 94.25 331 ASP A N 1
ATOM 2530 C CA . ASP A 1 331 ? 11.241 20.363 9.845 1.00 94.25 331 ASP A CA 1
ATOM 2531 C C . ASP A 1 331 ? 10.067 19.400 9.597 1.00 94.25 331 ASP A C 1
ATOM 2533 O O . ASP A 1 331 ? 9.321 19.556 8.624 1.00 94.25 331 ASP A O 1
ATOM 2537 N N . LEU A 1 332 ? 9.866 18.426 10.489 1.00 95.88 332 LEU A N 1
ATOM 2538 C CA . LEU A 1 332 ? 8.752 17.486 10.440 1.00 95.88 332 LEU A CA 1
ATOM 2539 C C . LEU A 1 332 ? 7.755 17.737 11.579 1.00 95.88 332 LEU A C 1
ATOM 2541 O O . LEU A 1 332 ? 8.149 18.078 12.695 1.00 95.88 332 LEU A O 1
ATOM 2545 N N . PRO A 1 333 ? 6.447 17.511 11.349 1.00 95.94 333 PRO A N 1
ATOM 2546 C CA . PRO A 1 333 ? 5.477 17.469 12.441 1.00 95.94 333 PRO A CA 1
ATOM 2547 C C . PRO A 1 333 ? 5.772 16.287 13.386 1.00 95.94 333 PRO A C 1
ATOM 2549 O O . PRO A 1 333 ? 6.604 15.446 13.045 1.00 95.94 333 PRO A O 1
ATOM 2552 N N . PRO A 1 334 ? 5.091 16.171 14.544 1.00 96.06 334 PRO A N 1
ATOM 2553 C CA . PRO A 1 334 ? 5.360 15.128 15.537 1.00 96.06 334 PRO A CA 1
ATOM 2554 C C . PRO A 1 334 ? 5.485 13.704 14.963 1.00 96.06 334 PRO A C 1
ATOM 2556 O O . PRO A 1 334 ? 4.592 13.247 14.254 1.00 96.06 334 PRO A O 1
ATOM 2559 N N . GLN A 1 335 ? 6.574 13.002 15.278 1.00 96.94 335 GLN A N 1
ATOM 2560 C CA . GLN A 1 335 ? 6.931 11.665 14.773 1.00 96.94 335 GLN A CA 1
ATOM 2561 C C . GLN A 1 335 ? 6.762 10.591 15.869 1.00 96.94 335 GLN A C 1
ATOM 2563 O O . GLN A 1 335 ? 6.020 10.809 16.832 1.00 96.94 335 GLN A O 1
ATOM 2568 N N . LYS A 1 336 ? 7.422 9.421 15.760 1.00 96.00 336 LYS A N 1
ATOM 2569 C CA . LYS A 1 336 ? 7.271 8.326 16.744 1.00 96.00 336 LYS A CA 1
ATOM 2570 C C . LYS A 1 336 ? 7.518 8.738 18.210 1.00 96.00 336 LYS A C 1
ATOM 2572 O O . LYS A 1 336 ? 6.736 8.287 19.052 1.00 96.00 336 LYS A O 1
ATOM 2577 N N . PRO A 1 337 ? 8.466 9.648 18.544 1.00 96.38 337 PRO A N 1
ATOM 2578 C CA . PRO A 1 337 ? 8.693 10.083 19.929 1.00 96.38 337 PRO A CA 1
ATOM 2579 C C . PRO A 1 337 ? 7.471 10.640 20.655 1.00 96.38 337 PRO A C 1
ATOM 2581 O O . PRO A 1 337 ? 7.401 10.551 21.879 1.00 96.38 337 PRO A O 1
ATOM 2584 N N . GLN A 1 338 ? 6.495 11.188 19.927 1.00 92.62 338 GLN A N 1
ATOM 2585 C CA . GLN A 1 338 ? 5.293 11.774 20.518 1.00 92.62 338 GLN A CA 1
ATOM 2586 C C . GLN A 1 338 ? 4.400 10.739 21.226 1.00 92.62 338 GLN A C 1
ATOM 2588 O O . GLN A 1 338 ? 3.635 11.108 22.119 1.00 92.62 338 GLN A O 1
ATOM 2593 N N . GLY A 1 339 ? 4.484 9.467 20.823 1.00 93.31 339 GLY A N 1
ATOM 2594 C CA . GLY A 1 339 ? 3.724 8.355 21.400 1.00 93.31 339 GLY A CA 1
ATOM 2595 C C . GLY A 1 339 ? 4.521 7.475 22.364 1.00 93.31 339 GLY A C 1
ATOM 2596 O O . GLY A 1 339 ? 4.018 6.434 22.773 1.00 93.31 339 GLY A O 1
ATOM 2597 N N . ARG A 1 340 ? 5.758 7.846 22.716 1.00 96.50 340 ARG A N 1
ATOM 2598 C CA . ARG A 1 340 ? 6.646 7.000 23.526 1.00 96.50 340 ARG A CA 1
ATOM 2599 C C . ARG A 1 340 ? 6.009 6.587 24.860 1.00 96.50 340 ARG A C 1
ATOM 2601 O O . ARG A 1 340 ? 5.520 7.431 25.608 1.00 96.50 340 ARG A O 1
ATOM 2608 N N . GLY A 1 341 ? 6.066 5.294 25.167 1.00 96.56 341 GLY A N 1
ATOM 2609 C CA . GLY A 1 341 ? 5.471 4.653 26.341 1.00 96.56 341 GLY A CA 1
ATOM 2610 C C . GLY A 1 341 ? 3.954 4.465 26.256 1.00 96.56 341 GLY A C 1
ATOM 2611 O O . GLY A 1 341 ? 3.345 3.990 27.215 1.00 96.56 341 GLY A O 1
ATOM 2612 N N . TYR A 1 342 ? 3.332 4.857 25.141 1.00 97.44 342 TYR A N 1
ATOM 2613 C CA . TYR A 1 342 ? 1.899 4.739 24.914 1.00 97.44 342 TYR A CA 1
ATOM 2614 C C . TYR A 1 342 ? 1.623 4.421 23.442 1.00 97.44 342 TYR A C 1
ATOM 2616 O O . TYR A 1 342 ? 1.293 5.304 22.642 1.00 97.44 342 TYR A O 1
ATOM 2624 N N . PHE A 1 343 ? 1.733 3.135 23.094 1.00 96.56 343 PHE A N 1
ATOM 2625 C CA . PHE A 1 343 ? 1.597 2.639 21.722 1.00 96.56 343 PHE A CA 1
ATOM 2626 C C . PHE A 1 343 ? 0.370 3.170 20.953 1.00 96.56 343 PHE A C 1
ATOM 2628 O O . PHE A 1 343 ? 0.537 3.447 19.765 1.00 96.56 343 PHE A O 1
ATOM 2635 N N . PRO A 1 344 ? -0.818 3.424 21.560 1.00 95.69 344 PRO A N 1
ATOM 2636 C CA . PRO A 1 344 ? -1.961 3.950 20.809 1.00 95.69 344 PRO A CA 1
ATOM 2637 C C . PRO A 1 344 ? -1.725 5.342 20.199 1.00 95.69 344 PRO A C 1
ATOM 2639 O O . PRO A 1 344 ? -2.447 5.747 19.289 1.00 95.69 344 PRO A O 1
ATOM 2642 N N . ASN A 1 345 ? -0.730 6.089 20.694 1.00 94.44 345 ASN A N 1
ATOM 2643 C CA . ASN A 1 345 ? -0.344 7.397 20.162 1.00 94.44 345 ASN A CA 1
ATOM 2644 C C . ASN A 1 345 ? 0.869 7.337 19.223 1.00 94.44 345 ASN A C 1
ATOM 2646 O O . ASN A 1 345 ? 1.227 8.369 18.648 1.00 94.44 345 ASN A O 1
ATOM 2650 N N . VAL A 1 346 ? 1.522 6.181 19.066 1.00 95.69 346 VAL A N 1
ATOM 2651 C CA . VAL A 1 346 ? 2.640 6.050 18.129 1.00 95.69 346 VAL A CA 1
ATOM 2652 C C . VAL A 1 346 ? 2.070 5.969 16.711 1.00 95.69 346 VAL A C 1
ATOM 2654 O O . VAL A 1 346 ? 1.236 5.106 16.445 1.00 95.69 346 VAL A O 1
ATOM 2657 N N . PRO A 1 347 ? 2.491 6.839 15.776 1.00 94.81 347 PRO A N 1
ATOM 2658 C CA . PRO A 1 347 ? 2.034 6.752 14.399 1.00 94.81 347 PRO A CA 1
ATOM 2659 C C . PRO A 1 347 ? 2.426 5.395 13.774 1.00 94.81 347 PRO A C 1
ATOM 2661 O O . PRO A 1 347 ? 3.620 5.044 13.768 1.00 94.81 347 PRO A O 1
ATOM 2664 N N . PRO A 1 348 ? 1.443 4.627 13.259 1.00 94.44 348 PRO A N 1
ATOM 2665 C CA . PRO A 1 348 ? 1.695 3.341 12.631 1.00 94.44 348 PRO A CA 1
ATOM 2666 C C . PRO A 1 348 ? 2.241 3.530 11.218 1.00 94.44 348 PRO A C 1
ATOM 2668 O O . PRO A 1 348 ? 1.710 4.309 10.431 1.00 94.44 348 PRO A O 1
ATOM 2671 N N . GLY A 1 349 ? 3.307 2.801 10.910 1.00 95.44 349 GLY A N 1
ATOM 2672 C CA . GLY A 1 349 ? 3.980 2.826 9.623 1.00 95.44 349 GLY A CA 1
ATOM 2673 C C . GLY A 1 349 ? 5.431 2.356 9.728 1.00 95.44 349 GLY A C 1
ATOM 2674 O O . GLY A 1 349 ? 6.124 2.638 10.719 1.00 95.44 349 GLY A O 1
ATOM 2675 N N . VAL A 1 350 ? 5.870 1.639 8.691 1.00 94.81 350 VAL A N 1
ATOM 2676 C CA . VAL A 1 350 ? 7.221 1.089 8.540 1.00 94.81 350 VAL A CA 1
ATOM 2677 C C . VAL A 1 350 ? 7.805 1.433 7.157 1.00 94.81 350 VAL A C 1
ATOM 2679 O O . VAL A 1 350 ? 7.061 1.591 6.186 1.00 94.81 350 VAL A O 1
ATOM 2682 N N . PRO A 1 351 ? 9.139 1.563 7.024 1.00 92.69 351 PRO A N 1
ATOM 2683 C CA . PRO A 1 351 ? 9.788 1.722 5.723 1.00 92.69 351 PRO A CA 1
ATOM 2684 C C . PRO A 1 351 ? 9.758 0.423 4.906 1.00 92.69 351 PRO A C 1
ATOM 2686 O O . PRO A 1 351 ? 10.040 -0.651 5.432 1.00 92.69 351 PRO A O 1
ATOM 2689 N N . GLY A 1 352 ? 9.559 0.531 3.587 1.00 80.56 352 GLY A N 1
ATOM 2690 C CA . GLY A 1 352 ? 9.743 -0.605 2.664 1.00 80.56 352 GLY A CA 1
ATOM 2691 C C . GLY A 1 352 ? 10.368 -0.276 1.302 1.00 80.56 352 GLY A C 1
ATOM 2692 O O . GLY A 1 352 ? 10.761 -1.182 0.577 1.00 80.56 352 GLY A O 1
ATOM 2693 N N . GLY A 1 353 ? 10.562 1.006 0.976 1.00 58.97 353 GLY A N 1
ATOM 2694 C CA . GLY A 1 353 ? 10.808 1.471 -0.404 1.00 58.97 353 GLY A CA 1
ATOM 2695 C C . GLY A 1 353 ? 12.162 1.054 -0.989 1.00 58.97 353 GLY A C 1
ATOM 2696 O O . GLY A 1 353 ? 12.269 0.792 -2.177 1.00 58.97 353 GLY A O 1
ATOM 2697 N N . ARG A 1 354 ? 13.207 0.916 -0.160 1.00 56.28 354 ARG A N 1
ATOM 2698 C CA . ARG A 1 354 ? 14.498 0.332 -0.589 1.00 56.28 354 ARG A CA 1
ATOM 2699 C C . ARG A 1 354 ? 14.523 -1.198 -0.543 1.00 56.28 354 ARG A C 1
ATOM 2701 O O . ARG A 1 354 ? 15.430 -1.796 -1.114 1.00 56.28 354 ARG A O 1
ATOM 2708 N N . GLY A 1 355 ? 13.592 -1.818 0.183 1.00 43.66 355 GLY A N 1
ATOM 2709 C CA . GLY A 1 355 ? 13.579 -3.255 0.473 1.00 43.66 355 GLY A CA 1
ATOM 2710 C C . GLY A 1 355 ? 12.953 -4.115 -0.627 1.00 43.66 355 GLY A C 1
ATOM 2711 O O . GLY A 1 355 ? 13.083 -5.337 -0.585 1.00 43.66 355 GLY A O 1
ATOM 2712 N N . THR A 1 356 ? 12.305 -3.500 -1.616 1.00 47.84 356 THR A N 1
ATOM 2713 C CA . THR A 1 356 ? 11.651 -4.179 -2.741 1.00 47.84 356 THR A CA 1
ATOM 2714 C C . THR A 1 356 ? 12.465 -4.093 -4.034 1.00 47.84 356 THR A C 1
ATOM 2716 O O . THR A 1 356 ? 12.035 -3.467 -4.996 1.00 47.84 356 THR A O 1
ATOM 2719 N N . PRO A 1 357 ? 13.597 -4.821 -4.103 1.00 43.56 357 PRO A N 1
ATOM 2720 C CA . PRO A 1 357 ? 13.814 -5.691 -5.262 1.00 43.56 357 PRO A CA 1
ATOM 2721 C C . PRO A 1 357 ? 14.391 -7.036 -4.829 1.00 43.56 357 PRO A C 1
ATOM 2723 O O . PRO A 1 357 ? 15.523 -7.097 -4.363 1.00 43.56 357 PRO A O 1
ATOM 2726 N N . HIS A 1 358 ? 13.668 -8.140 -5.022 1.00 41.59 358 HIS A N 1
ATOM 2727 C CA . HIS A 1 358 ? 14.247 -9.500 -5.018 1.00 41.59 358 HIS A CA 1
ATOM 2728 C C . HIS A 1 358 ? 15.061 -9.929 -3.773 1.00 41.59 358 HIS A C 1
ATOM 2730 O O . HIS A 1 358 ? 15.564 -11.047 -3.743 1.00 41.59 358 HIS A O 1
ATOM 2736 N N . GLY A 1 359 ? 15.187 -9.101 -2.729 1.00 31.94 359 GLY A N 1
ATOM 2737 C CA . GLY A 1 359 ? 16.009 -9.351 -1.542 1.00 31.94 359 GLY A CA 1
ATOM 2738 C C . GLY A 1 359 ? 15.484 -10.516 -0.710 1.00 31.94 359 GLY A C 1
ATOM 2739 O O . GLY A 1 359 ? 16.251 -11.200 -0.040 1.00 31.94 359 GLY A O 1
ATOM 2740 N N . SER A 1 360 ? 14.198 -10.815 -0.876 1.00 33.06 360 SER A N 1
ATOM 2741 C CA . SER A 1 360 ? 13.539 -12.054 -0.467 1.00 33.06 360 SER A CA 1
ATOM 2742 C C . SER A 1 360 ? 14.243 -13.331 -0.960 1.00 33.06 360 SER A C 1
ATOM 2744 O O . SER A 1 360 ? 14.274 -14.327 -0.240 1.00 33.06 360 SER A O 1
ATOM 2746 N N . LEU A 1 361 ? 14.869 -13.315 -2.144 1.00 33.91 361 LEU A N 1
ATOM 2747 C CA . LEU A 1 361 ? 15.576 -14.481 -2.686 1.00 33.91 361 LEU A CA 1
ATOM 2748 C C . LEU A 1 361 ? 16.911 -14.756 -1.976 1.00 33.91 361 LEU A C 1
ATOM 2750 O O . LEU A 1 361 ? 17.507 -15.806 -2.203 1.00 33.91 361 LEU A O 1
ATOM 2754 N N . ARG A 1 362 ? 17.410 -13.839 -1.131 1.00 29.70 362 ARG A N 1
ATOM 2755 C CA . ARG A 1 362 ? 18.680 -14.023 -0.406 1.00 29.70 362 ARG A CA 1
ATOM 2756 C C . ARG A 1 362 ? 18.526 -14.560 1.015 1.00 29.70 362 ARG A C 1
ATOM 2758 O O . ARG A 1 362 ? 19.506 -15.089 1.532 1.00 29.70 362 ARG A O 1
ATOM 2765 N N . THR A 1 363 ? 17.354 -14.460 1.639 1.00 31.50 363 THR A N 1
ATOM 2766 C CA . THR A 1 363 ? 17.168 -14.861 3.049 1.00 31.50 363 THR A CA 1
ATOM 2767 C C . THR A 1 363 ? 16.344 -16.138 3.238 1.00 31.50 363 THR A C 1
ATOM 2769 O O . THR A 1 363 ? 16.375 -16.717 4.321 1.00 31.50 363 THR A O 1
ATOM 2772 N N . GLY A 1 364 ? 15.706 -16.663 2.187 1.00 26.36 364 GLY A N 1
ATOM 2773 C CA . GLY A 1 364 ? 15.108 -18.003 2.178 1.00 26.36 364 GLY A CA 1
ATOM 2774 C C . GLY A 1 364 ? 16.126 -19.078 1.789 1.00 26.36 364 GLY A C 1
ATOM 2775 O O . GLY A 1 364 ? 16.612 -19.112 0.660 1.00 26.36 364 GLY A O 1
ATOM 2776 N N . GLY A 1 365 ? 16.482 -19.946 2.736 1.00 25.70 365 GLY A N 1
ATOM 2777 C CA . GLY A 1 365 ? 17.540 -20.947 2.610 1.00 25.70 365 GLY A CA 1
ATOM 2778 C C . GLY A 1 365 ? 17.460 -21.855 1.376 1.00 25.70 365 GLY A C 1
ATOM 2779 O O . GLY A 1 365 ? 16.398 -22.313 0.976 1.00 25.70 365 GLY A O 1
ATOM 2780 N N . ARG A 1 366 ? 18.648 -22.181 0.847 1.00 23.36 366 ARG A N 1
ATOM 2781 C CA . ARG A 1 366 ? 18.914 -23.120 -0.257 1.00 23.36 366 ARG A CA 1
ATOM 2782 C C . ARG A 1 366 ? 18.085 -22.828 -1.505 1.00 23.36 366 ARG A C 1
ATOM 2784 O O . ARG A 1 366 ? 16.970 -23.312 -1.656 1.00 23.36 366 ARG A O 1
ATOM 2791 N N . ALA A 1 367 ? 18.737 -22.184 -2.471 1.00 24.77 367 ALA A N 1
ATOM 2792 C CA . ALA A 1 367 ? 18.393 -22.283 -3.880 1.00 24.77 367 ALA A CA 1
ATOM 2793 C C . ALA A 1 367 ? 18.259 -23.765 -4.286 1.00 24.77 367 ALA A C 1
ATOM 2795 O O . ALA A 1 367 ? 19.213 -24.406 -4.726 1.00 24.77 367 ALA A O 1
ATOM 2796 N N . ARG A 1 368 ? 17.062 -24.334 -4.123 1.00 23.17 368 ARG A N 1
ATOM 2797 C CA . ARG A 1 368 ? 16.610 -25.431 -4.962 1.00 23.17 368 ARG A CA 1
ATOM 2798 C C . ARG A 1 368 ? 16.308 -24.761 -6.284 1.00 23.17 368 ARG A C 1
ATOM 2800 O O . ARG A 1 368 ? 15.287 -24.105 -6.447 1.00 23.17 368 ARG A O 1
ATOM 2807 N N . THR A 1 369 ? 17.273 -24.855 -7.182 1.00 23.95 369 THR A N 1
ATOM 2808 C CA . THR A 1 369 ? 17.094 -24.602 -8.602 1.00 23.95 369 THR A CA 1
ATOM 2809 C C . THR A 1 369 ? 15.869 -25.385 -9.064 1.00 23.95 369 THR A C 1
ATOM 2811 O O . THR A 1 369 ? 15.917 -26.599 -9.255 1.00 23.95 369 THR A O 1
ATOM 2814 N N . PHE A 1 370 ? 14.736 -24.697 -9.179 1.00 24.64 370 PHE A N 1
ATOM 2815 C CA . PHE A 1 370 ? 13.537 -25.260 -9.771 1.00 24.64 370 PHE A CA 1
ATOM 2816 C C . PHE A 1 370 ? 13.811 -25.432 -11.263 1.00 24.64 370 PHE A C 1
ATOM 2818 O O . PHE A 1 370 ? 13.841 -24.471 -12.028 1.00 24.64 370 PHE A O 1
ATOM 2825 N N . ARG A 1 371 ? 14.071 -26.676 -11.666 1.00 21.41 371 ARG A N 1
ATOM 2826 C CA . ARG A 1 371 ? 13.926 -27.104 -13.055 1.00 21.41 371 ARG A CA 1
ATOM 2827 C C . ARG A 1 371 ? 12.450 -27.446 -13.265 1.00 21.41 371 ARG A C 1
ATOM 2829 O O . ARG A 1 371 ? 11.949 -28.290 -12.521 1.00 21.41 371 ARG A O 1
ATOM 2836 N N . PRO A 1 372 ? 11.749 -26.854 -14.241 1.00 25.39 372 PRO A N 1
ATOM 2837 C CA . PRO A 1 372 ? 10.466 -27.392 -14.658 1.00 25.39 372 PRO A CA 1
ATOM 2838 C C . PRO A 1 372 ? 10.713 -28.743 -15.348 1.00 25.39 372 PRO A C 1
ATOM 2840 O O . PRO A 1 372 ? 11.280 -28.807 -16.437 1.00 25.39 372 PRO A O 1
ATOM 2843 N N . GLU A 1 373 ? 10.336 -29.835 -14.683 1.00 21.52 373 GLU A N 1
ATOM 2844 C CA . GLU A 1 373 ? 10.170 -31.140 -15.329 1.00 21.52 373 GLU A CA 1
ATOM 2845 C C . GLU A 1 373 ? 8.914 -31.088 -16.220 1.00 21.52 373 GLU A C 1
ATOM 2847 O O . GLU A 1 373 ? 7.859 -30.632 -15.766 1.00 21.52 373 GLU A O 1
ATOM 2852 N N . PRO A 1 374 ? 8.983 -31.538 -17.484 1.00 26.02 374 PRO A N 1
ATOM 2853 C CA . PRO A 1 374 ? 7.827 -31.547 -18.365 1.00 26.02 374 PRO A CA 1
ATOM 2854 C C . PRO A 1 374 ? 6.847 -32.644 -17.934 1.00 26.02 374 PRO A C 1
ATOM 2856 O O . PRO A 1 374 ? 7.174 -33.833 -17.926 1.00 26.02 374 PRO A O 1
ATOM 2859 N N . ILE A 1 375 ? 5.611 -32.254 -17.619 1.00 26.61 375 ILE A N 1
ATOM 2860 C CA . ILE A 1 375 ? 4.507 -33.203 -17.460 1.00 26.61 375 ILE A CA 1
ATOM 2861 C C . ILE A 1 375 ? 4.302 -33.927 -18.797 1.00 26.61 375 ILE A C 1
ATOM 2863 O O . ILE A 1 375 ? 4.158 -33.312 -19.856 1.00 26.61 375 ILE A O 1
ATOM 2867 N N . ARG A 1 376 ? 4.333 -35.261 -18.722 1.00 23.83 376 ARG A N 1
ATOM 2868 C CA . ARG A 1 376 ? 4.225 -36.196 -19.843 1.00 23.83 376 ARG A CA 1
ATOM 2869 C C . ARG A 1 376 ? 2.951 -35.944 -20.651 1.00 23.83 376 ARG A C 1
ATOM 2871 O O . ARG A 1 376 ? 1.849 -35.976 -20.110 1.00 23.83 376 ARG A O 1
ATOM 2878 N N . ARG A 1 377 ? 3.116 -35.780 -21.965 1.00 25.66 377 ARG A N 1
ATOM 2879 C CA . ARG A 1 377 ? 2.043 -35.973 -22.942 1.00 25.66 377 ARG A CA 1
ATOM 2880 C C . ARG A 1 377 ? 1.735 -37.468 -23.019 1.00 25.66 377 ARG A C 1
ATOM 2882 O O . ARG A 1 377 ? 2.632 -38.242 -23.341 1.00 25.66 377 ARG A O 1
ATOM 2889 N N . HIS A 1 378 ? 0.488 -37.844 -22.765 1.00 25.48 378 HIS A N 1
ATOM 2890 C CA . HIS A 1 378 ? -0.081 -39.073 -23.306 1.00 25.48 378 HIS A CA 1
ATOM 2891 C C . HIS A 1 378 ? -1.149 -38.702 -24.338 1.00 25.48 378 HIS A C 1
ATOM 2893 O O . HIS A 1 378 ? -2.101 -37.995 -24.023 1.00 25.48 378 HIS A O 1
ATOM 2899 N N . ASP A 1 379 ? -0.870 -39.148 -25.564 1.00 23.91 379 ASP A N 1
ATOM 2900 C CA . ASP A 1 379 ? -1.751 -39.519 -26.673 1.00 23.91 379 ASP A CA 1
ATOM 2901 C C . ASP A 1 379 ? -2.925 -38.609 -27.044 1.00 23.91 379 ASP A C 1
ATOM 2903 O O . ASP A 1 379 ? -3.973 -38.669 -26.417 1.00 23.91 379 ASP A O 1
ATOM 2907 N N . VAL A 1 380 ? -2.779 -37.902 -28.177 1.00 26.44 380 VAL A N 1
ATOM 2908 C CA . VAL A 1 380 ? -3.636 -38.112 -29.364 1.00 26.44 380 VAL A CA 1
ATOM 2909 C C . VAL A 1 380 ? -2.820 -37.784 -30.626 1.00 26.44 380 VAL A C 1
ATOM 2911 O O . VAL A 1 380 ? -2.549 -36.621 -30.923 1.00 26.44 380 VAL A O 1
ATOM 2914 N N . ASP A 1 381 ? -2.450 -38.820 -31.378 1.00 25.44 381 ASP A N 1
ATOM 2915 C CA . ASP A 1 381 ? -2.129 -38.729 -32.805 1.00 25.44 381 ASP A CA 1
ATOM 2916 C C . ASP A 1 381 ? -3.430 -38.542 -33.605 1.00 25.44 381 ASP A C 1
ATOM 2918 O O . ASP A 1 381 ? -4.345 -39.354 -33.472 1.00 25.44 381 ASP A O 1
ATOM 2922 N N . GLN A 1 382 ? -3.508 -37.500 -34.443 1.00 25.91 382 GLN A N 1
ATOM 2923 C CA . GLN A 1 382 ? -3.859 -37.561 -35.880 1.00 25.91 382 GLN A CA 1
ATOM 2924 C C . GLN A 1 382 ? -4.071 -36.146 -36.474 1.00 25.91 382 GLN A C 1
ATOM 2926 O O . GLN A 1 382 ? -4.546 -35.245 -35.777 1.00 25.91 382 GLN A O 1
ATOM 2931 N N . PRO A 1 383 ? -3.714 -35.919 -37.757 1.00 27.91 383 PRO A N 1
ATOM 2932 C CA . PRO A 1 383 ? -3.594 -34.591 -38.343 1.00 27.91 383 PRO A CA 1
ATOM 2933 C C . PRO A 1 383 ? -4.824 -34.167 -39.161 1.00 27.91 383 PRO A C 1
ATOM 2935 O O . PRO A 1 383 ? -5.393 -34.944 -39.922 1.00 27.91 383 PRO A O 1
ATOM 2938 N N . GLY A 1 384 ? -5.128 -32.869 -39.097 1.00 27.59 384 GLY A N 1
ATOM 2939 C CA . GLY A 1 384 ? -5.898 -32.155 -40.114 1.00 27.59 384 GLY A CA 1
ATOM 2940 C C . GLY A 1 384 ? -7.403 -32.084 -39.868 1.00 27.59 384 GLY A C 1
ATOM 2941 O O . GLY A 1 384 ? -8.130 -33.001 -40.220 1.00 27.59 384 GLY A O 1
ATOM 2942 N N . GLN A 1 385 ? -7.872 -30.935 -39.371 1.00 25.89 385 GLN A N 1
ATOM 2943 C CA . GLN A 1 385 ? -9.059 -30.231 -39.877 1.00 25.89 385 GLN A CA 1
ATOM 2944 C C . GLN A 1 385 ? -9.224 -28.867 -39.182 1.00 25.89 385 GLN A C 1
ATOM 2946 O O . GLN A 1 385 ? -8.892 -28.684 -38.015 1.00 25.89 385 GLN A O 1
ATOM 2951 N N . ASN A 1 386 ? -9.691 -27.896 -39.967 1.00 27.62 386 ASN A N 1
ATOM 2952 C CA . ASN A 1 386 ? -9.830 -26.467 -39.682 1.00 27.62 386 ASN A CA 1
ATOM 2953 C C . ASN A 1 386 ? -10.408 -26.116 -38.297 1.00 27.62 386 ASN A C 1
ATOM 2955 O O . ASN A 1 386 ? -11.561 -26.429 -38.002 1.00 27.62 386 ASN A O 1
ATOM 2959 N N . VAL A 1 387 ? -9.661 -25.335 -37.508 1.00 25.92 387 VAL A N 1
ATOM 2960 C CA . VAL A 1 387 ? -10.150 -24.728 -36.261 1.00 25.92 387 VAL A CA 1
ATOM 2961 C C . VAL A 1 387 ? -10.668 -23.318 -36.543 1.00 25.92 387 VAL A C 1
ATOM 2963 O O . VAL A 1 387 ? -9.907 -22.387 -36.805 1.00 25.92 387 VAL A O 1
ATOM 2966 N N . ARG A 1 388 ? -11.995 -23.167 -36.473 1.00 24.61 388 ARG A N 1
ATOM 2967 C CA . ARG A 1 388 ? -12.662 -21.882 -36.237 1.00 24.61 388 ARG A CA 1
ATOM 2968 C C . ARG A 1 388 ? -12.315 -21.398 -34.826 1.00 24.61 388 ARG A C 1
ATOM 2970 O O . ARG A 1 388 ? -12.326 -22.174 -33.878 1.00 24.61 388 ARG A O 1
ATOM 2977 N N . SER A 1 389 ? -12.038 -20.105 -34.719 1.00 25.47 389 SER A N 1
ATOM 2978 C CA . SER A 1 389 ? -11.729 -19.364 -33.496 1.00 25.47 389 SER A CA 1
ATOM 2979 C C . SER A 1 389 ? -12.707 -19.639 -32.344 1.00 25.47 389 SER A C 1
ATOM 2981 O O . SER A 1 389 ? -13.886 -19.293 -32.440 1.00 25.47 389 SER A O 1
ATOM 2983 N N . LEU A 1 390 ? -12.190 -20.184 -31.242 1.00 24.73 390 LEU A N 1
ATOM 2984 C CA . LEU A 1 390 ? -12.799 -20.126 -29.910 1.00 24.73 390 LEU A CA 1
ATOM 2985 C C . LEU A 1 390 ? -12.192 -18.938 -29.132 1.00 24.73 390 LEU A C 1
ATOM 2987 O O . LEU A 1 390 ? -11.005 -18.651 -29.309 1.00 24.73 390 LEU A O 1
ATOM 2991 N N . PRO A 1 391 ? -12.975 -18.221 -28.304 1.00 24.06 391 PRO A N 1
ATOM 2992 C CA . PRO A 1 391 ? -12.496 -17.058 -27.561 1.00 24.06 391 PRO A CA 1
ATOM 2993 C C . PRO A 1 391 ? -11.587 -17.482 -26.392 1.00 24.06 391 PRO A C 1
ATOM 2995 O O . PRO A 1 391 ? -11.819 -18.535 -25.793 1.00 24.06 391 PRO A O 1
ATOM 2998 N N . PRO A 1 392 ? -10.566 -16.681 -26.033 1.00 27.78 392 PRO A N 1
ATOM 2999 C CA . PRO A 1 392 ? -9.671 -17.021 -24.939 1.00 27.78 392 PRO A CA 1
ATOM 3000 C C . PRO A 1 392 ? -10.386 -16.884 -23.591 1.00 27.78 392 PRO A C 1
ATOM 3002 O O . PRO A 1 392 ? -10.959 -15.841 -23.269 1.00 27.78 392 PRO A O 1
ATOM 3005 N N . GLN A 1 393 ? -10.323 -17.962 -22.811 1.00 24.39 393 GLN A N 1
ATOM 3006 C CA . GLN A 1 393 ? -10.659 -17.990 -21.394 1.00 24.39 393 GLN A CA 1
ATOM 3007 C C . GLN A 1 393 ? -9.769 -17.014 -20.607 1.00 24.39 393 GLN A C 1
ATOM 3009 O O . GLN A 1 393 ? -8.639 -16.708 -20.993 1.00 24.39 393 GLN A O 1
ATOM 3014 N N . GLY A 1 394 ? -10.347 -16.473 -19.536 1.00 27.08 394 GLY A N 1
ATOM 3015 C CA . GLY A 1 394 ? -9.916 -15.262 -18.853 1.00 27.08 394 GLY A CA 1
ATOM 3016 C C . GLY A 1 394 ? -8.523 -15.322 -18.230 1.00 27.08 394 GLY A C 1
ATOM 3017 O O . GLY A 1 394 ? -8.289 -16.016 -17.250 1.00 27.08 394 GLY A O 1
ATOM 3018 N N . HIS A 1 395 ? -7.649 -14.451 -18.726 1.00 23.89 395 HIS A N 1
ATOM 3019 C CA . HIS A 1 395 ? -6.572 -13.855 -17.947 1.00 23.89 395 HIS A CA 1
ATOM 3020 C C . HIS A 1 395 ? -6.778 -12.339 -17.971 1.00 23.89 395 HIS A C 1
ATOM 3022 O O . HIS A 1 395 ? -6.498 -11.666 -18.968 1.00 23.89 395 HIS A O 1
ATOM 3028 N N . HIS A 1 396 ? -7.323 -11.799 -16.882 1.00 26.80 396 HIS A N 1
ATOM 3029 C CA . HIS A 1 396 ? -7.521 -10.364 -16.716 1.00 26.80 396 HIS A CA 1
ATOM 3030 C C . HIS A 1 396 ? -6.166 -9.680 -16.505 1.00 26.80 396 HIS A C 1
ATOM 3032 O O . HIS A 1 396 ? -5.669 -9.553 -15.393 1.00 26.80 396 HIS A O 1
ATOM 3038 N N . ARG A 1 397 ? -5.553 -9.219 -17.600 1.00 25.52 397 ARG A N 1
ATOM 3039 C CA . ARG A 1 397 ? -4.508 -8.195 -17.543 1.00 25.52 397 ARG A CA 1
ATOM 3040 C C . ARG A 1 397 ? -5.179 -6.864 -17.216 1.00 25.52 397 ARG A C 1
ATOM 3042 O O . ARG A 1 397 ? -5.863 -6.311 -18.080 1.00 25.52 397 ARG A O 1
ATOM 3049 N N . ALA A 1 398 ? -4.958 -6.335 -16.015 1.00 22.95 398 ALA A N 1
ATOM 3050 C CA . ALA A 1 398 ? -5.204 -4.927 -15.730 1.00 22.95 398 ALA A CA 1
ATOM 3051 C C . ALA A 1 398 ? -4.314 -4.095 -16.669 1.00 22.95 398 ALA A C 1
ATOM 3053 O O . ALA A 1 398 ? -3.103 -3.986 -16.494 1.00 22.95 398 ALA A O 1
ATOM 3054 N N . ARG A 1 399 ? -4.895 -3.589 -17.759 1.00 23.44 399 ARG A N 1
ATOM 3055 C CA . ARG A 1 399 ? -4.216 -2.653 -18.655 1.00 23.44 399 ARG A CA 1
ATOM 3056 C C . ARG A 1 399 ? -4.436 -1.253 -18.099 1.00 23.44 399 ARG A C 1
ATOM 3058 O O . ARG A 1 399 ? -5.466 -0.652 -18.384 1.00 23.44 399 ARG A O 1
ATOM 3065 N N . PHE A 1 400 ? -3.456 -0.714 -17.383 1.00 24.72 400 PHE A N 1
ATOM 3066 C CA . PHE A 1 400 ? -3.378 0.727 -17.158 1.00 24.72 400 PHE A CA 1
ATOM 3067 C C . PHE A 1 400 ? -3.144 1.407 -18.515 1.00 24.72 400 PHE A C 1
ATOM 3069 O O . PHE A 1 400 ? -2.061 1.339 -19.095 1.00 24.72 400 PHE A O 1
ATOM 3076 N N . ARG A 1 401 ? -4.197 1.994 -19.095 1.00 23.69 401 ARG A N 1
ATOM 3077 C CA . ARG A 1 401 ? -4.091 2.853 -20.280 1.00 23.69 401 ARG A CA 1
ATOM 3078 C C . ARG A 1 401 ? -4.185 4.303 -19.830 1.00 23.69 401 ARG A C 1
ATOM 3080 O O . ARG A 1 401 ? -5.280 4.825 -19.675 1.00 23.69 401 ARG A O 1
ATOM 3087 N N . CYS A 1 402 ? -3.043 4.970 -19.721 1.00 23.06 402 CYS A N 1
ATOM 3088 C CA . CYS A 1 402 ? -3.001 6.425 -19.674 1.00 23.06 402 CYS A CA 1
ATOM 3089 C C . CYS A 1 402 ? -3.323 6.959 -21.084 1.00 23.06 402 CYS A C 1
ATOM 3091 O O . CYS A 1 402 ? -2.507 6.857 -22.004 1.00 23.06 402 CYS A O 1
ATOM 3093 N N . ARG A 1 403 ? -4.549 7.449 -21.305 1.00 25.77 403 ARG A N 1
ATOM 3094 C CA . ARG A 1 403 ? -4.911 8.181 -22.528 1.00 25.77 403 ARG A CA 1
ATOM 3095 C C . ARG A 1 403 ? -4.734 9.674 -22.268 1.00 25.77 403 ARG A C 1
ATOM 3097 O O . ARG A 1 403 ? -5.465 10.252 -21.478 1.00 25.77 403 ARG A O 1
ATOM 3104 N N . ARG A 1 404 ? -3.808 10.313 -22.988 1.00 26.47 404 ARG A N 1
ATOM 3105 C CA . ARG A 1 404 ? -3.806 11.775 -23.145 1.00 26.47 404 ARG A CA 1
ATOM 3106 C C . ARG A 1 404 ? -5.031 12.172 -23.975 1.00 26.47 404 ARG A C 1
ATOM 3108 O O . ARG A 1 404 ? -5.160 11.730 -25.117 1.00 26.47 404 ARG A O 1
ATOM 3115 N N . GLY A 1 405 ? -5.929 12.965 -23.393 1.00 27.22 405 GLY A N 1
ATOM 3116 C CA . GLY A 1 405 ? -7.121 13.484 -24.060 1.00 27.22 405 GLY A CA 1
ATOM 3117 C C . GLY A 1 405 ? -6.773 14.413 -25.226 1.00 27.22 405 GLY A C 1
ATOM 3118 O O . GLY A 1 405 ? -5.940 15.311 -25.103 1.00 27.22 405 GLY A O 1
ATOM 3119 N N . HIS A 1 406 ? -7.416 14.191 -26.370 1.00 26.25 406 HIS A N 1
ATOM 3120 C CA . HIS A 1 406 ? -7.520 15.164 -27.453 1.00 26.25 406 HIS A CA 1
ATOM 3121 C C . HIS A 1 406 ? -8.877 15.862 -27.340 1.00 26.25 406 HIS A C 1
ATOM 3123 O O . HIS A 1 406 ? -9.916 15.205 -27.344 1.00 26.25 406 HIS A O 1
ATOM 3129 N N . LEU A 1 407 ? -8.848 17.192 -27.242 1.00 28.06 407 LEU A N 1
ATOM 3130 C CA . LEU A 1 407 ? -10.020 18.061 -27.301 1.00 28.06 407 LEU A CA 1
ATOM 3131 C C . LEU A 1 407 ? -10.636 17.998 -28.707 1.00 28.06 407 LEU A C 1
ATOM 3133 O O . LEU A 1 407 ? -10.016 18.423 -29.681 1.00 28.06 407 LEU A O 1
ATOM 3137 N N . GLY A 1 408 ? -11.855 17.466 -28.799 1.00 25.55 408 GLY A N 1
ATOM 3138 C CA . GLY A 1 408 ? -12.704 17.500 -29.987 1.00 25.55 408 GLY A CA 1
ATOM 3139 C C . GLY A 1 408 ? -13.872 18.463 -29.779 1.00 25.55 408 GLY A C 1
ATOM 3140 O O . GLY A 1 408 ? -14.575 18.397 -28.777 1.00 25.55 408 GLY A O 1
ATOM 3141 N N . SER A 1 409 ? -14.038 19.377 -30.728 1.00 26.64 409 SER A N 1
ATOM 3142 C CA . SER A 1 409 ? -14.983 20.492 -30.751 1.00 26.64 409 SER A CA 1
ATOM 3143 C C . SER A 1 409 ? -16.462 20.090 -30.802 1.00 26.64 409 SER A C 1
ATOM 3145 O O . SER A 1 409 ? -16.837 19.101 -31.427 1.00 26.64 409 SER A O 1
ATOM 3147 N N . ALA A 1 410 ? -17.296 20.953 -30.221 1.00 26.92 410 ALA A N 1
ATOM 3148 C CA . ALA A 1 410 ? -18.751 20.892 -30.192 1.00 26.92 410 ALA A CA 1
ATOM 3149 C C . ALA A 1 410 ? -19.428 20.852 -31.580 1.00 26.92 410 ALA A C 1
ATOM 3151 O O . ALA A 1 410 ? -19.060 21.592 -32.490 1.00 26.92 410 ALA A O 1
ATOM 3152 N N . GLY A 1 411 ? -20.508 20.069 -31.678 1.00 24.55 411 GLY A N 1
ATOM 3153 C CA . GLY A 1 411 ? -21.483 20.073 -32.771 1.00 24.55 411 GLY A CA 1
ATOM 3154 C C . GLY A 1 411 ? -22.880 19.742 -32.233 1.00 24.55 411 GLY A C 1
ATOM 3155 O O . GLY A 1 411 ? -23.055 18.774 -31.502 1.00 24.55 411 GLY A O 1
ATOM 3156 N N . ARG A 1 412 ? -23.854 20.608 -32.529 1.00 25.42 412 ARG A N 1
ATOM 3157 C CA . ARG A 1 412 ? -25.221 20.654 -31.977 1.00 25.42 412 ARG A CA 1
ATOM 3158 C C . ARG A 1 412 ? -26.200 19.623 -32.576 1.00 25.42 412 ARG A C 1
ATOM 3160 O O . ARG A 1 412 ? -26.137 19.342 -33.763 1.00 25.42 412 ARG A O 1
ATOM 3167 N N . ALA A 1 413 ? -27.208 19.313 -31.744 1.00 25.11 413 ALA A N 1
ATOM 3168 C CA . ALA A 1 413 ? -28.644 19.088 -32.017 1.00 25.11 413 ALA A CA 1
ATOM 3169 C C . ALA A 1 413 ? -29.118 17.802 -32.735 1.00 25.11 413 ALA A C 1
ATOM 3171 O O . ALA A 1 413 ? -28.811 17.585 -33.897 1.00 25.11 413 ALA A O 1
ATOM 3172 N N . HIS A 1 414 ? -30.031 17.045 -32.101 1.00 26.47 414 HIS A N 1
ATOM 3173 C CA . HIS A 1 414 ? -31.484 17.145 -32.349 1.00 26.47 414 HIS A CA 1
ATOM 3174 C C . HIS A 1 414 ? -32.329 16.248 -31.412 1.00 26.47 414 HIS A C 1
ATOM 3176 O O . HIS A 1 414 ? -31.892 15.206 -30.938 1.00 26.47 414 HIS A O 1
ATOM 3182 N N . HIS A 1 415 ? -33.554 16.720 -31.155 1.00 26.64 415 HIS A N 1
ATOM 3183 C CA . HIS A 1 415 ? -34.675 16.098 -30.440 1.00 26.64 415 HIS A CA 1
ATOM 3184 C C . HIS A 1 415 ? -35.042 14.667 -30.877 1.00 26.64 415 HIS A C 1
ATOM 3186 O O . HIS A 1 415 ? -34.989 14.372 -32.065 1.00 26.64 415 HIS A O 1
ATOM 3192 N N . LEU A 1 416 ? -35.583 13.878 -29.930 1.00 28.94 416 LEU A N 1
ATOM 3193 C CA . LEU A 1 416 ? -36.904 13.192 -29.930 1.00 28.94 416 LEU A CA 1
ATOM 3194 C C . LEU A 1 416 ? -36.848 12.054 -28.884 1.00 28.94 416 LEU A C 1
ATOM 3196 O O . LEU A 1 416 ? -36.002 11.180 -28.962 1.00 28.94 416 LEU A O 1
ATOM 3200 N N . GLY A 1 417 ? -37.618 12.101 -27.796 1.00 25.94 417 GLY A N 1
ATOM 3201 C CA . GLY A 1 417 ? -38.884 11.365 -27.717 1.00 25.94 417 GLY A CA 1
ATOM 3202 C C . GLY A 1 417 ? -38.914 10.486 -26.455 1.00 25.94 417 GLY A C 1
ATOM 3203 O O . GLY A 1 417 ? -38.191 9.503 -26.359 1.00 25.94 417 GLY A O 1
ATOM 3204 N N . ARG A 1 418 ? -39.735 10.862 -25.466 1.00 28.81 418 ARG A N 1
ATOM 3205 C CA . ARG A 1 418 ? -40.086 10.020 -24.305 1.00 28.81 418 ARG A CA 1
ATOM 3206 C C . ARG A 1 418 ? -40.977 8.849 -24.746 1.00 28.81 418 ARG A C 1
ATOM 3208 O O . ARG A 1 418 ? -41.788 9.040 -25.652 1.00 28.81 418 ARG A O 1
ATOM 3215 N N . PRO A 1 419 ? -40.994 7.750 -23.975 1.00 32.44 419 PRO A N 1
ATOM 3216 C CA . PRO A 1 419 ? -42.265 7.110 -23.649 1.00 32.44 419 PRO A CA 1
ATOM 3217 C C . PRO A 1 419 ? -42.506 7.012 -22.135 1.00 32.44 419 PRO A C 1
ATOM 3219 O O . PRO A 1 419 ? -41.606 6.779 -21.332 1.00 32.44 419 PRO A O 1
ATOM 3222 N N . THR A 1 420 ? -43.767 7.231 -21.780 1.00 32.94 420 THR A N 1
ATOM 3223 C CA . THR A 1 420 ? -44.421 7.077 -20.475 1.00 32.94 420 THR A CA 1
ATOM 3224 C C . THR A 1 420 ? -44.589 5.603 -20.053 1.00 32.94 420 THR A C 1
ATOM 3226 O O . THR A 1 420 ? -44.520 4.714 -20.902 1.00 32.94 420 THR A O 1
ATOM 3229 N N . PRO A 1 421 ? -44.844 5.327 -18.755 1.00 31.91 421 PRO A N 1
ATOM 3230 C CA . PRO A 1 421 ? -44.911 3.974 -18.199 1.00 31.91 421 PRO A CA 1
ATOM 3231 C C . PRO A 1 421 ? -46.315 3.349 -18.292 1.00 31.91 421 PRO A C 1
ATOM 3233 O O . PRO A 1 421 ? -47.328 4.049 -18.250 1.00 31.91 421 PRO A O 1
ATOM 3236 N N . VAL A 1 422 ? -46.372 2.015 -18.358 1.00 31.05 422 VAL A N 1
ATOM 3237 C CA . VAL A 1 422 ? -47.609 1.212 -18.283 1.00 31.05 422 VAL A CA 1
ATOM 3238 C C . VAL A 1 422 ? -47.793 0.662 -16.853 1.00 31.05 422 VAL A C 1
ATOM 3240 O O . VAL A 1 422 ? -46.814 0.192 -16.274 1.00 31.05 422 VAL A O 1
ATOM 3243 N N . PRO A 1 423 ? -49.013 0.690 -16.271 1.00 35.06 423 PRO A N 1
ATOM 3244 C CA . PRO A 1 423 ? -49.289 0.233 -14.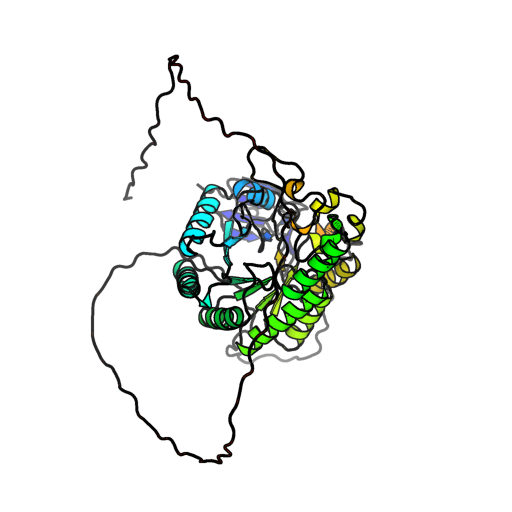907 1.00 35.06 423 PRO A CA 1
ATOM 3245 C C . PRO A 1 423 ? -49.911 -1.178 -14.851 1.00 35.06 423 PRO A C 1
ATOM 3247 O O . PRO A 1 423 ? -50.677 -1.570 -15.729 1.00 35.06 423 PRO A O 1
ATOM 3250 N N . GLY A 1 424 ? -49.683 -1.908 -13.754 1.00 26.66 424 GLY A N 1
ATOM 3251 C CA . GLY A 1 424 ? -50.401 -3.152 -13.429 1.00 26.66 424 GLY A CA 1
ATOM 3252 C C . GLY A 1 424 ? -50.210 -3.535 -11.959 1.00 26.66 424 GLY A C 1
ATOM 3253 O O . GLY A 1 424 ? -49.157 -4.022 -11.582 1.00 26.66 424 GLY A O 1
ATOM 3254 N N . ARG A 1 425 ? -51.103 -3.061 -11.082 1.00 27.83 425 ARG A N 1
ATOM 3255 C CA . ARG A 1 425 ? -52.170 -3.806 -10.373 1.00 27.83 425 ARG A CA 1
ATOM 3256 C C . ARG A 1 425 ? -51.726 -4.643 -9.161 1.00 27.83 425 ARG A C 1
ATOM 3258 O O . ARG A 1 425 ? -51.100 -5.686 -9.265 1.00 27.83 425 ARG A O 1
ATOM 3265 N N . ILE A 1 426 ? -52.201 -4.149 -8.019 1.00 28.84 426 ILE A N 1
ATOM 3266 C CA . ILE A 1 426 ? -52.259 -4.726 -6.675 1.00 28.84 426 ILE A CA 1
ATOM 3267 C C . ILE A 1 426 ? -53.467 -5.676 -6.577 1.00 28.84 426 ILE A C 1
ATOM 3269 O O . ILE A 1 426 ? -54.522 -5.362 -7.128 1.00 28.84 426 ILE A O 1
ATOM 3273 N N . HIS A 1 427 ? -53.365 -6.742 -5.775 1.00 29.97 427 HIS A N 1
ATOM 3274 C CA . HIS A 1 427 ? -54.497 -7.234 -4.978 1.00 29.97 427 HIS A CA 1
ATOM 3275 C C . HIS A 1 427 ? -54.054 -7.633 -3.552 1.00 29.97 427 HIS A C 1
ATOM 3277 O O . HIS A 1 427 ? -52.896 -8.007 -3.367 1.00 29.97 427 HIS A O 1
ATOM 3283 N N . PRO A 1 428 ? -54.941 -7.508 -2.539 1.00 36.97 428 PRO A N 1
ATOM 3284 C CA . PRO A 1 428 ? -54.581 -7.456 -1.123 1.00 36.97 428 PRO A CA 1
ATOM 3285 C C . PRO A 1 428 ? -54.919 -8.744 -0.358 1.00 36.97 428 PRO A C 1
ATOM 3287 O O . PRO A 1 428 ? -55.828 -9.479 -0.740 1.00 36.97 428 PRO A O 1
ATOM 3290 N N . LEU A 1 429 ? -54.310 -8.923 0.817 1.00 29.45 429 LEU A N 1
ATOM 3291 C CA . LEU A 1 429 ? -54.875 -9.745 1.890 1.00 29.45 429 LEU A CA 1
ATOM 3292 C C . LEU A 1 429 ? -54.864 -8.963 3.216 1.00 29.45 429 LEU A C 1
ATOM 3294 O O . LEU A 1 429 ? -53.820 -8.695 3.804 1.00 29.45 429 LEU A O 1
ATOM 3298 N N . ARG A 1 430 ? -56.072 -8.585 3.661 1.00 30.28 430 ARG A N 1
ATOM 3299 C CA . ARG A 1 430 ? -56.448 -8.398 5.077 1.00 30.28 430 ARG A CA 1
ATOM 3300 C C . ARG A 1 430 ? -56.392 -9.783 5.748 1.00 30.28 430 ARG A C 1
ATOM 3302 O O . ARG A 1 430 ? -56.682 -10.762 5.077 1.00 30.28 430 ARG A O 1
ATOM 3309 N N . GLY A 1 431 ? -56.132 -9.982 7.032 1.00 27.20 431 GLY A N 1
ATOM 3310 C CA . GLY A 1 431 ? -55.905 -9.113 8.179 1.00 27.20 431 GLY A CA 1
ATOM 3311 C C . GLY A 1 431 ? -56.107 -9.958 9.447 1.00 27.20 431 GLY A C 1
ATOM 3312 O O . GLY A 1 431 ? -56.787 -10.975 9.389 1.00 27.20 431 GLY A O 1
ATOM 3313 N N . HIS A 1 432 ? -55.564 -9.539 10.588 1.00 28.98 432 HIS A N 1
ATOM 3314 C CA . HIS A 1 432 ? -56.288 -9.618 11.858 1.00 28.98 432 HIS A CA 1
ATOM 3315 C C . HIS A 1 432 ? -55.661 -8.690 12.898 1.00 28.98 432 HIS A C 1
ATOM 3317 O O . HIS A 1 432 ? -54.452 -8.639 13.095 1.00 28.98 432 HIS A O 1
ATOM 3323 N N . VAL A 1 433 ? -56.553 -7.922 13.513 1.00 29.73 433 VAL A N 1
ATOM 3324 C CA . VAL A 1 433 ? -56.347 -6.944 14.575 1.00 29.73 433 VAL A CA 1
ATOM 3325 C C . VAL A 1 433 ? -56.535 -7.643 15.918 1.00 29.73 433 VAL A C 1
ATOM 3327 O O . VAL A 1 433 ? -57.511 -8.369 16.092 1.00 29.73 433 VAL A O 1
ATOM 3330 N N . GLY A 1 434 ? -55.664 -7.341 16.879 1.00 27.89 434 GLY A N 1
ATOM 3331 C CA . GLY A 1 434 ? -55.885 -7.557 18.307 1.00 27.89 434 GLY A CA 1
ATOM 3332 C C . GLY A 1 434 ? -55.343 -6.357 19.083 1.00 27.89 434 GLY A C 1
ATOM 3333 O O . GLY A 1 434 ? -54.137 -6.165 19.162 1.00 27.89 434 GLY A O 1
ATOM 3334 N N . GLN A 1 435 ? -56.249 -5.511 19.575 1.00 29.56 435 GLN A N 1
ATOM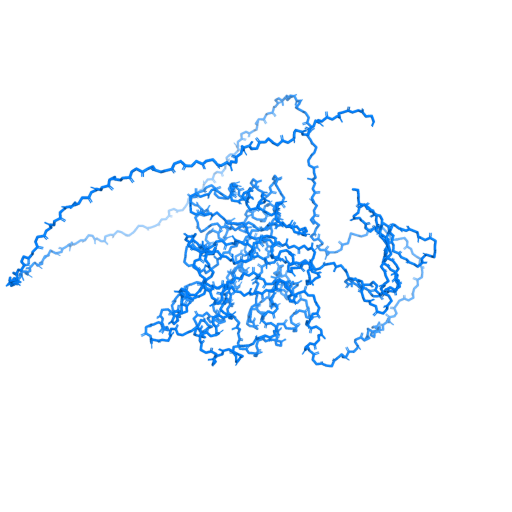 3335 C CA . GLN A 1 435 ? -55.989 -4.324 20.399 1.00 29.56 435 GLN A CA 1
ATOM 3336 C C . GLN A 1 435 ? -55.940 -4.651 21.904 1.00 29.56 435 GLN A C 1
ATOM 3338 O O . GLN A 1 435 ? -56.537 -5.639 22.328 1.00 29.56 435 GLN A O 1
ATOM 3343 N N . ARG A 1 436 ? -55.440 -3.653 22.665 1.00 28.69 436 ARG A N 1
ATOM 3344 C CA . ARG A 1 436 ? -55.609 -3.314 24.108 1.00 28.69 436 ARG A CA 1
ATOM 3345 C C . ARG A 1 436 ? -54.365 -3.648 24.955 1.00 28.69 436 ARG A C 1
ATOM 3347 O O . ARG A 1 436 ? -53.815 -4.722 24.802 1.00 28.69 436 ARG A O 1
ATOM 3354 N N . SER A 1 437 ? -53.842 -2.794 25.845 1.00 27.83 437 SER A N 1
ATOM 3355 C CA . SER A 1 437 ? -54.333 -1.543 26.457 1.00 27.83 437 SER A CA 1
ATOM 3356 C C . SER A 1 437 ? -53.211 -0.762 27.184 1.00 27.83 437 SER A C 1
ATOM 3358 O O . SER A 1 437 ? -52.322 -1.351 27.784 1.00 27.83 437 SER A O 1
ATOM 3360 N N . SER A 1 438 ? -53.337 0.567 27.133 1.00 28.31 438 SER A N 1
ATOM 3361 C CA . SER A 1 438 ? -52.906 1.679 28.016 1.00 28.31 438 SER A CA 1
ATOM 3362 C C . SER A 1 438 ? -52.325 1.457 29.442 1.00 28.31 438 SER A C 1
ATOM 3364 O O . SER A 1 438 ? -53.021 0.884 30.272 1.00 28.31 438 SER A O 1
ATOM 3366 N N . ALA A 1 439 ? -51.150 2.090 29.695 1.00 28.45 439 ALA A N 1
ATOM 3367 C CA . ALA A 1 439 ? -50.737 3.106 30.724 1.00 28.45 439 ALA A CA 1
ATOM 3368 C C . ALA A 1 439 ? -51.037 2.910 32.250 1.00 28.45 439 ALA A C 1
ATOM 3370 O O . ALA A 1 439 ? -51.940 2.142 32.557 1.00 28.45 439 ALA A O 1
ATOM 3371 N N . PRO A 1 440 ? -50.404 3.637 33.231 1.00 42.59 440 PRO A N 1
ATOM 3372 C CA . PRO A 1 440 ? -49.525 4.826 33.139 1.00 42.59 440 PRO A CA 1
ATOM 3373 C C . PRO A 1 440 ? -48.283 4.891 34.092 1.00 42.59 440 PRO A C 1
ATOM 3375 O O . PRO A 1 440 ? -47.984 3.996 34.875 1.00 42.59 440 PRO A O 1
ATOM 3378 N N . SER A 1 441 ? -47.588 6.032 33.993 1.00 29.61 441 SER A N 1
ATOM 3379 C CA . SER A 1 441 ? -46.466 6.605 34.765 1.00 29.61 441 SER A CA 1
ATOM 3380 C C . SER A 1 441 ? -46.575 6.642 36.300 1.00 29.61 441 SER A C 1
ATOM 3382 O O . SER A 1 441 ? -47.671 6.837 36.821 1.00 29.61 441 SER A O 1
ATOM 3384 N N . LEU A 1 442 ? -45.426 6.727 36.993 1.00 28.03 442 LEU A N 1
ATOM 3385 C CA . LEU A 1 442 ? -45.306 7.398 38.299 1.00 28.03 442 LEU A CA 1
ATOM 3386 C C . LEU A 1 442 ? -43.985 8.178 38.460 1.00 28.03 442 LEU A C 1
ATOM 3388 O O . LEU A 1 442 ? -42.918 7.763 38.015 1.00 28.03 442 LEU A O 1
ATOM 3392 N N . LEU A 1 443 ? -44.129 9.344 39.092 1.00 29.12 443 LEU A N 1
ATOM 3393 C CA . LEU A 1 443 ? -43.162 10.410 39.340 1.00 29.12 443 LEU A CA 1
ATOM 3394 C C . LEU A 1 443 ? -42.252 10.174 40.566 1.00 29.12 443 LEU A C 1
ATOM 3396 O O . LEU A 1 443 ? -42.690 9.639 41.577 1.00 29.12 443 LEU A O 1
ATOM 3400 N N . ALA A 1 444 ? -41.071 10.800 40.481 1.00 28.98 444 ALA A N 1
ATOM 3401 C CA . ALA A 1 444 ? -40.355 11.605 41.488 1.00 28.98 444 ALA A CA 1
ATOM 3402 C C . ALA A 1 444 ? -39.912 11.009 42.843 1.00 28.98 444 ALA A C 1
ATOM 3404 O O . ALA A 1 444 ? -40.723 10.582 43.657 1.00 28.98 444 ALA A O 1
ATOM 3405 N N . ARG A 1 445 ? -38.636 11.272 43.183 1.00 27.67 445 ARG A N 1
ATOM 3406 C CA . ARG A 1 445 ? -38.243 11.973 44.426 1.00 27.67 445 ARG A CA 1
ATOM 3407 C C . ARG A 1 445 ? -36.841 12.595 44.318 1.00 27.67 445 ARG A C 1
ATOM 3409 O O . ARG A 1 445 ? -35.873 11.930 43.974 1.00 27.67 445 ARG A O 1
ATOM 3416 N N . ARG A 1 446 ? -36.777 13.895 44.628 1.00 29.11 446 ARG A N 1
ATOM 3417 C CA . ARG A 1 446 ? -35.584 14.676 45.000 1.00 29.11 446 ARG A CA 1
ATOM 3418 C C . ARG A 1 446 ? -35.240 14.419 46.476 1.00 29.11 446 ARG A C 1
ATOM 3420 O O . ARG A 1 446 ? -36.164 14.335 47.279 1.00 29.11 446 ARG A O 1
ATOM 3427 N N . ALA A 1 447 ? -33.954 14.449 46.821 1.00 30.55 447 ALA A N 1
ATOM 3428 C CA . ALA A 1 447 ? -33.402 14.951 48.091 1.00 30.55 447 ALA A CA 1
ATOM 3429 C C . ALA A 1 447 ? -31.898 15.216 47.845 1.00 30.55 447 ALA A C 1
ATOM 3431 O O . ALA A 1 447 ? -31.206 14.326 47.371 1.00 30.55 447 ALA A O 1
ATOM 3432 N N . ASP A 1 448 ? -31.425 16.455 47.737 1.00 28.55 448 ASP A N 1
ATOM 3433 C CA . ASP A 1 448 ? -31.078 17.457 48.762 1.00 28.55 448 ASP A CA 1
ATOM 3434 C C . ASP A 1 448 ? -29.649 17.312 49.338 1.00 28.55 448 ASP A C 1
ATOM 3436 O O . ASP A 1 448 ? -29.146 16.215 49.557 1.00 28.55 448 ASP A O 1
ATOM 3440 N N . ARG A 1 449 ? -28.971 18.462 49.466 1.00 31.44 449 ARG A N 1
ATOM 3441 C CA . ARG A 1 449 ? -27.517 18.662 49.692 1.00 31.44 449 ARG A CA 1
ATOM 3442 C C . ARG A 1 449 ? -27.065 18.338 51.138 1.00 31.44 449 ARG A C 1
ATOM 3444 O O . ARG A 1 449 ? -27.903 18.144 52.011 1.00 31.44 449 ARG A O 1
ATOM 3451 N N . PRO A 1 450 ? -25.750 18.443 51.449 1.00 39.78 450 PRO A N 1
ATOM 3452 C CA . PRO A 1 450 ? -25.277 19.735 51.968 1.00 39.78 450 PRO A CA 1
ATOM 3453 C C . PRO A 1 450 ? -23.911 20.217 51.439 1.00 39.78 450 PRO A C 1
ATOM 3455 O O . PRO A 1 450 ? -23.029 19.465 51.041 1.00 39.78 450 PRO A O 1
ATOM 3458 N N . ARG A 1 451 ? -23.770 21.547 51.480 1.00 33.06 451 ARG A N 1
ATOM 3459 C CA . ARG A 1 451 ? -22.565 22.352 51.237 1.00 33.06 451 ARG A CA 1
ATOM 3460 C C . ARG A 1 451 ? -21.543 22.197 52.374 1.00 33.06 451 ARG A C 1
ATOM 3462 O O . ARG A 1 451 ? -21.943 22.212 53.534 1.00 33.06 451 ARG A O 1
ATOM 3469 N N . ARG A 1 452 ? -20.248 22.336 52.062 1.00 30.36 452 ARG A N 1
ATOM 3470 C CA . ARG A 1 452 ? -19.297 23.093 52.902 1.00 30.36 452 ARG A CA 1
ATOM 3471 C C . ARG A 1 452 ? -18.399 23.992 52.046 1.00 30.36 452 ARG A C 1
ATOM 3473 O O . ARG A 1 452 ? -17.954 23.612 50.972 1.00 30.36 452 ARG A O 1
ATOM 3480 N N . ARG A 1 453 ? -18.240 25.222 52.543 1.00 33.72 453 ARG A N 1
ATOM 3481 C CA . ARG A 1 453 ? -17.398 26.330 52.067 1.00 33.72 453 ARG A CA 1
ATOM 3482 C C . ARG A 1 453 ? -16.013 26.244 52.714 1.00 33.72 453 ARG A C 1
ATOM 3484 O O . ARG A 1 453 ? -15.974 25.905 53.888 1.00 33.72 453 ARG A O 1
ATOM 3491 N N . THR A 1 454 ? -14.993 26.705 51.988 1.00 33.16 454 THR A N 1
ATOM 3492 C CA . THR A 1 454 ? -13.909 27.668 52.340 1.00 33.16 454 THR A CA 1
ATOM 3493 C C . THR A 1 454 ? -12.982 27.680 51.112 1.00 33.16 454 THR A C 1
ATOM 3495 O O . THR A 1 454 ? -12.619 26.605 50.661 1.00 33.16 454 THR A O 1
ATOM 3498 N N . GLY A 1 455 ? -12.656 28.764 50.405 1.00 28.70 455 GLY A N 1
ATOM 3499 C CA . GLY A 1 455 ? -12.286 30.117 50.821 1.00 28.70 455 GLY A CA 1
ATOM 3500 C C . GLY A 1 455 ? -10.807 30.315 50.447 1.00 28.70 455 GLY A C 1
ATOM 3501 O O . GLY A 1 455 ? -9.974 29.605 50.994 1.00 28.70 455 GLY A O 1
ATOM 3502 N N . GLY A 1 456 ? -10.490 31.225 49.517 1.00 26.84 456 GLY A N 1
ATOM 3503 C CA . GLY A 1 456 ? -9.105 31.549 49.141 1.00 26.84 456 GLY A CA 1
ATOM 3504 C C . GLY A 1 456 ? -8.982 32.315 47.819 1.00 26.84 456 GLY A C 1
ATOM 3505 O O . GLY A 1 456 ? -8.990 31.710 46.754 1.00 26.84 456 GLY A O 1
ATOM 3506 N N . ASP A 1 457 ? -8.899 33.642 47.922 1.00 30.52 457 ASP A N 1
ATOM 3507 C CA . ASP A 1 457 ? -8.556 34.618 46.877 1.00 30.52 457 ASP A CA 1
ATOM 3508 C C . ASP A 1 457 ? -7.208 34.335 46.179 1.00 30.52 457 ASP A C 1
ATOM 3510 O O . ASP A 1 457 ? -6.309 33.782 46.804 1.00 30.52 457 ASP A O 1
ATOM 3514 N N . VAL A 1 458 ? -7.023 34.838 44.944 1.00 30.72 458 VAL A N 1
ATOM 3515 C CA . VAL A 1 458 ? -6.047 35.910 44.607 1.00 30.72 458 VAL A CA 1
ATOM 3516 C C . VAL A 1 458 ? -6.068 36.240 43.096 1.00 30.72 458 VAL A C 1
ATOM 3518 O O . VAL A 1 458 ? -5.671 35.457 42.244 1.00 30.72 458 VAL A O 1
ATOM 3521 N N . ARG A 1 459 ? -6.530 37.469 42.821 1.00 28.92 459 ARG A N 1
ATOM 3522 C CA . ARG A 1 459 ? -6.078 38.498 41.853 1.00 28.92 459 ARG A CA 1
ATOM 3523 C C . ARG A 1 459 ? -5.515 38.084 40.481 1.00 28.92 459 ARG A C 1
ATOM 3525 O O . ARG A 1 459 ? -4.367 37.678 40.348 1.00 28.92 459 ARG A O 1
ATOM 3532 N N . ALA A 1 460 ? -6.264 38.474 39.449 1.00 30.45 460 ALA A N 1
ATOM 3533 C CA . ALA A 1 460 ? -5.760 38.775 38.114 1.00 30.45 460 ALA A CA 1
ATOM 3534 C C . ALA A 1 460 ? -4.933 40.080 38.104 1.00 30.45 460 ALA A C 1
ATOM 3536 O O . ALA A 1 460 ? -5.311 41.072 38.735 1.00 30.45 460 ALA A O 1
ATOM 3537 N N . ARG A 1 461 ? -3.828 40.091 37.350 1.00 28.64 461 ARG A N 1
ATOM 3538 C CA . ARG A 1 461 ? -3.132 41.304 36.899 1.00 28.64 461 ARG A CA 1
ATOM 3539 C C . ARG A 1 461 ? -2.913 41.231 35.394 1.00 28.64 461 ARG A C 1
ATOM 3541 O O . ARG A 1 461 ? -2.522 40.199 34.861 1.00 28.64 461 ARG A O 1
ATOM 3548 N N . SER A 1 462 ? -3.177 42.358 34.756 1.00 27.02 462 SER A N 1
ATOM 3549 C CA . SER A 1 462 ? -3.072 42.645 33.333 1.00 27.02 462 SER A CA 1
ATOM 3550 C C . SER A 1 462 ? -1.794 43.441 33.017 1.00 27.02 462 SER A C 1
ATOM 3552 O O . SER A 1 462 ? -1.456 44.344 33.779 1.00 27.02 462 SER A O 1
ATOM 3554 N N . LEU A 1 463 ? -1.218 43.151 31.832 1.00 31.12 463 LEU A N 1
ATOM 3555 C CA . LEU A 1 463 ? -0.394 44.004 30.936 1.00 31.12 463 LEU A CA 1
ATOM 3556 C C . LEU A 1 463 ? 1.030 44.414 31.422 1.00 31.12 463 LEU A C 1
ATOM 3558 O O . LEU A 1 463 ? 1.249 44.420 32.631 1.00 31.12 463 LEU A O 1
ATOM 3562 N N . PRO A 1 464 ? 2.006 44.761 30.530 1.00 35.91 464 PRO A N 1
ATOM 3563 C CA . PRO A 1 464 ? 1.809 45.403 29.218 1.00 35.91 464 PRO A CA 1
ATOM 3564 C C . PRO A 1 464 ? 2.722 45.007 28.029 1.00 35.91 464 PRO A C 1
ATOM 3566 O O . PRO A 1 464 ? 3.704 44.280 28.135 1.00 35.91 464 PRO A O 1
ATOM 3569 N N . ILE A 1 465 ? 2.318 45.573 26.888 1.00 30.05 465 ILE A N 1
ATOM 3570 C CA . ILE A 1 465 ? 3.006 45.764 25.604 1.00 30.05 465 ILE A CA 1
ATOM 3571 C C . ILE A 1 465 ? 4.192 46.735 25.765 1.00 30.05 465 ILE A C 1
ATOM 3573 O O . ILE A 1 465 ? 4.069 47.721 26.493 1.00 30.05 465 ILE A O 1
ATOM 3577 N N . ALA A 1 466 ? 5.283 46.506 25.026 1.00 27.12 466 ALA A N 1
ATOM 3578 C CA . ALA A 1 466 ? 6.297 47.517 24.722 1.00 27.12 466 ALA A CA 1
ATOM 3579 C C . ALA A 1 466 ? 6.881 47.308 23.308 1.00 27.12 466 ALA A C 1
ATOM 3581 O O . ALA A 1 466 ? 7.432 46.250 23.009 1.00 27.12 466 ALA A O 1
ATOM 3582 N N . ASP A 1 467 ? 6.742 48.343 22.476 1.00 26.53 467 ASP A N 1
ATOM 3583 C CA . ASP A 1 467 ? 7.510 48.637 21.257 1.00 26.53 467 ASP A CA 1
ATOM 3584 C C . ASP A 1 467 ? 8.963 49.003 21.596 1.00 26.53 467 ASP A C 1
ATOM 3586 O O . ASP A 1 467 ? 9.146 49.737 22.562 1.00 26.53 467 ASP A O 1
ATOM 3590 N N . VAL A 1 468 ? 9.944 48.631 20.749 1.00 27.42 468 VAL A N 1
ATOM 3591 C CA . VAL A 1 468 ? 11.070 49.497 20.303 1.00 27.42 468 VAL A CA 1
ATOM 3592 C C . VAL A 1 468 ? 11.666 48.988 18.968 1.00 27.42 468 VAL A C 1
ATOM 3594 O O . VAL A 1 468 ? 12.304 47.942 18.912 1.00 27.42 468 VAL A O 1
ATOM 3597 N N . ALA A 1 469 ? 11.447 49.796 17.924 1.00 26.86 469 ALA A N 1
ATOM 3598 C CA . ALA A 1 469 ? 12.333 50.302 16.857 1.00 26.86 469 ALA A CA 1
ATOM 3599 C C . ALA A 1 469 ? 13.477 49.472 16.207 1.00 26.86 469 ALA A C 1
ATOM 3601 O O . ALA A 1 469 ? 14.489 49.141 16.818 1.00 26.86 469 ALA A O 1
ATOM 3602 N N . GLU A 1 470 ? 13.327 49.332 14.881 1.00 27.23 470 GLU A N 1
ATOM 3603 C CA . GLU A 1 470 ? 14.255 49.663 13.776 1.00 27.23 470 GLU A CA 1
ATOM 3604 C C . GLU A 1 470 ? 15.787 49.567 13.956 1.00 27.23 470 GLU A C 1
ATOM 3606 O O . GLU A 1 470 ? 16.414 50.395 14.616 1.00 27.23 470 GLU A O 1
ATOM 3611 N N . ARG A 1 471 ? 16.407 48.717 13.116 1.00 26.89 471 ARG A N 1
ATOM 3612 C CA . ARG A 1 471 ? 17.586 49.078 12.303 1.00 26.89 471 ARG A CA 1
ATOM 3613 C C . ARG A 1 471 ? 17.489 48.478 10.892 1.00 26.89 471 ARG A C 1
ATOM 3615 O O . ARG A 1 471 ? 17.276 47.284 10.714 1.00 26.89 471 ARG A O 1
ATOM 3622 N N . THR A 1 472 ? 17.658 49.363 9.916 1.00 27.62 472 THR A N 1
ATOM 3623 C CA . THR A 1 472 ? 17.952 49.172 8.484 1.00 27.62 472 THR A CA 1
ATOM 3624 C C . THR A 1 472 ? 19.315 48.455 8.310 1.00 27.62 472 THR A C 1
ATOM 3626 O O . THR A 1 472 ? 20.109 48.457 9.244 1.00 27.62 472 THR A O 1
ATOM 3629 N N . SER A 1 473 ? 19.698 47.769 7.223 1.00 27.05 473 SER A N 1
ATOM 3630 C CA . SER A 1 473 ? 19.540 48.020 5.783 1.00 27.05 473 SER A CA 1
ATOM 3631 C C . SER A 1 473 ? 20.076 46.839 4.937 1.00 27.05 473 SER A C 1
ATOM 3633 O O . SER A 1 473 ? 21.137 46.306 5.249 1.00 27.05 473 SER A O 1
ATOM 3635 N N . THR A 1 474 ? 19.376 46.570 3.821 1.00 27.17 474 THR A N 1
ATOM 3636 C CA . THR A 1 474 ? 19.853 46.224 2.451 1.00 27.17 474 THR A CA 1
ATOM 3637 C C . THR A 1 474 ? 20.689 44.956 2.217 1.00 27.17 474 THR A C 1
ATOM 3639 O O . THR A 1 474 ? 21.875 44.935 2.520 1.00 27.17 474 THR A O 1
ATOM 3642 N N . ASP A 1 475 ? 20.139 43.955 1.516 1.00 27.64 475 ASP A N 1
ATOM 3643 C CA . ASP A 1 475 ? 20.166 43.865 0.037 1.00 27.64 475 ASP A CA 1
ATOM 3644 C C . ASP A 1 475 ? 19.681 42.470 -0.435 1.00 27.64 475 ASP A C 1
ATOM 3646 O O . ASP A 1 475 ? 20.263 41.445 -0.088 1.00 27.64 475 ASP A O 1
ATOM 3650 N N . SER A 1 476 ? 18.581 42.403 -1.190 1.00 28.47 476 SER A N 1
ATOM 3651 C CA . SER A 1 476 ? 18.318 41.333 -2.173 1.00 28.47 476 SER A CA 1
ATOM 3652 C C . SER A 1 476 ? 17.069 41.670 -2.993 1.00 28.47 476 SER A C 1
ATOM 3654 O O . SER A 1 476 ? 15.952 41.784 -2.490 1.00 28.47 476 SER A O 1
ATOM 3656 N N . SER A 1 477 ? 17.283 41.875 -4.289 1.00 30.16 477 SER A N 1
ATOM 3657 C CA . SER A 1 477 ? 16.246 42.195 -5.275 1.00 30.16 477 SER A CA 1
ATOM 3658 C C . SER A 1 477 ? 15.336 40.987 -5.582 1.00 30.16 477 SER A C 1
ATOM 3660 O O . SER A 1 477 ? 15.812 39.849 -5.557 1.00 30.16 477 SER A O 1
ATOM 3662 N N . PRO A 1 478 ? 14.045 41.190 -5.924 1.00 30.62 478 PRO A N 1
ATOM 3663 C CA . PRO A 1 478 ? 13.112 40.108 -6.228 1.00 30.62 478 PRO A CA 1
ATOM 3664 C C . PRO A 1 478 ? 13.127 39.664 -7.707 1.00 30.62 478 PRO A C 1
ATOM 3666 O O . PRO A 1 478 ? 13.487 40.399 -8.621 1.00 30.62 478 PRO A O 1
ATOM 3669 N N . ARG A 1 479 ? 12.685 38.415 -7.886 1.00 30.11 479 ARG A N 1
ATOM 3670 C CA . ARG A 1 479 ? 12.559 37.571 -9.092 1.00 30.11 479 ARG A CA 1
ATOM 3671 C C . ARG A 1 479 ? 12.056 38.249 -10.382 1.00 30.11 479 ARG A C 1
ATOM 3673 O O . ARG A 1 479 ? 11.106 39.025 -10.351 1.00 30.11 479 ARG A O 1
ATOM 3680 N N . GLN A 1 480 ? 12.503 37.715 -11.527 1.00 26.36 480 GLN A N 1
ATOM 3681 C CA . GLN A 1 480 ? 11.629 37.478 -12.689 1.00 26.36 480 GLN A CA 1
ATOM 3682 C C . GLN A 1 480 ? 11.788 36.039 -13.223 1.00 26.36 480 GLN A C 1
ATOM 3684 O O . GLN A 1 480 ? 12.916 35.605 -13.455 1.00 26.36 480 GLN A O 1
ATOM 3689 N N . PRO A 1 481 ? 10.691 35.286 -13.437 1.00 29.81 481 PRO A N 1
ATOM 3690 C CA . PRO A 1 481 ? 10.713 34.034 -14.186 1.00 29.81 481 PRO A CA 1
ATOM 3691 C C . PRO A 1 481 ? 10.719 34.306 -15.699 1.00 29.81 481 PRO A C 1
ATOM 3693 O O . PRO A 1 481 ? 9.919 35.089 -16.214 1.00 29.81 481 PRO A O 1
ATOM 3696 N N . ILE A 1 482 ? 11.619 33.633 -16.417 1.00 25.70 482 ILE A N 1
ATOM 3697 C CA . ILE A 1 482 ? 11.705 33.682 -17.879 1.00 25.70 482 ILE A CA 1
ATOM 3698 C C . ILE A 1 482 ? 10.469 32.993 -18.479 1.00 25.70 482 ILE A C 1
ATOM 3700 O O . ILE A 1 482 ? 10.198 31.821 -18.221 1.00 25.70 482 ILE A O 1
ATOM 3704 N N . ARG A 1 483 ? 9.723 33.752 -19.289 1.00 23.89 483 ARG A N 1
ATOM 3705 C CA . ARG A 1 483 ? 8.605 33.296 -20.129 1.00 23.89 483 ARG A CA 1
ATOM 3706 C C . ARG A 1 483 ? 9.085 32.275 -21.166 1.00 23.89 483 ARG A C 1
ATOM 3708 O O . ARG A 1 483 ? 9.980 32.580 -21.948 1.00 23.89 483 ARG A O 1
ATOM 3715 N N . ILE A 1 484 ? 8.412 31.129 -21.251 1.00 28.64 484 ILE A N 1
ATOM 3716 C CA . ILE A 1 484 ? 8.487 30.236 -22.416 1.00 28.64 484 ILE A CA 1
ATOM 3717 C C . ILE A 1 484 ? 7.443 30.709 -23.437 1.00 28.64 484 ILE A C 1
ATOM 3719 O O . ILE A 1 484 ? 6.255 30.804 -23.132 1.00 28.64 484 ILE A O 1
ATOM 3723 N N . ILE A 1 485 ? 7.912 31.048 -24.637 1.00 28.06 485 ILE A N 1
ATOM 3724 C CA . ILE A 1 485 ? 7.105 31.446 -25.799 1.00 28.06 485 ILE A CA 1
ATOM 3725 C C . ILE A 1 485 ? 6.663 30.170 -26.538 1.00 28.06 485 ILE A C 1
ATOM 3727 O O . ILE A 1 485 ? 7.512 29.314 -26.788 1.00 28.06 485 ILE A O 1
ATOM 3731 N N . PRO A 1 486 ? 5.384 30.018 -26.931 1.00 27.36 486 PRO A N 1
ATOM 3732 C CA . PRO A 1 486 ? 4.953 28.900 -27.759 1.00 27.36 486 PRO A CA 1
ATOM 3733 C C . PRO A 1 486 ? 5.192 29.223 -29.239 1.00 27.36 486 PRO A C 1
ATOM 3735 O O . PRO A 1 486 ? 4.587 30.147 -29.784 1.00 27.36 486 PRO A O 1
ATOM 3738 N N . THR A 1 487 ? 6.040 28.452 -29.917 1.00 27.86 487 THR A N 1
ATOM 3739 C CA . THR A 1 487 ? 6.139 28.480 -31.381 1.00 27.86 487 THR A CA 1
ATOM 3740 C C . THR A 1 487 ? 5.382 27.304 -31.984 1.00 27.86 487 THR A C 1
ATOM 3742 O O . THR A 1 487 ? 5.808 26.153 -31.958 1.00 27.86 487 THR A O 1
ATOM 3745 N N . HIS A 1 488 ? 4.220 27.628 -32.547 1.00 25.75 488 HIS A N 1
ATOM 3746 C CA . HIS A 1 488 ? 3.581 26.855 -33.601 1.00 25.75 488 HIS A CA 1
ATOM 3747 C C . HIS A 1 488 ? 4.409 26.930 -34.899 1.00 25.75 488 HIS A C 1
ATOM 3749 O O . HIS A 1 488 ? 4.915 27.999 -35.230 1.00 25.75 488 HIS A O 1
ATOM 3755 N N . ARG A 1 489 ? 4.386 25.830 -35.671 1.00 29.97 489 ARG A N 1
ATOM 3756 C CA . ARG A 1 489 ? 4.830 25.661 -37.075 1.00 29.97 489 ARG A CA 1
ATOM 3757 C C . ARG A 1 489 ? 6.347 25.653 -37.321 1.00 29.97 489 ARG A C 1
ATOM 3759 O O . ARG A 1 489 ? 6.951 26.705 -37.495 1.00 29.97 489 ARG A O 1
ATOM 3766 N N . LEU A 1 490 ? 6.916 24.461 -37.494 1.00 31.16 490 LEU A N 1
ATOM 3767 C CA . LEU A 1 490 ? 7.118 23.792 -38.793 1.00 31.16 490 LEU A CA 1
ATOM 3768 C C . LEU A 1 490 ? 7.466 22.320 -38.566 1.00 31.16 490 LEU A C 1
ATOM 3770 O O . LEU A 1 490 ? 8.136 22.042 -37.547 1.00 31.16 490 LEU A O 1
#

Foldseek 3Di:
DFWKEKEAQAWEDDPPDTDTWIFIDDPNDGPDTHDDPPDDTPYYHYQRVHYDYDFAEFAAEFAQHADQQSQFAFPHHQQRLQVLLVLLRHQEYEYEFDAHVPGASLRSVVVNVVRNVVHHPHHYHYEYEDWLCVVVDCNLVVVLCCCVPVVRQEYEAECADDRRRHDVVSLLVVLLSSVVSNHEYEYAQFNRVQLVVQLVVCVVVLNFWQLCLQRSGDVVRNLVRLLSSLVSNVVSVGAYEYEANQFLSSLVSLVVCVVVVGNYEYEHEPCSQPPESVVCVPVTLVSLQQFAPVGNYHPVGNVSVVVCCVVVSHPYYHHNARHFDSDDDPPGRDGQVVQHSGNVPHDGHHHCSSVPDPVSVVPPDDPPPDDDDDDDDDDDDDDDDDDDDDDDDDDDDPDPDDDDDDDDDDDDDDDDDDDDDDDDDDDDDDDDDDDDDDDDDDDDDDDDDDDDDDDDDDDDDDDDDDDDDDDDDDDDDDDDDDDDDDDDDD

Secondary structure (DSSP, 8-state):
----EEEES-EEE-SS-EEE-EEEEETTEEEEEE--TT---SEEEE-TT-EE-PPEEEEEE-TTPBPTTSS-B-S--HHHHHHHHHHTTEEEEEEEE-PPTT--HHHHHHHHHHHHHHH-SSEEEEEEEPPTTTTTSSHHHHHHHHHHHH---EEEEESSSTTTB--HHHHHHHHHHHHHHT-EEEEE---HHHHHHHHHHHHHTT--SGGGHHHHS-HHHHHHHHHHHHHHHHHHT--EEE-S---HHHHHHHHHHHHTT--EEEEE-HHHHH--GGGTTT-GGGGGGG--SSPP--GGGHHHHHHHHHTTSS-EE---B----SS--TTSSS-GGGGTT-GGGSPP-B--TTT-SSTHHHHSS-------PPPPP----------PPPPPPP--------PPPP-------------PPPP---------------------------------------------------------PPPPPP----

Radius of gyration: 30.25 Å; chains: 1; bounding box: 83×90×93 Å

Sequence (490 aa):
MTGSLIIRGGHVVTAADTFRADVLIADGKIVALGTDDGWTADRVIDAEGHYILPGGIDTHTHFEHHNLKGTTRTADDFKTGSAASAAGGTTTFVDFVRGLPGESLIDAFHRRRQAAEQGSMIDFGFHLMVPATANSDDSFDQLRHLTEEFGATSWKFFMAYTGLMVPDDVLIRGFTEARALGVLPMVHAENGHMVNAAVEALVEQGLTEEHHHMHGHPAAAEREAIVRAATIAEWVDTPLFIVHVSSADGVNEIQALQNRGRPVFGETCPHYLVTGYEDYSHADYEAAKYICSPPIRESRHQEPLWNALATGVLGSVGTDHATYTMDQPEDLPPQKPQGRGYFPNVPPGVPGGRGTPHGSLRTGGRARTFRPEPIRRHDVDQPGQNVRSLPPQGHHRARFRCRRGHLGSAGRAHHLGRPTPVPGRIHPLRGHVGQRSSAPSLLARRADRPRRRTGGDVRARSLPIADVAERTSTDSSPRQPIRIIPTHRL

Organism: NCBI:txid1027371

InterPro domains:
  IPR006680 Amidohydrolase-related [PF01979] (51-322)
  IPR011059 Metal-dependent hydrolase, composite domain superfamily [SSF51338] (4-63)
  IPR032466 Metal-dependent hydrolase [SSF51556] (55-353)
  IPR050378 Metallo-dependent Hydrolases Superfamily [PTHR11647] (4-352)